Protein AF-0000000077125382 (afdb_homodimer)

Nearest PDB structures (foldseek):
  2hy1-assembly1_A-2  TM=8.026E-01  e=2.059E-15  Mycobacterium tuberculosis H37Rv
  2hyp-assembly1_A-2  TM=7.964E-01  e=8.235E-15  Mycobacterium tuberculosis H37Rv
  2hyo-assembly1_A-2  TM=7.988E-01  e=1.113E-14  Mycobacterium tuberculosis H37Rv
  3ib7-assembly1_A  TM=7.904E-01  e=7.209E-14  Mycobacterium tuberculosis
  2dxl-assembly1_A  TM=7.976E-01  e=1.399E-13  Klebsiella aerogenes

Sequence (482 aa):
MSTIGIITDIHLREAYHDEIIERLHKIKHEYMNTGQIAHTFILGDLLQESTKHADREHLDEIRSIFDEWVSPVTYLLGNHDVATHSKDELSEILDQDRFHGIVWIDNQAYVYLDSVREDVGARGIIGPDQRSWLDDTLPSDAIVLSHHPLGPFSIEDNVWFGNYPERAYPWDRQETLEILQKTAKASVSGHIHQPGRTAFRGVSHISVNAVSKETPKNPVSGNYARLNTGESLEIKTGHVEMSTIGIITDIHLREAYHDEIIERLHKIKHEYMNTGQIAHTFILGDLLQESTKHADREHLDEIRSIFDEWVSPVTYLLGNHDVATHSKDELSEILDQDRFHGIVWIDNQAYVYLDSVREDVGARGIIGPDQRSWLDDTLPSDAIVLSHHPLGPFSIEDNVWFGNYPERAYPWDRQETLEILQKTAKASVSGHIHQPGRTAFRGVSHISVNAVSKETPKNPVSGNYARLNTGESLEIKTGHVE

Foldseek 3Di:
DAKAKEAEQLAQDPVCNVVSVVLLVCCQPPPVQVDRHAEYEYAENQHADDELVVLLVSLLVSLVSQVPGNYHYAYAYALRNLAHPHPVRSCVSNVHDDRWDWDDDPPAIETEAHQYDNPPGLEGARDDVNLVVCLVDPDAQYEYEHAAWLDDDDCCVQPPPNVPVNSRHYPCSVSSVVSCLVGYAEYEYESSQDWDWDDDSNHIYTYWHHCACSDPVTGGFSWMWMWDPDPDTDIDIDTDD/DAKAKEAEQLAQDPVCNVVSVVLLVCCQPPPVQVDRHAEYEYAENQHADDELVRLLVSLLVSLVSQVPGNYHYAYAYALRNLAHPHPVRSCVSNVHPDRWDWDDDPPAIETEAHQYDNPPGLEGARDDVNLVVCLVDPDAQYEYEHAAWLDDDDCCVQPPPNVPVNSRHYPCSVSSVVSCLVGYAEYEYESSQDWDWDDDSNHIYTYWHHCACSDPVTGGFSWMWMFDPDPDTDIDIDTDD

InterPro domains:
  IPR004843 Calcineurin-like, phosphoesterase domain [PF00149] (3-195)
  IPR029052 Metallo-dependent phosphatase-like [G3DSA:3.60.21.10] (1-236)
  IPR029052 Metallo-dependent phosphatase-like [SSF56300] (3-213)
  IPR050884 Cyclic nucleotide phosphodiesterase class-III [PTHR42988] (3-215)

pLDDT: mean 94.14, std 8.68, range [51.88, 98.94]

Secondary structure (DSSP, 8-state):
--EEEEE----B-STTHHHHHHHHHHIIIIIITTTTEEEEEE-S--B----HHHHHHHHHHHHHHHHTSSS-EEE---TTTTTTS-HHHHHHHHT-S-SSEEEEETTEEEEE-----TTSTT-B---HHHHHHHHHH--TTPEEE-SS--S----TT-TTTTT-GGGTSBTTHHHHHHHHTTT--EEEE-SS-S-EEEEETTEEEEEPPPSEEEETTEEE--EEEEEE-SSS-EEEEEE--/--EEEEE----B-STTHHHHHHHHHHIIIIIITTTTEEEEEE-S--B----HHHHHHHHHHHHHHHHTSSS-EEE---TTTTSSS-HHHHHHHHT-S-SSEEEEETTEEEEE-----TTSTT-B---HHHHHHHHHH--TTPEEE-SS--S----TT-TTTTT-GGGTSBTTHHHHHHHHTTT--EEEE-SS-S-EEEEETTEEEEEPPPSEEEETTEEE--EEEEEEESSSEEEEEEE--

Structure (mmCIF, N/CA/C/O backbone):
data_AF-0000000077125382-model_v1
#
loop_
_entity.id
_entity.type
_entity.pdbx_description
1 polymer 'Probable phosphoesterase'
#
loop_
_atom_site.group_PDB
_atom_site.id
_atom_site.type_symbol
_atom_site.label_atom_id
_atom_site.label_alt_id
_atom_site.label_comp_id
_atom_site.label_asym_id
_atom_site.label_entity_id
_atom_site.label_seq_id
_atom_site.pdbx_PDB_ins_code
_atom_site.Cartn_x
_atom_site.Cartn_y
_atom_site.Cartn_z
_atom_site.occupancy
_atom_site.B_iso_or_equiv
_atom_site.auth_seq_id
_atom_site.auth_comp_id
_atom_site.auth_asym_id
_atom_site.auth_atom_id
_atom_site.pdbx_PDB_model_num
ATOM 1 N N . MET A 1 1 ? -18.062 31.25 11.141 1 66 1 MET A N 1
ATOM 2 C CA . MET A 1 1 ? -17.266 30.766 10.023 1 66 1 MET A CA 1
ATOM 3 C C . MET A 1 1 ? -15.773 30.938 10.312 1 66 1 MET A C 1
ATOM 5 O O . MET A 1 1 ? -15.344 32 10.758 1 66 1 MET A O 1
ATOM 9 N N . SER A 1 2 ? -15.07 29.828 10.531 1 85.44 2 SER A N 1
ATOM 10 C CA . SER A 1 2 ? -13.656 30.016 10.836 1 85.44 2 SER A CA 1
ATOM 11 C C . SER A 1 2 ? -12.773 29.469 9.727 1 85.44 2 SER A C 1
ATOM 13 O O . SER A 1 2 ? -13.172 28.578 8.992 1 85.44 2 SER A O 1
ATOM 15 N N . THR A 1 3 ? -11.719 30.203 9.461 1 89.75 3 THR A N 1
ATOM 16 C CA . THR A 1 3 ? -10.695 29.781 8.508 1 89.75 3 THR A CA 1
ATOM 17 C C . THR A 1 3 ? -9.492 29.188 9.242 1 89.75 3 THR A C 1
ATOM 19 O O . THR A 1 3 ? -9.039 29.75 10.242 1 89.75 3 THR A O 1
ATOM 22 N N . ILE A 1 4 ? -9.078 28.031 8.758 1 93.62 4 ILE A N 1
ATOM 23 C CA . ILE A 1 4 ? -7.871 27.438 9.336 1 93.62 4 ILE A CA 1
ATOM 24 C C . ILE A 1 4 ? -6.785 27.344 8.266 1 93.62 4 ILE A C 1
ATOM 26 O O . ILE A 1 4 ? -7.082 27.328 7.07 1 93.62 4 ILE A O 1
ATOM 30 N N . GLY A 1 5 ? -5.531 27.359 8.711 1 94.19 5 GLY A N 1
ATOM 31 C CA . GLY A 1 5 ? -4.398 27.156 7.824 1 94.19 5 GLY A CA 1
ATOM 32 C C . GLY A 1 5 ? -3.893 25.719 7.828 1 94.19 5 GLY A C 1
ATOM 33 O O . GLY A 1 5 ? -3.938 25.047 8.859 1 94.19 5 GLY A O 1
ATOM 34 N N . ILE A 1 6 ? -3.441 25.312 6.652 1 96.44 6 ILE A N 1
ATOM 35 C CA . ILE A 1 6 ? -2.801 24 6.508 1 96.44 6 ILE A CA 1
ATOM 36 C C . ILE A 1 6 ? -1.411 24.172 5.902 1 96.44 6 ILE A C 1
ATOM 38 O O . ILE A 1 6 ? -1.265 24.766 4.828 1 96.44 6 ILE A O 1
ATOM 42 N N . ILE A 1 7 ? -0.432 23.688 6.605 1 96.94 7 ILE A N 1
ATOM 43 C CA . ILE A 1 7 ? 0.942 23.609 6.121 1 96.94 7 ILE A CA 1
ATOM 44 C C . ILE A 1 7 ? 1.414 22.156 6.176 1 96.94 7 ILE A C 1
ATOM 46 O O . ILE A 1 7 ? 1.166 21.453 7.16 1 96.94 7 ILE A O 1
ATOM 50 N N . THR A 1 8 ? 2.025 21.672 5.09 1 98 8 THR A N 1
ATOM 51 C CA . THR A 1 8 ? 2.457 20.281 5.109 1 98 8 THR A CA 1
ATOM 52 C C . THR A 1 8 ? 3.76 20.109 4.332 1 98 8 THR A C 1
ATOM 54 O O . THR A 1 8 ? 4.031 20.859 3.393 1 98 8 THR A O 1
ATOM 57 N N . ASP A 1 9 ? 4.57 19.109 4.805 1 98.5 9 ASP A N 1
ATOM 58 C CA . ASP A 1 9 ? 5.758 18.688 4.07 1 98.5 9 ASP A CA 1
ATOM 59 C C . ASP A 1 9 ? 6.711 19.844 3.826 1 98.5 9 ASP A C 1
ATOM 61 O O . ASP A 1 9 ? 7.043 20.156 2.68 1 98.5 9 ASP A O 1
ATOM 65 N N . ILE A 1 10 ? 7.113 20.391 4.984 1 98.56 10 ILE A N 1
ATOM 66 C CA . ILE A 1 10 ? 8.062 21.5 4.957 1 98.56 10 ILE A CA 1
ATOM 67 C C . ILE A 1 10 ? 9.43 21 4.492 1 98.56 10 ILE A C 1
ATOM 69 O O . ILE A 1 10 ? 10.109 21.672 3.715 1 98.56 10 ILE A O 1
ATOM 73 N N . HIS A 1 11 ? 9.891 19.859 5.035 1 98.62 11 HIS A N 1
ATOM 74 C CA . HIS A 1 11 ? 11.141 19.219 4.664 1 98.62 11 HIS A CA 1
ATOM 75 C C . HIS A 1 11 ? 12.32 20.172 4.824 1 98.62 11 HIS A C 1
ATOM 77 O O . HIS A 1 11 ? 13.148 20.297 3.918 1 98.62 11 HIS A O 1
ATOM 83 N N . LEU A 1 12 ? 12.359 20.844 5.969 1 98.69 12 LEU A N 1
ATOM 84 C CA . LEU A 1 12 ? 13.531 21.672 6.219 1 98.69 12 LEU A CA 1
ATOM 85 C C . LEU A 1 12 ? 14.805 20.828 6.172 1 98.69 12 LEU A C 1
ATOM 87 O O . LEU A 1 12 ? 14.867 19.75 6.762 1 98.69 12 LEU A O 1
ATOM 91 N N . ARG A 1 13 ? 15.812 21.297 5.465 1 98.06 13 ARG A N 1
ATOM 92 C CA . ARG A 1 13 ? 17.078 20.594 5.246 1 98.06 13 ARG A CA 1
ATOM 93 C C . ARG A 1 13 ? 18.188 21.578 4.93 1 98.06 13 ARG A C 1
ATOM 95 O O . ARG A 1 13 ? 17.938 22.75 4.672 1 98.06 13 ARG A O 1
ATOM 102 N N . GLU A 1 14 ? 19.406 21.078 4.953 1 97.25 14 GLU A N 1
ATOM 103 C CA . GLU A 1 14 ? 20.547 21.938 4.672 1 97.25 14 GLU A CA 1
ATOM 104 C C . GLU A 1 14 ? 20.484 22.5 3.256 1 97.25 14 GLU A C 1
ATOM 106 O O . GLU A 1 14 ? 20.656 23.703 3.053 1 97.25 14 GLU A O 1
ATOM 111 N N . ALA A 1 15 ? 20.172 21.547 2.365 1 96.31 15 ALA A N 1
ATOM 112 C CA . ALA A 1 15 ? 20 22.016 0.994 1 96.31 15 ALA A CA 1
ATOM 113 C C . ALA A 1 15 ? 18.766 22.922 0.88 1 96.31 15 ALA A C 1
ATOM 115 O O . ALA A 1 15 ? 17.703 22.594 1.388 1 96.31 15 ALA A O 1
ATOM 116 N N . TYR A 1 16 ? 18.812 24.109 0.39 1 96.69 16 TYR A N 1
ATOM 117 C CA . TYR A 1 16 ? 17.75 25.062 0.157 1 96.69 16 TYR A CA 1
ATOM 118 C C . TYR A 1 16 ? 17.234 25.641 1.473 1 96.69 16 TYR A C 1
ATOM 120 O O . TYR A 1 16 ? 16.094 26.125 1.549 1 96.69 16 TYR A O 1
ATOM 128 N N . HIS A 1 17 ? 18 25.531 2.543 1 97.75 17 HIS A N 1
ATOM 129 C CA . HIS A 1 17 ? 17.609 25.922 3.891 1 97.75 17 HIS A CA 1
ATOM 130 C C . HIS A 1 17 ? 17.016 27.312 3.902 1 97.75 17 HIS A C 1
ATOM 132 O O . HIS A 1 17 ? 15.867 27.5 4.32 1 97.75 17 HIS A O 1
ATOM 138 N N . ASP A 1 18 ? 17.719 28.297 3.385 1 97.56 18 ASP A N 1
ATOM 139 C CA . ASP A 1 18 ? 17.297 29.688 3.447 1 97.56 18 ASP A CA 1
ATOM 140 C C . ASP A 1 18 ? 16.047 29.922 2.609 1 97.56 18 ASP A C 1
ATOM 142 O O . ASP A 1 18 ? 15.172 30.703 2.992 1 97.56 18 ASP A O 1
ATOM 146 N N . GLU A 1 19 ? 15.977 29.25 1.515 1 96.75 19 GLU A N 1
ATOM 147 C CA . GLU A 1 19 ? 14.82 29.391 0.637 1 96.75 19 GLU A CA 1
ATOM 148 C C . GLU A 1 19 ? 13.555 28.859 1.296 1 96.75 19 GLU A C 1
ATOM 150 O O . GLU A 1 19 ? 12.484 29.469 1.189 1 96.75 19 GLU A O 1
ATOM 155 N N . ILE A 1 20 ? 13.641 27.734 1.98 1 97.62 20 ILE A N 1
ATOM 156 C CA . ILE A 1 20 ? 12.5 27.141 2.662 1 97.62 20 ILE A CA 1
ATOM 157 C C . ILE A 1 20 ? 12.016 28.062 3.773 1 97.62 20 ILE A C 1
ATOM 159 O O . ILE A 1 20 ? 10.812 28.312 3.904 1 97.62 20 ILE A O 1
ATOM 163 N N . ILE A 1 21 ? 12.938 28.641 4.484 1 97.5 21 ILE A N 1
ATOM 164 C CA . ILE A 1 21 ? 12.609 29.547 5.578 1 97.5 21 ILE A CA 1
ATOM 165 C C . ILE A 1 21 ? 11.93 30.797 5.027 1 97.5 21 ILE A C 1
ATOM 167 O O . ILE A 1 21 ? 10.922 31.25 5.574 1 97.5 21 ILE A O 1
ATOM 171 N N . GLU A 1 22 ? 12.484 31.25 3.947 1 96.12 22 GLU A N 1
ATOM 172 C CA . GLU A 1 22 ? 11.898 32.406 3.312 1 96.12 22 GLU A CA 1
ATOM 173 C C . GLU A 1 22 ? 10.469 32.156 2.865 1 96.12 22 GLU A C 1
ATOM 175 O O . GLU A 1 22 ? 9.586 33 3.035 1 96.12 22 GLU A O 1
ATOM 180 N N . ARG A 1 23 ? 10.234 30.984 2.33 1 94.81 23 ARG A N 1
ATOM 181 C CA . ARG A 1 23 ? 8.891 30.641 1.885 1 94.81 23 ARG A CA 1
ATOM 182 C C . ARG A 1 23 ? 7.922 30.578 3.062 1 94.81 23 ARG A C 1
ATOM 184 O O . ARG A 1 23 ? 6.781 31.031 2.961 1 94.81 23 ARG A O 1
ATOM 191 N N . LEU A 1 24 ? 8.336 30.031 4.18 1 96.25 24 LEU A N 1
ATOM 192 C CA . LEU A 1 24 ? 7.48 29.953 5.359 1 96.25 24 LEU A CA 1
ATOM 193 C C . LEU A 1 24 ? 7.105 31.344 5.863 1 96.25 24 LEU A C 1
ATOM 195 O O . LEU A 1 24 ? 5.945 31.594 6.203 1 96.25 24 LEU A O 1
ATOM 199 N N . HIS A 1 25 ? 8.078 32.25 5.82 1 95.25 25 HIS A N 1
ATOM 200 C CA . HIS A 1 25 ? 7.801 33.594 6.266 1 95.25 25 HIS A CA 1
ATOM 201 C C . HIS A 1 25 ? 6.852 34.312 5.309 1 95.25 25 HIS A C 1
ATOM 203 O O . HIS A 1 25 ? 5.98 35.062 5.742 1 95.25 25 HIS A O 1
ATOM 209 N N . LYS A 1 26 ? 7.062 34.062 4.082 1 92.69 26 LYS A N 1
ATOM 210 C CA . LYS A 1 26 ? 6.16 34.656 3.104 1 92.69 26 LYS A CA 1
ATOM 211 C C . LYS A 1 26 ? 4.734 34.125 3.277 1 92.69 26 LYS A C 1
ATOM 213 O O . LYS A 1 26 ? 3.775 34.906 3.205 1 92.69 26 LYS A O 1
ATOM 218 N N . ILE A 1 27 ? 4.586 32.844 3.49 1 92.69 27 ILE A N 1
ATOM 219 C CA . ILE A 1 27 ? 3.273 32.25 3.75 1 92.69 27 ILE A CA 1
ATOM 220 C C . ILE A 1 27 ? 2.648 32.938 4.973 1 92.69 27 ILE A C 1
ATOM 222 O O . ILE A 1 27 ? 1.478 33.312 4.941 1 92.69 27 ILE A O 1
ATOM 226 N N . LYS A 1 28 ? 3.416 33.094 6 1 93.31 28 LYS A N 1
ATOM 227 C CA . LYS A 1 28 ? 2.969 33.719 7.242 1 93.31 28 LYS A CA 1
ATOM 228 C C . LYS A 1 28 ? 2.471 35.156 7 1 93.31 28 LYS A C 1
ATOM 230 O O . LYS A 1 28 ? 1.337 35.469 7.355 1 93.31 28 LYS A O 1
ATOM 235 N N . HIS A 1 29 ? 3.219 35.969 6.273 1 90.5 29 HIS A N 1
ATOM 236 C CA . HIS A 1 29 ? 2.973 37.406 6.219 1 90.5 29 HIS A CA 1
ATOM 237 C C . HIS A 1 29 ? 1.973 37.75 5.121 1 90.5 29 HIS A C 1
ATOM 239 O O . HIS A 1 29 ? 1.152 38.656 5.285 1 90.5 29 HIS A O 1
ATOM 245 N N . GLU A 1 30 ? 2.031 37 4.109 1 84.56 30 GLU A N 1
ATOM 246 C CA . GLU A 1 30 ? 1.249 37.406 2.953 1 84.56 30 GLU A CA 1
ATOM 247 C C . GLU A 1 30 ? -0.072 36.656 2.873 1 84.56 30 GLU A C 1
ATOM 249 O O . GLU A 1 30 ? -1.064 37.156 2.359 1 84.56 30 GLU A O 1
ATOM 254 N N . TYR A 1 31 ? -0.091 35.5 3.5 1 82.06 31 TYR A N 1
ATOM 255 C CA . TYR A 1 31 ? -1.239 34.656 3.16 1 82.06 31 TYR A CA 1
ATOM 256 C C . TYR A 1 31 ? -1.971 34.188 4.414 1 82.06 31 TYR A C 1
ATOM 258 O O . TYR A 1 31 ? -3.156 33.844 4.363 1 82.06 31 TYR A O 1
ATOM 266 N N . MET A 1 32 ? -1.291 34.25 5.496 1 83.75 32 MET A N 1
ATOM 267 C CA . MET A 1 32 ? -1.926 33.812 6.73 1 83.75 32 MET A CA 1
ATOM 268 C C . MET A 1 32 ? -2.266 34.969 7.633 1 83.75 32 MET A C 1
ATOM 270 O O . MET A 1 32 ? -3.244 34.938 8.383 1 83.75 32 MET A O 1
ATOM 274 N N . ASN A 1 33 ? -1.504 36.031 7.574 1 76.56 33 ASN A N 1
ATOM 275 C CA . ASN A 1 33 ? -1.679 37.188 8.453 1 76.56 33 ASN A CA 1
ATOM 276 C C . ASN A 1 33 ? -2.879 38.031 8.031 1 76.56 33 ASN A C 1
ATOM 278 O O . ASN A 1 33 ? -3.59 38.562 8.883 1 76.56 33 ASN A O 1
ATOM 282 N N . THR A 1 34 ? -3.035 38.156 6.82 1 63.97 34 THR A N 1
ATOM 283 C CA . THR A 1 34 ? -4.074 39.062 6.34 1 63.97 34 THR A CA 1
ATOM 284 C C . THR A 1 34 ? -5.461 38.469 6.598 1 63.97 34 THR A C 1
ATOM 286 O O . THR A 1 34 ? -6.461 39.219 6.582 1 63.97 34 THR A O 1
ATOM 289 N N . GLY A 1 35 ? -5.531 37.281 6.988 1 63.91 35 GLY A N 1
ATOM 290 C CA . GLY A 1 35 ? -6.793 36.562 7.184 1 63.91 35 GLY A CA 1
ATOM 291 C C . GLY A 1 35 ? -6.98 36.062 8.602 1 63.91 35 GLY A C 1
ATOM 292 O O . GLY A 1 35 ? -6.012 35.906 9.344 1 63.91 35 GLY A O 1
ATOM 293 N N . GLN A 1 36 ? -7.961 36.375 9.234 1 82.62 36 GLN A N 1
ATOM 294 C CA . GLN A 1 36 ? -8.258 35.844 10.57 1 82.62 36 GLN A CA 1
ATOM 295 C C . GLN A 1 36 ? -8.148 34.312 10.594 1 82.62 36 GLN A C 1
ATOM 297 O O . GLN A 1 36 ? -9.156 33.625 10.43 1 82.62 36 GLN A O 1
ATOM 302 N N . ILE A 1 37 ? -6.922 33.719 10.539 1 91.62 37 ILE A N 1
ATOM 303 C CA . ILE A 1 37 ? -6.715 32.281 10.703 1 91.62 37 ILE A CA 1
ATOM 304 C C . ILE A 1 37 ? -6.906 31.891 12.164 1 91.62 37 ILE A C 1
ATOM 306 O O . ILE A 1 37 ? -6.199 32.406 13.047 1 91.62 37 ILE A O 1
ATOM 310 N N . ALA A 1 38 ? -7.895 31.047 12.367 1 93.94 38 ALA A N 1
ATOM 311 C CA . ALA A 1 38 ? -8.258 30.688 13.734 1 93.94 38 ALA A CA 1
ATOM 312 C C . ALA A 1 38 ? -7.277 29.656 14.297 1 93.94 38 ALA A C 1
ATOM 314 O O . ALA A 1 38 ? -7.059 29.609 15.508 1 93.94 38 ALA A O 1
ATOM 315 N N . HIS A 1 39 ? -6.707 28.828 13.438 1 96.19 39 HIS A N 1
ATOM 316 C CA . HIS A 1 39 ? -5.805 27.75 13.812 1 96.19 39 HIS A CA 1
ATOM 317 C C . HIS A 1 39 ? -5.016 27.25 12.602 1 96.19 39 HIS A C 1
ATOM 319 O O . HIS A 1 39 ? -5.5 27.312 11.469 1 96.19 39 HIS A O 1
ATOM 325 N N . THR A 1 40 ? -3.803 26.828 12.789 1 96.75 40 THR A N 1
ATOM 326 C CA . THR A 1 40 ? -3.016 26.234 11.719 1 96.75 40 THR A CA 1
ATOM 327 C C . THR A 1 40 ? -2.594 24.812 12.086 1 96.75 40 THR A C 1
ATOM 329 O O . THR A 1 40 ? -2.104 24.578 13.195 1 96.75 40 THR A O 1
ATOM 332 N N . PHE A 1 41 ? -2.879 23.891 11.219 1 98.31 41 PHE A N 1
ATOM 333 C CA . PHE A 1 41 ? -2.395 22.516 11.367 1 98.31 41 PHE A CA 1
ATOM 334 C C . PHE A 1 41 ? -1.185 22.266 10.477 1 98.31 41 PHE A C 1
ATOM 336 O O . PHE A 1 41 ? -1.213 22.594 9.281 1 98.31 41 PHE A O 1
ATOM 343 N N . ILE A 1 42 ? -0.098 21.75 11.047 1 98.75 42 ILE A N 1
ATOM 344 C CA . ILE A 1 42 ? 1.06 21.266 10.312 1 98.75 42 ILE A CA 1
ATOM 345 C C . ILE A 1 42 ? 0.958 19.75 10.148 1 98.75 42 ILE A C 1
ATOM 347 O O . ILE A 1 42 ? 1.002 19 11.133 1 98.75 42 ILE A O 1
ATOM 351 N N . LEU A 1 43 ? 0.939 19.25 8.898 1 98.75 43 LEU A N 1
ATOM 352 C CA . LEU A 1 43 ? 0.483 17.891 8.68 1 98.75 43 LEU A CA 1
ATOM 353 C C . LEU A 1 43 ? 1.661 16.922 8.656 1 98.75 43 LEU A C 1
ATOM 355 O O . LEU A 1 43 ? 1.513 15.766 8.25 1 98.75 43 LEU A O 1
ATOM 359 N N . GLY A 1 44 ? 2.83 17.359 9.055 1 98.69 44 GLY A N 1
ATOM 360 C CA . GLY A 1 44 ? 3.961 16.438 9.164 1 98.69 44 GLY A CA 1
ATOM 361 C C . GLY A 1 44 ? 5.023 16.688 8.109 1 98.69 44 GLY A C 1
ATOM 362 O O . GLY A 1 44 ? 4.918 17.625 7.312 1 98.69 44 GLY A O 1
ATOM 363 N N . ASP A 1 45 ? 6.137 15.867 8.266 1 98.81 45 ASP A N 1
ATOM 364 C CA . ASP A 1 45 ? 7.344 16.016 7.457 1 98.81 45 ASP A CA 1
ATOM 365 C C . ASP A 1 45 ? 7.914 17.438 7.586 1 98.81 45 ASP A C 1
ATOM 367 O O . ASP A 1 45 ? 8.148 18.109 6.578 1 98.81 45 ASP A O 1
ATOM 371 N N . LEU A 1 46 ? 8.188 17.781 8.859 1 98.75 46 LEU A N 1
ATOM 372 C CA . LEU A 1 46 ? 8.766 19.062 9.219 1 98.75 46 LEU A CA 1
ATOM 373 C C . LEU A 1 46 ? 10.172 19.203 8.648 1 98.75 46 LEU A C 1
ATOM 375 O O . LEU A 1 46 ? 10.57 20.297 8.234 1 98.75 46 LEU A O 1
ATOM 379 N N . LEU A 1 47 ? 10.836 18.094 8.633 1 97.75 47 LEU A N 1
ATOM 380 C CA . LEU A 1 47 ? 12.227 18.125 8.188 1 97.75 47 LEU A CA 1
ATOM 381 C C . LEU A 1 47 ? 12.492 17 7.184 1 97.75 47 LEU A C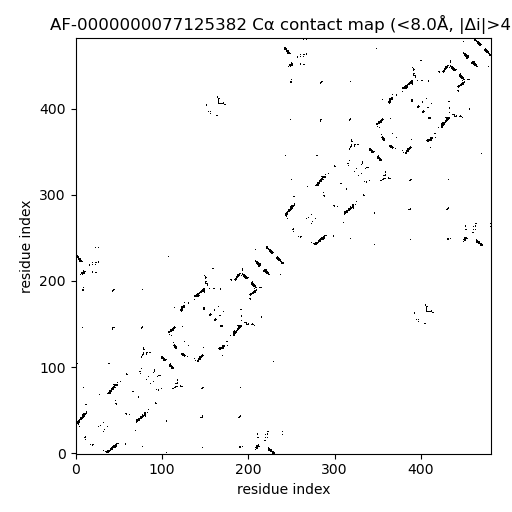 1
ATOM 383 O O . LEU A 1 47 ? 11.641 16.141 6.973 1 97.75 47 LEU A O 1
ATOM 387 N N . GLN A 1 48 ? 13.602 17.141 6.492 1 96.94 48 GLN A N 1
ATOM 388 C CA . GLN A 1 48 ? 14.258 16.047 5.773 1 96.94 48 GLN A CA 1
ATOM 389 C C . GLN A 1 48 ? 15.414 15.469 6.59 1 96.94 48 GLN A C 1
ATOM 391 O O . GLN A 1 48 ? 16.391 16.156 6.867 1 96.94 48 GLN A O 1
ATOM 396 N N . GLU A 1 49 ? 15.273 14.25 6.965 1 92.81 49 GLU A N 1
ATOM 397 C CA . GLU A 1 49 ? 16.188 13.695 7.965 1 92.81 49 GLU A CA 1
ATOM 398 C C . GLU A 1 49 ? 17.625 13.688 7.457 1 92.81 49 GLU A C 1
ATOM 400 O O . GLU A 1 49 ? 17.859 13.492 6.266 1 92.81 49 GLU A O 1
ATOM 405 N N . SER A 1 50 ? 18.5 13.906 8.312 1 96 50 SER A N 1
ATOM 406 C CA . SER A 1 50 ? 19.953 13.805 8.148 1 96 50 SER A CA 1
ATOM 407 C C . SER A 1 50 ? 20.594 13.195 9.383 1 96 50 SER A C 1
ATOM 409 O O . SER A 1 50 ? 20.469 11.992 9.633 1 96 50 SER A O 1
ATOM 411 N N . THR A 1 51 ? 21.344 14.016 10.203 1 96.81 51 THR A N 1
ATOM 412 C CA . THR A 1 51 ? 21.875 13.539 11.477 1 96.81 51 THR A CA 1
ATOM 413 C C . THR A 1 51 ? 20.969 13.969 12.625 1 96.81 51 THR A C 1
ATOM 415 O O . THR A 1 51 ? 20.25 14.969 12.523 1 96.81 51 THR A O 1
ATOM 418 N N . LYS A 1 52 ? 21.016 13.266 13.719 1 97.06 52 LYS A N 1
ATOM 419 C CA . LYS A 1 52 ? 20.203 13.617 14.875 1 97.06 52 LYS A CA 1
ATOM 420 C C . LYS A 1 52 ? 20.453 15.055 15.32 1 97.06 52 LYS A C 1
ATOM 422 O O . LYS A 1 52 ? 19.531 15.773 15.672 1 97.06 52 LYS A O 1
ATOM 427 N N . HIS A 1 53 ? 21.703 15.438 15.258 1 97.88 53 HIS A N 1
ATOM 428 C CA . HIS A 1 53 ? 22.078 16.781 15.688 1 97.88 53 HIS A CA 1
ATOM 429 C C . HIS A 1 53 ? 21.516 17.844 14.742 1 97.88 53 HIS A C 1
ATOM 431 O O . HIS A 1 53 ? 20.891 18.812 15.18 1 97.88 53 HIS A O 1
ATOM 437 N N . ALA A 1 54 ? 21.75 17.672 13.445 1 98 54 ALA A N 1
ATOM 438 C CA . ALA A 1 54 ? 21.234 18.625 12.461 1 98 54 ALA A CA 1
ATOM 439 C C . ALA A 1 54 ? 19.719 18.688 12.5 1 98 54 ALA A C 1
ATOM 441 O O . ALA A 1 54 ? 19.125 19.766 12.398 1 98 54 ALA A O 1
ATOM 442 N N . ASP A 1 55 ? 19.125 17.578 12.688 1 98.38 55 ASP A N 1
ATOM 443 C CA . ASP A 1 55 ? 17.672 17.5 12.727 1 98.38 55 ASP A CA 1
ATOM 444 C C . ASP A 1 55 ? 17.125 18.219 13.961 1 98.38 55 ASP A C 1
ATOM 446 O O . ASP A 1 55 ? 16.062 18.844 13.891 1 98.38 55 ASP A O 1
ATOM 450 N N . ARG A 1 56 ? 17.812 18.109 15.055 1 98.5 56 ARG A N 1
ATOM 451 C CA . ARG A 1 56 ? 17.406 18.844 16.25 1 98.5 56 ARG A CA 1
ATOM 452 C C . ARG A 1 56 ? 17.422 20.344 16 1 98.5 56 ARG A C 1
ATOM 454 O O . ARG A 1 56 ? 16.5 21.062 16.391 1 98.5 56 ARG A O 1
ATOM 461 N N . GLU A 1 57 ? 18.438 20.766 15.344 1 98.38 57 GLU A N 1
ATOM 462 C CA . GLU A 1 57 ? 18.547 22.188 15.023 1 98.38 57 GLU A CA 1
ATOM 463 C C . GLU A 1 57 ? 17.391 22.625 14.109 1 98.38 57 GLU A C 1
ATOM 465 O O . GLU A 1 57 ? 16.812 23.688 14.312 1 98.38 57 GLU A O 1
ATOM 470 N N . HIS A 1 58 ? 17.125 21.828 13.133 1 98.62 58 HIS A N 1
ATOM 471 C CA . HIS A 1 58 ? 16.031 22.125 12.219 1 98.62 58 HIS A CA 1
ATOM 472 C C . HIS A 1 58 ? 14.688 22.172 12.953 1 98.62 58 HIS A C 1
ATOM 474 O O . HIS A 1 58 ? 13.859 23.031 12.695 1 98.62 58 HIS A O 1
ATOM 480 N N . LEU A 1 59 ? 14.477 21.219 13.844 1 98.75 59 LEU A N 1
ATOM 481 C CA . LEU A 1 59 ? 13.242 21.172 14.617 1 98.75 59 LEU A CA 1
ATOM 482 C C . LEU A 1 59 ? 13.109 22.406 15.508 1 98.75 59 LEU A C 1
ATOM 484 O O . LEU A 1 59 ? 12.016 22.969 15.625 1 98.75 59 LEU A O 1
ATOM 488 N N . ASP A 1 60 ? 14.195 22.812 16.094 1 98.5 60 ASP A N 1
ATOM 489 C CA . ASP A 1 60 ? 14.188 24 16.922 1 98.5 60 ASP A CA 1
ATOM 490 C C . ASP A 1 60 ? 13.828 25.234 16.094 1 98.5 60 ASP A C 1
AT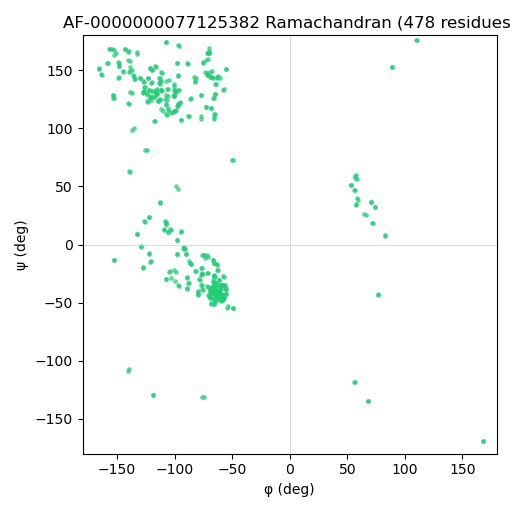OM 492 O O . ASP A 1 60 ? 13.086 26.109 16.562 1 98.5 60 ASP A O 1
ATOM 496 N N . GLU A 1 61 ? 14.344 25.297 14.945 1 98.25 61 GLU A N 1
ATOM 497 C CA . GLU A 1 61 ? 14.047 26.406 14.055 1 98.25 61 GLU A CA 1
ATOM 498 C C . GLU A 1 61 ? 12.57 26.422 13.664 1 98.25 61 GLU A C 1
ATOM 500 O O . GLU A 1 61 ? 11.922 27.484 13.695 1 98.25 61 GLU A O 1
ATOM 505 N N . ILE A 1 62 ? 12.094 25.312 13.273 1 98.12 62 ILE A N 1
ATOM 506 C CA . ILE A 1 62 ? 10.688 25.188 12.898 1 98.12 62 ILE A CA 1
ATOM 507 C C . ILE A 1 62 ? 9.805 25.594 14.078 1 98.12 62 ILE A C 1
ATOM 509 O O . ILE A 1 62 ? 8.852 26.359 13.906 1 98.12 62 ILE A O 1
ATOM 513 N N . ARG A 1 63 ? 10.141 25.078 15.227 1 98.19 63 ARG A N 1
ATOM 514 C CA . ARG A 1 63 ? 9.375 25.406 16.422 1 98.19 63 ARG A CA 1
ATOM 515 C C . ARG A 1 63 ? 9.375 26.906 16.672 1 98.19 63 ARG A C 1
ATOM 517 O O . ARG A 1 63 ? 8.336 27.484 17 1 98.19 63 ARG A O 1
ATOM 524 N N . SER A 1 64 ? 10.492 27.516 16.516 1 97.94 64 SER A N 1
ATOM 525 C CA . SER A 1 64 ? 10.609 28.969 16.719 1 97.94 64 SER A CA 1
ATOM 526 C C . SER A 1 64 ? 9.711 29.734 15.766 1 97.94 64 SER A C 1
ATOM 528 O O . SER A 1 64 ? 9.031 30.688 16.172 1 97.94 64 SER A O 1
ATOM 530 N N . ILE A 1 65 ? 9.656 29.344 14.523 1 97.94 65 ILE A N 1
ATOM 531 C CA . ILE A 1 65 ? 8.836 30 13.508 1 97.94 65 ILE A CA 1
ATOM 532 C C . ILE A 1 65 ? 7.359 29.875 13.883 1 97.94 65 ILE A C 1
ATOM 534 O O . ILE A 1 65 ? 6.625 30.859 13.859 1 97.94 65 ILE A O 1
ATOM 538 N N . PHE A 1 66 ? 6.957 28.719 14.32 1 97.88 66 PHE A N 1
ATOM 539 C CA . PHE A 1 66 ? 5.531 28.469 14.516 1 97.88 66 PHE A CA 1
ATOM 540 C C . PHE A 1 66 ? 5.094 28.922 15.906 1 97.88 66 PHE A C 1
ATOM 542 O O . PHE A 1 66 ? 3.898 29.094 16.156 1 97.88 66 PHE A O 1
ATOM 549 N N . ASP A 1 67 ? 6.051 29.156 16.844 1 96.88 67 ASP A N 1
ATOM 550 C CA . ASP A 1 67 ? 5.742 29.797 18.125 1 96.88 67 ASP A CA 1
ATOM 551 C C . ASP A 1 67 ? 5.27 31.234 17.906 1 96.88 67 ASP A C 1
ATOM 553 O O . ASP A 1 67 ? 4.488 31.766 18.703 1 96.88 67 ASP A O 1
ATOM 557 N N . GLU A 1 68 ? 5.73 31.859 16.812 1 95.25 68 GLU A N 1
ATOM 558 C CA . GLU A 1 68 ? 5.371 33.25 16.516 1 95.25 68 GLU A CA 1
ATOM 559 C C . GLU A 1 68 ? 4.398 33.312 15.336 1 95.25 68 GLU A C 1
ATOM 561 O O . GLU A 1 68 ? 4.285 34.344 14.68 1 95.25 68 GLU A O 1
ATOM 566 N N . TRP A 1 69 ? 3.766 32.219 15.102 1 95.69 69 TRP A N 1
ATOM 567 C CA . TRP A 1 69 ? 2.846 32.125 13.969 1 95.69 69 TRP A CA 1
ATOM 568 C C . TRP A 1 69 ? 1.594 32.969 14.227 1 95.69 69 TRP A C 1
ATOM 570 O O . TRP A 1 69 ? 1.359 33.406 15.352 1 95.69 69 TRP A O 1
ATOM 580 N N . VAL A 1 70 ? 0.776 33.219 13.203 1 93.44 70 VAL A N 1
ATOM 581 C CA . VAL A 1 70 ? -0.356 34.125 13.203 1 93.44 70 VAL A CA 1
ATOM 582 C C . VAL A 1 70 ? -1.513 33.531 13.992 1 93.44 70 VAL A C 1
ATOM 584 O O . VAL A 1 70 ? -2.479 34.219 14.328 1 93.44 70 VAL A O 1
ATOM 587 N N . SER A 1 71 ? -1.451 32.219 14.359 1 94.88 71 SER A N 1
ATOM 588 C CA . SER A 1 71 ? -2.5 31.484 15.047 1 94.88 71 SER A CA 1
ATOM 589 C C . SER A 1 71 ? -1.913 30.375 15.906 1 94.88 71 SER A C 1
ATOM 591 O O . SER A 1 71 ? -0.735 30.031 15.773 1 94.88 71 SER A O 1
ATOM 593 N N . PRO A 1 72 ? -2.758 29.812 16.859 1 96.06 72 PRO A N 1
ATOM 594 C CA . PRO A 1 72 ? -2.309 28.562 17.469 1 96.06 72 PRO A CA 1
ATOM 595 C C . PRO A 1 72 ? -1.997 27.484 16.438 1 96.06 72 PRO A C 1
ATOM 597 O O . PRO A 1 72 ? -2.607 27.453 15.375 1 96.06 72 PRO A O 1
ATOM 600 N N . VAL A 1 73 ? -1.035 26.609 16.891 1 98 73 VAL A N 1
ATOM 601 C CA . VAL A 1 73 ? -0.558 25.609 15.938 1 98 73 VAL A CA 1
ATOM 602 C C . VAL A 1 73 ? -0.69 24.219 16.547 1 98 73 VAL A C 1
ATOM 604 O O . VAL A 1 73 ? -0.407 24.031 17.734 1 98 73 VAL A O 1
ATOM 607 N N . THR A 1 74 ? -1.189 23.25 15.781 1 98.75 74 THR A N 1
ATOM 608 C CA . THR A 1 74 ? -1.145 21.828 16.109 1 98.75 74 THR A CA 1
ATOM 609 C C . THR A 1 74 ? -0.284 21.078 15.102 1 98.75 74 THR A C 1
ATOM 611 O O . THR A 1 74 ? -0.462 21.219 13.891 1 98.75 74 THR A O 1
ATOM 614 N N . TYR A 1 75 ? 0.641 20.281 15.68 1 98.88 75 TYR A N 1
ATOM 615 C CA . TYR A 1 75 ? 1.534 19.5 14.836 1 98.88 75 TYR A CA 1
ATOM 616 C C . TYR A 1 75 ? 1.016 18.078 14.664 1 98.88 75 TYR A C 1
ATOM 618 O O . TYR A 1 75 ? 0.636 17.422 15.641 1 98.88 75 TYR A O 1
ATOM 626 N N . LEU A 1 76 ? 1.004 17.625 13.461 1 98.88 76 LEU A N 1
ATOM 627 C CA . LEU A 1 76 ? 1.081 16.188 13.172 1 98.88 76 LEU A CA 1
ATOM 628 C C . LEU A 1 76 ? 2.514 15.781 12.852 1 98.88 76 LEU A C 1
ATOM 630 O O . LEU A 1 76 ? 3.406 16.625 12.773 1 98.88 76 LEU A O 1
ATOM 634 N N . LEU A 1 77 ? 2.723 14.461 12.75 1 98.69 77 LEU A N 1
ATOM 635 C CA . LEU A 1 77 ? 4.043 13.961 12.383 1 98.69 77 LEU A CA 1
ATOM 636 C C . LEU A 1 77 ? 4 13.281 11.016 1 98.69 77 LEU A C 1
ATOM 638 O O . LEU A 1 77 ? 2.994 12.664 10.648 1 98.69 77 LEU A O 1
ATOM 642 N N . GLY A 1 78 ? 5.055 13.453 10.266 1 98.69 78 GLY A N 1
ATOM 643 C CA . GLY A 1 78 ? 5.293 12.68 9.055 1 98.69 78 GLY A CA 1
ATOM 644 C C . GLY A 1 78 ? 6.398 11.656 9.219 1 98.69 78 GLY A C 1
ATOM 645 O O . GLY A 1 78 ? 7.066 11.609 10.25 1 98.69 78 GLY A O 1
ATOM 646 N N . ASN A 1 79 ? 6.602 10.82 8.203 1 97.94 79 ASN A N 1
ATOM 647 C CA . ASN A 1 79 ? 7.547 9.719 8.297 1 97.94 79 ASN A CA 1
ATOM 648 C C . ASN A 1 79 ? 8.984 10.219 8.43 1 97.94 79 ASN A C 1
ATOM 650 O O . ASN A 1 79 ? 9.82 9.57 9.062 1 97.94 79 ASN A O 1
ATOM 654 N N . HIS A 1 80 ? 9.312 11.352 7.965 1 98.25 80 HIS A N 1
ATOM 655 C CA . HIS A 1 80 ? 10.664 11.898 8.078 1 98.25 80 HIS A CA 1
ATOM 656 C C . HIS A 1 80 ? 10.93 12.406 9.492 1 98.25 80 HIS A C 1
ATOM 658 O O . HIS A 1 80 ? 12.078 12.461 9.93 1 98.25 80 HIS A O 1
ATOM 664 N N . ASP A 1 81 ? 9.906 12.742 10.148 1 98.38 81 ASP A N 1
ATOM 665 C CA . ASP A 1 81 ? 10.062 13.375 11.453 1 98.38 81 ASP A CA 1
ATOM 666 C C . ASP A 1 81 ? 10.539 12.367 12.5 1 98.38 81 ASP A C 1
ATOM 668 O O . ASP A 1 81 ? 11.227 12.734 13.461 1 98.38 81 ASP A O 1
ATOM 672 N N . VAL A 1 82 ? 10.266 11.102 12.258 1 98 82 VAL A N 1
ATOM 673 C CA . VAL A 1 82 ? 10.547 10.102 13.289 1 98 82 VAL A CA 1
ATOM 674 C C . VAL A 1 82 ? 11.781 9.289 12.898 1 98 82 VAL A C 1
ATOM 676 O O . VAL A 1 82 ? 12.062 8.25 13.492 1 98 82 VAL A O 1
ATOM 679 N N . ALA A 1 83 ? 12.484 9.703 11.914 1 96.81 83 ALA A N 1
ATOM 680 C CA . ALA A 1 83 ? 13.641 8.961 11.422 1 96.81 83 ALA A CA 1
ATOM 681 C C . ALA A 1 83 ? 14.805 9.039 12.406 1 96.81 83 ALA A C 1
ATOM 683 O O . ALA A 1 83 ? 15.547 8.07 12.578 1 96.81 83 ALA A O 1
ATOM 684 N N . THR A 1 84 ? 14.961 10.242 13.078 1 96.88 84 THR A N 1
ATOM 685 C CA . THR A 1 84 ? 16.125 10.422 13.938 1 96.88 84 THR A CA 1
ATOM 686 C C . THR A 1 84 ? 15.703 10.711 15.375 1 96.88 84 THR A C 1
ATOM 688 O O . THR A 1 84 ? 16.531 10.664 16.281 1 96.88 84 THR A O 1
ATOM 691 N N . HIS A 1 85 ? 14.438 11.039 15.57 1 98.06 85 HIS A N 1
ATOM 692 C CA . HIS A 1 85 ? 13.906 11.32 16.891 1 98.06 85 HIS A CA 1
ATOM 693 C C . HIS A 1 85 ? 12.664 10.484 17.172 1 98.06 85 HIS A C 1
ATOM 695 O O . HIS A 1 85 ? 11.828 10.289 16.297 1 98.06 85 HIS A O 1
ATOM 701 N N . SER A 1 86 ? 12.602 10.023 18.422 1 97.69 86 SER A N 1
ATOM 702 C CA . SER A 1 86 ? 11.398 9.312 18.828 1 97.69 86 SER A CA 1
ATOM 703 C C . SER A 1 86 ? 10.219 10.266 18.984 1 97.69 86 SER A C 1
ATOM 705 O O . SER A 1 86 ? 10.406 11.477 19.078 1 97.69 86 SER A O 1
ATOM 707 N N . LYS A 1 87 ? 9.055 9.711 19.047 1 97.88 87 LYS A N 1
ATOM 708 C CA . LYS A 1 87 ? 7.859 10.523 19.25 1 97.88 87 LYS A CA 1
ATOM 709 C C . LYS A 1 87 ? 7.914 11.227 20.609 1 97.88 87 LYS A C 1
ATOM 711 O O . LYS A 1 87 ? 7.422 12.352 20.75 1 97.88 87 LYS A O 1
ATOM 716 N N . ASP A 1 88 ? 8.5 10.555 21.594 1 97.88 88 ASP A N 1
ATOM 717 C CA . ASP A 1 88 ? 8.656 11.18 22.906 1 97.88 88 ASP A CA 1
ATOM 718 C C . ASP A 1 88 ? 9.57 12.406 22.812 1 97.88 88 ASP A C 1
ATOM 720 O O . ASP A 1 88 ? 9.273 13.445 23.406 1 97.88 88 ASP A O 1
ATOM 724 N N . GLU A 1 89 ? 10.641 12.266 22.109 1 98.31 89 GLU A N 1
ATOM 725 C CA . GLU A 1 89 ? 11.547 13.391 21.922 1 98.31 89 GLU A CA 1
ATOM 726 C C . GLU A 1 89 ? 10.859 14.531 21.172 1 98.31 89 GLU A C 1
ATOM 728 O O . GLU A 1 89 ? 11.016 15.703 21.531 1 98.31 89 GLU A O 1
ATOM 733 N N . LEU A 1 90 ? 10.094 14.18 20.172 1 98.69 90 LEU A N 1
ATOM 734 C CA . LEU A 1 90 ? 9.391 15.188 19.375 1 98.69 90 LEU A CA 1
ATOM 735 C C . LEU A 1 90 ? 8.344 15.906 20.234 1 98.69 90 LEU A C 1
ATOM 737 O O . LEU A 1 90 ? 8.125 17.109 20.062 1 98.69 90 LEU A O 1
ATOM 741 N N . SER A 1 91 ? 7.684 15.148 21.094 1 98.56 91 SER A N 1
ATOM 742 C CA . SER A 1 91 ? 6.734 15.75 22.031 1 98.56 91 SER A CA 1
ATOM 743 C C . SER A 1 91 ? 7.395 16.844 22.859 1 98.56 91 SER A C 1
ATOM 745 O O . SER A 1 91 ? 6.84 17.938 23.016 1 98.56 91 SER A O 1
ATOM 747 N N . GLU A 1 92 ? 8.555 16.594 23.297 1 98.31 92 GLU A N 1
ATOM 748 C CA . GLU A 1 92 ? 9.281 17.578 24.109 1 98.31 92 GLU A CA 1
ATOM 749 C C . GLU A 1 92 ? 9.734 18.766 23.266 1 98.31 92 GLU A C 1
ATOM 751 O O . GLU A 1 92 ? 9.57 19.922 23.672 1 98.31 92 GLU A O 1
ATOM 756 N N . ILE A 1 93 ? 10.234 18.484 22.109 1 98.38 93 ILE A N 1
ATOM 757 C CA . ILE A 1 93 ? 10.805 19.516 21.266 1 98.38 93 ILE A CA 1
ATOM 758 C C . ILE A 1 93 ? 9.703 20.453 20.781 1 98.38 93 ILE A C 1
ATOM 760 O O . ILE A 1 93 ? 9.867 21.672 20.781 1 98.38 93 ILE A O 1
ATOM 764 N N . LEU A 1 94 ? 8.562 19.875 20.406 1 98.56 94 LEU A N 1
ATOM 765 C CA . LEU A 1 94 ? 7.477 20.641 19.812 1 98.56 94 LEU A CA 1
ATOM 766 C C . LEU A 1 94 ? 6.496 21.125 20.875 1 98.56 94 LEU A C 1
ATOM 768 O O . LEU A 1 94 ? 5.547 21.844 20.562 1 98.56 94 LEU A O 1
ATOM 772 N N . ASP A 1 95 ? 6.707 20.734 22.078 1 97.88 95 ASP A N 1
ATOM 773 C CA . ASP A 1 95 ? 5.859 21.078 23.219 1 97.88 95 ASP A CA 1
ATOM 774 C C . ASP A 1 95 ? 4.402 20.719 22.938 1 97.88 95 ASP A C 1
ATOM 776 O O . ASP A 1 95 ? 3.512 21.562 23.078 1 97.88 95 ASP A O 1
ATOM 780 N N . GLN A 1 96 ? 4.18 19.438 22.5 1 98.44 96 GLN A N 1
ATOM 781 C CA . GLN A 1 96 ? 2.869 18.859 22.219 1 98.44 96 GLN A CA 1
ATOM 782 C C . GLN A 1 96 ? 2.793 17.422 22.703 1 98.44 96 GLN A C 1
ATOM 784 O O . GLN A 1 96 ? 3.535 16.547 22.234 1 98.44 96 GLN A O 1
ATOM 789 N N . ASP A 1 97 ? 1.889 17.109 23.578 1 96.5 97 ASP A N 1
ATOM 790 C CA . ASP A 1 97 ? 1.873 15.844 24.297 1 96.5 97 ASP A CA 1
ATOM 791 C C . ASP A 1 97 ? 1.371 14.703 23.422 1 96.5 97 ASP A C 1
ATOM 793 O O . ASP A 1 97 ? 1.73 13.539 23.625 1 96.5 97 ASP A O 1
ATOM 797 N N . ARG A 1 98 ? 0.428 15.039 22.547 1 96.5 98 ARG A N 1
ATOM 798 C CA . ARG A 1 98 ? -0.202 14.016 21.719 1 96.5 98 ARG A CA 1
ATOM 799 C C . ARG A 1 98 ? -0.204 14.422 20.25 1 96.5 98 ARG A C 1
ATOM 801 O O . ARG A 1 98 ? -0.381 15.602 19.922 1 96.5 98 ARG A O 1
ATOM 808 N N . PHE A 1 99 ? -0.023 13.43 19.469 1 98.5 99 PHE A N 1
ATOM 809 C CA . PHE A 1 99 ? -0.017 13.719 18.047 1 98.5 99 PHE A CA 1
ATOM 810 C C . PHE A 1 99 ? -1.269 13.164 17.375 1 98.5 99 PHE A C 1
ATOM 812 O O . PHE A 1 99 ? -1.299 12.992 16.156 1 98.5 99 PHE A O 1
ATOM 819 N N . HIS A 1 100 ? -2.279 12.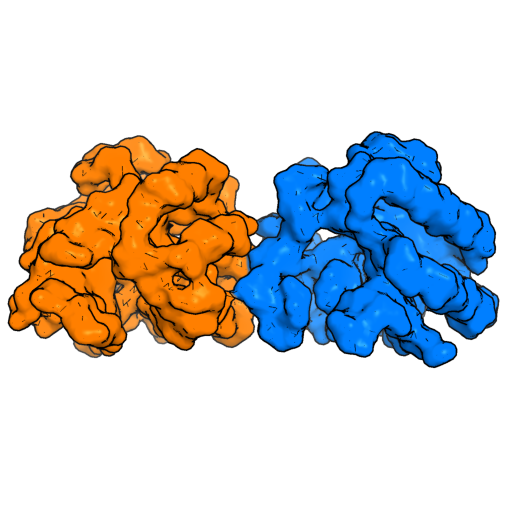766 18.125 1 98.69 100 HIS A N 1
ATOM 820 C CA . HIS A 1 100 ? -3.66 12.57 17.703 1 98.69 100 HIS A CA 1
ATOM 821 C C . HIS A 1 100 ? -4.637 13.148 18.719 1 98.69 100 HIS A C 1
ATOM 823 O O . HIS A 1 100 ? -4.32 13.234 19.906 1 98.69 100 HIS A O 1
ATOM 829 N N . GLY A 1 101 ? -5.754 13.672 18.172 1 98.69 101 GLY A N 1
ATOM 830 C CA . GLY A 1 101 ? -6.723 14.305 19.062 1 98.69 101 GLY A CA 1
ATOM 831 C C . GLY A 1 101 ? -7.77 15.109 18.297 1 98.69 101 GLY A C 1
ATOM 832 O O . GLY A 1 101 ? -7.945 14.93 17.094 1 98.69 101 GLY A O 1
ATOM 833 N N . ILE A 1 102 ? -8.539 15.891 19.125 1 98.69 102 ILE A N 1
ATOM 834 C CA . ILE A 1 102 ? -9.602 16.719 18.562 1 98.69 102 ILE A CA 1
ATOM 835 C C . ILE A 1 102 ? -9.375 18.172 18.969 1 98.69 102 ILE A C 1
ATOM 837 O O . ILE A 1 102 ? -9.094 18.469 20.141 1 98.69 102 ILE A O 1
ATOM 841 N N . VAL A 1 103 ? -9.406 19.062 17.969 1 98.12 103 VAL A N 1
ATOM 842 C CA . VAL A 1 103 ? -9.438 20.5 18.203 1 98.12 103 VAL A CA 1
ATOM 843 C C . VAL A 1 103 ? -10.766 21.078 17.719 1 98.12 103 VAL A C 1
ATOM 845 O O . VAL A 1 103 ? -11.164 20.859 16.562 1 98.12 103 VAL A O 1
ATOM 848 N N . TRP A 1 104 ? -11.422 21.703 18.609 1 97.12 104 TRP A N 1
ATOM 849 C CA . TRP A 1 104 ? -12.656 22.375 18.219 1 97.12 104 TRP A CA 1
ATOM 850 C C . TRP A 1 104 ? -12.398 23.844 17.906 1 97.12 104 TRP A C 1
ATOM 852 O O . TRP A 1 104 ? -11.789 24.562 18.719 1 97.12 104 TRP A O 1
ATOM 862 N N . ILE A 1 105 ? -12.727 24.219 16.75 1 94.88 105 ILE A N 1
ATOM 863 C CA . ILE A 1 105 ? -12.695 25.625 16.359 1 94.88 105 ILE A CA 1
ATOM 864 C C . ILE A 1 105 ? -14.109 26.078 16 1 94.88 105 ILE A C 1
ATOM 866 O O . ILE A 1 105 ? -14.664 25.656 14.977 1 94.88 105 ILE A O 1
ATOM 870 N N . ASP A 1 106 ? -14.633 26.859 16.938 1 89.44 106 ASP A N 1
ATOM 871 C CA . ASP A 1 106 ? -16.062 27.188 16.891 1 89.44 106 ASP A CA 1
ATOM 872 C C . ASP A 1 106 ? -16.906 25.906 16.891 1 89.44 106 ASP A C 1
ATOM 874 O O . ASP A 1 106 ? -16.75 25.062 17.781 1 89.44 106 ASP A O 1
ATOM 878 N N . ASN A 1 107 ? -17.672 25.609 15.938 1 90.88 107 ASN A N 1
ATOM 879 C CA . ASN A 1 107 ? -18.547 24.438 15.945 1 90.88 107 ASN A CA 1
ATOM 880 C C . ASN A 1 107 ? -18.047 23.359 15 1 90.88 107 ASN A C 1
ATOM 882 O O . ASN A 1 107 ? -18.797 22.438 14.656 1 90.88 107 ASN A O 1
ATOM 886 N N . GLN A 1 108 ? -16.781 23.531 14.68 1 94.94 108 GLN A N 1
ATOM 887 C CA . GLN A 1 108 ? -16.203 22.547 13.766 1 94.94 108 GLN A CA 1
ATOM 888 C C . GLN A 1 108 ? -15.141 21.703 14.469 1 94.94 108 GLN A C 1
ATOM 890 O O . GLN A 1 108 ? -14.227 22.234 15.102 1 94.94 108 GLN A O 1
ATOM 895 N N . ALA A 1 109 ? -15.336 20.359 14.414 1 97 109 ALA A N 1
ATOM 896 C CA . ALA A 1 109 ? -14.352 19.453 14.977 1 97 109 ALA A CA 1
ATOM 897 C C . ALA A 1 109 ? -13.266 19.125 13.961 1 97 109 ALA A C 1
ATOM 899 O O . ALA A 1 109 ? -13.555 18.688 12.844 1 97 109 ALA A O 1
ATOM 900 N N . TYR A 1 110 ? -12.023 19.344 14.336 1 97.81 110 TYR A N 1
ATOM 901 C CA . TYR A 1 110 ? -10.852 18.875 13.609 1 97.81 110 TYR A CA 1
ATOM 902 C C . TYR A 1 110 ? -10.18 17.719 14.336 1 97.81 110 TYR A C 1
ATOM 904 O O . TYR A 1 110 ? -9.641 17.891 15.43 1 97.81 110 TYR A O 1
ATOM 912 N N . VAL A 1 111 ? -10.281 16.562 13.703 1 98.88 111 VAL A N 1
ATOM 913 C CA . VAL A 1 111 ? -9.664 15.359 14.266 1 98.88 111 VAL A CA 1
ATOM 914 C C . VAL A 1 111 ? -8.328 15.086 13.57 1 98.88 111 VAL A C 1
ATOM 916 O O . VAL A 1 111 ? -8.289 14.844 12.359 1 98.88 111 VAL A O 1
ATOM 919 N N . TYR A 1 112 ? -7.211 15.172 14.32 1 98.88 112 TYR A N 1
ATOM 920 C CA . TYR A 1 112 ? -5.914 14.883 13.719 1 98.88 112 TYR A CA 1
ATOM 921 C C . TYR A 1 112 ? -5.383 13.531 14.188 1 98.88 112 TYR A C 1
ATOM 923 O O . TYR A 1 112 ? -5.531 13.172 15.352 1 98.88 112 TYR A O 1
ATOM 931 N N . LEU A 1 113 ? -4.887 12.75 13.188 1 98.94 113 LEU A N 1
ATOM 932 C CA . LEU A 1 113 ? -4.43 11.391 13.422 1 98.94 113 LEU A CA 1
ATOM 933 C C . LEU A 1 113 ? -2.918 11.281 13.266 1 98.94 113 LEU A C 1
ATOM 935 O O . LEU A 1 113 ? -2.318 12.031 12.492 1 98.94 113 LEU A O 1
ATOM 939 N N . ASP A 1 114 ? -2.381 10.383 14.055 1 98.81 114 ASP A N 1
ATOM 940 C CA . ASP A 1 114 ? -0.984 9.984 13.906 1 98.81 114 ASP A CA 1
ATOM 941 C C . ASP A 1 114 ? -0.856 8.742 13.023 1 98.81 114 ASP A C 1
ATOM 943 O O . ASP A 1 114 ? -1.154 7.629 13.461 1 98.81 114 ASP A O 1
ATOM 947 N N . SER A 1 115 ? -0.354 8.969 11.789 1 98.69 115 SER A N 1
ATOM 948 C CA . SER A 1 115 ? -0.289 7.863 10.836 1 98.69 115 SER A CA 1
ATOM 949 C C . SER A 1 115 ? 1.134 7.332 10.703 1 98.69 115 SER A C 1
ATOM 951 O O . SER A 1 115 ? 1.445 6.609 9.75 1 98.69 115 SER A O 1
ATOM 953 N N . VAL A 1 116 ? 2.055 7.727 11.633 1 97.69 116 VAL A N 1
ATOM 954 C CA . VAL A 1 116 ? 3.461 7.371 11.469 1 97.69 116 VAL A CA 1
ATOM 955 C C . VAL A 1 116 ? 3.879 6.398 12.57 1 97.69 116 VAL A C 1
ATOM 957 O O . VAL A 1 116 ? 3.43 6.516 13.711 1 97.69 116 VAL A O 1
ATOM 960 N N . ARG A 1 117 ? 4.652 5.438 12.125 1 94.62 117 ARG A N 1
ATOM 961 C CA . ARG A 1 117 ? 5.367 4.551 13.039 1 94.62 117 ARG A CA 1
ATOM 962 C C . ARG A 1 117 ? 6.875 4.641 12.82 1 94.62 117 ARG A C 1
ATOM 964 O O . ARG A 1 117 ? 7.336 4.742 11.68 1 94.62 117 ARG A O 1
ATOM 971 N N . GLU A 1 118 ? 7.652 4.645 13.852 1 92.75 118 GLU A N 1
ATOM 972 C CA . GLU A 1 118 ? 9.078 4.949 13.836 1 92.75 118 GLU A CA 1
ATOM 973 C C . GLU A 1 118 ? 9.859 3.896 13.055 1 92.75 118 GLU A C 1
ATOM 975 O O . GLU A 1 118 ? 10.922 4.184 12.5 1 92.75 118 GLU A O 1
ATOM 980 N N . ASP A 1 119 ? 9.352 2.684 12.727 1 90.44 119 ASP A N 1
ATOM 981 C CA . ASP A 1 119 ? 10.18 1.595 12.227 1 90.44 119 ASP A CA 1
ATOM 982 C C . ASP A 1 119 ? 9.703 1.127 10.852 1 90.44 119 ASP A C 1
ATOM 984 O O . ASP A 1 119 ? 10.07 0.04 10.398 1 90.44 119 ASP A O 1
ATOM 988 N N . VAL A 1 120 ? 9.023 2.049 10.203 1 90.19 120 VAL A N 1
ATOM 989 C CA . VAL A 1 120 ? 8.445 1.48 8.992 1 90.19 120 VAL A CA 1
ATOM 990 C C . VAL A 1 120 ? 8.719 2.4 7.805 1 90.19 120 VAL A C 1
ATOM 992 O O . VAL A 1 120 ? 8.141 2.227 6.73 1 90.19 120 VAL A O 1
ATOM 995 N N . GLY A 1 121 ? 9.531 3.422 7.949 1 93.81 121 GLY A N 1
ATOM 996 C CA . GLY A 1 121 ? 9.898 4.312 6.859 1 93.81 121 GLY A CA 1
ATOM 997 C C . GLY A 1 121 ? 8.742 5.168 6.371 1 93.81 121 GLY A C 1
ATOM 998 O O . GLY A 1 121 ? 8.039 5.789 7.176 1 93.81 121 GLY A O 1
ATOM 999 N N . ALA A 1 122 ? 8.617 5.242 5.047 1 95.56 122 ALA A N 1
ATOM 1000 C CA . ALA A 1 122 ? 7.641 6.148 4.449 1 95.56 122 ALA A CA 1
ATOM 1001 C C . ALA A 1 122 ? 6.219 5.613 4.613 1 95.56 122 ALA A C 1
ATOM 1003 O O . ALA A 1 122 ? 5.246 6.332 4.379 1 95.56 122 ALA A O 1
ATOM 1004 N N . ARG A 1 123 ? 6.09 4.379 5.074 1 96.69 123 ARG A N 1
ATOM 1005 C CA . ARG A 1 123 ? 4.789 3.725 5.152 1 96.69 123 ARG A CA 1
ATOM 1006 C C . ARG A 1 123 ? 3.977 4.262 6.328 1 96.69 123 ARG A C 1
ATOM 1008 O O . ARG A 1 123 ? 4.531 4.859 7.25 1 96.69 123 ARG A O 1
ATOM 1015 N N . GLY A 1 124 ? 2.596 4.129 6.25 1 97.75 124 GLY A N 1
ATOM 1016 C CA . GLY A 1 124 ? 1.717 4.652 7.281 1 97.75 124 GLY A CA 1
ATOM 1017 C C . GLY A 1 124 ? 0.875 3.582 7.949 1 97.75 124 GLY A C 1
ATOM 1018 O O . GLY A 1 124 ? 0.553 2.564 7.332 1 97.75 124 GLY A O 1
ATOM 1019 N N . ILE A 1 125 ? 0.568 3.811 9.164 1 97.75 125 ILE A N 1
ATOM 1020 C CA . ILE A 1 125 ? -0.318 2.945 9.938 1 97.75 125 ILE A CA 1
ATOM 1021 C C . ILE A 1 125 ? -1.012 3.758 11.023 1 97.75 125 ILE A C 1
ATOM 1023 O O . ILE A 1 125 ? -0.359 4.488 11.773 1 97.75 125 ILE A O 1
ATOM 1027 N N . ILE A 1 126 ? -2.34 3.73 11.094 1 98.31 126 ILE A N 1
ATOM 1028 C CA . ILE A 1 126 ? -3.078 4.406 12.156 1 98.31 126 ILE A CA 1
ATOM 1029 C C . ILE A 1 126 ? -3.051 3.557 13.422 1 98.31 126 ILE A C 1
ATOM 1031 O O . ILE A 1 126 ? -2.818 4.074 14.523 1 98.31 126 ILE A O 1
ATOM 1035 N N . GLY A 1 127 ? -3.201 2.223 13.227 1 97.62 127 GLY A N 1
ATOM 1036 C CA . GLY A 1 127 ? -3.143 1.283 14.336 1 97.62 127 GLY A CA 1
ATOM 1037 C C . GLY A 1 127 ? -4.488 1.051 14.992 1 97.62 127 GLY A C 1
ATOM 1038 O O . GLY A 1 127 ? -5.355 1.929 14.969 1 97.62 127 GLY A O 1
ATOM 1039 N N . PRO A 1 128 ? -4.617 -0.151 15.578 1 97.31 128 PRO A N 1
ATOM 1040 C CA . PRO A 1 128 ? -5.922 -0.549 16.109 1 97.31 128 PRO A CA 1
ATOM 1041 C C . PRO A 1 128 ? -6.367 0.32 17.281 1 97.31 128 PRO A C 1
ATOM 1043 O O . PRO A 1 128 ? -7.555 0.627 17.422 1 97.31 128 PRO A O 1
ATOM 1046 N N . ASP A 1 129 ? -5.426 0.753 18.141 1 98.25 129 ASP A N 1
ATOM 1047 C CA . ASP A 1 129 ? -5.793 1.553 19.312 1 98.25 129 ASP A CA 1
ATOM 1048 C C . ASP A 1 129 ? -6.336 2.916 18.891 1 98.25 129 ASP A C 1
ATOM 1050 O O . ASP A 1 129 ? -7.379 3.354 19.375 1 98.25 129 ASP A O 1
ATOM 1054 N N . GLN A 1 130 ? -5.684 3.561 18.016 1 98.62 130 GLN A N 1
ATOM 1055 C CA . GLN A 1 130 ? -6.129 4.871 17.547 1 98.62 130 GLN A CA 1
ATOM 1056 C C . GLN A 1 130 ? -7.434 4.762 16.766 1 98.62 130 GLN A C 1
ATOM 1058 O O . GLN A 1 130 ? -8.305 5.629 16.875 1 98.62 130 GLN A O 1
ATOM 1063 N N . ARG A 1 131 ? -7.609 3.693 15.961 1 98.62 131 ARG A N 1
ATOM 1064 C CA . ARG A 1 131 ? -8.852 3.49 15.227 1 98.62 131 ARG A CA 1
ATOM 1065 C C . ARG A 1 131 ? -10.023 3.277 16.188 1 98.62 131 ARG A C 1
ATOM 1067 O O . ARG A 1 131 ? -11.125 3.762 15.945 1 98.62 131 ARG A O 1
ATOM 1074 N N . SER A 1 132 ? -9.734 2.496 17.25 1 98.69 132 SER A N 1
ATOM 1075 C CA . SER A 1 132 ? -10.773 2.322 18.266 1 98.69 132 SER A CA 1
ATOM 1076 C C . SER A 1 132 ? -11.148 3.652 18.906 1 98.69 132 SER A C 1
ATOM 1078 O O . SER A 1 132 ? -12.328 3.961 19.062 1 98.69 132 SER A O 1
ATOM 1080 N N . TRP A 1 133 ? -10.195 4.43 19.25 1 98.81 133 TRP A N 1
ATOM 1081 C CA . TRP A 1 133 ? -10.414 5.766 19.797 1 98.81 133 TRP A CA 1
ATOM 1082 C C . TRP A 1 133 ? -11.227 6.621 18.812 1 98.81 133 TRP A C 1
ATOM 1084 O O . TRP A 1 133 ? -12.172 7.301 19.219 1 98.81 133 TRP A O 1
ATOM 1094 N N . LEU A 1 134 ? -10.852 6.559 17.562 1 98.81 134 LEU A N 1
ATOM 1095 C CA . LEU A 1 134 ? -11.523 7.324 16.516 1 98.81 134 LEU A CA 1
ATOM 1096 C C . LEU A 1 134 ? -12.992 6.922 16.406 1 98.81 134 LEU A C 1
ATOM 1098 O O . LEU A 1 134 ? -13.867 7.785 16.328 1 98.81 134 LEU A O 1
ATOM 1102 N N . ASP A 1 135 ? -13.172 5.664 16.406 1 98.56 135 ASP A N 1
ATOM 1103 C CA . ASP A 1 135 ? -14.531 5.137 16.281 1 98.56 135 ASP A CA 1
ATOM 1104 C C . ASP A 1 135 ? -15.414 5.617 17.438 1 98.56 135 ASP A C 1
ATOM 1106 O O . ASP A 1 135 ? -16.594 5.926 17.25 1 98.56 135 ASP A O 1
ATOM 1110 N N . ASP A 1 136 ? -14.836 5.746 18.594 1 98.19 136 ASP A N 1
ATOM 1111 C CA . ASP A 1 13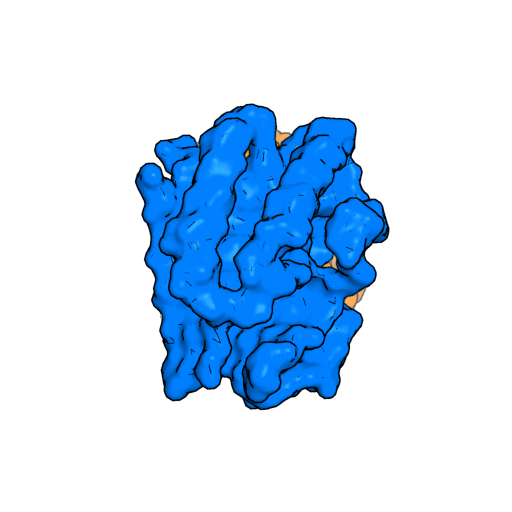6 ? -15.555 6.109 19.797 1 98.19 136 ASP A CA 1
ATOM 1112 C C . ASP A 1 136 ? -15.781 7.621 19.875 1 98.19 136 ASP A C 1
ATOM 1114 O O . ASP A 1 136 ? -16.75 8.078 20.5 1 98.19 136 ASP A O 1
ATOM 1118 N N . THR A 1 137 ? -14.969 8.375 19.188 1 97.94 137 THR A N 1
ATOM 1119 C CA . THR A 1 137 ? -14.938 9.789 19.531 1 97.94 137 THR A CA 1
ATOM 1120 C C . THR A 1 137 ? -15.273 10.641 18.297 1 97.94 137 THR A C 1
ATOM 1122 O O . THR A 1 137 ? -15.531 11.844 18.422 1 97.94 137 THR A O 1
ATOM 1125 N N . LEU A 1 138 ? -15.391 10.117 17.125 1 98.44 138 LEU A N 1
ATOM 1126 C CA . LEU A 1 138 ? -15.508 10.883 15.891 1 98.44 138 LEU A CA 1
ATOM 1127 C C . LEU A 1 138 ? -16.812 11.688 15.867 1 98.44 138 LEU A C 1
ATOM 1129 O O . LEU A 1 138 ? -17.891 11.117 15.75 1 98.44 138 LEU A O 1
ATOM 1133 N N . PRO A 1 139 ? -16.703 13 15.922 1 97.94 139 PRO A N 1
ATOM 1134 C CA . PRO A 1 139 ? -17.906 13.828 15.844 1 97.94 139 PRO A CA 1
ATOM 1135 C C . PRO A 1 139 ? -18.516 13.859 14.445 1 97.94 139 PRO A C 1
ATOM 1137 O O . PRO A 1 139 ? -17.812 13.633 13.461 1 97.94 139 PRO A O 1
ATOM 1140 N N . SER A 1 140 ? -19.797 14.211 14.422 1 96.75 140 SER A N 1
ATOM 1141 C CA . SER A 1 140 ? -20.438 14.406 13.133 1 96.75 140 SER A CA 1
ATOM 1142 C C . SER A 1 140 ? -19.828 15.57 12.367 1 96.75 140 SER A C 1
ATOM 1144 O O . SER A 1 140 ? -19.5 16.609 12.961 1 96.75 140 SER A O 1
ATOM 1146 N N . ASP A 1 141 ? -19.625 15.406 11.07 1 95.5 141 ASP A N 1
ATOM 1147 C CA . ASP A 1 141 ? -19.156 16.422 10.141 1 95.5 141 ASP A CA 1
ATOM 1148 C C . ASP A 1 141 ? -17.734 16.875 10.469 1 95.5 141 ASP A C 1
ATOM 1150 O O . ASP A 1 141 ? -17.359 18.016 10.188 1 95.5 141 ASP A O 1
ATOM 1154 N N . ALA A 1 142 ? -16.984 15.977 11.109 1 97.31 142 ALA A N 1
ATOM 1155 C CA . ALA A 1 142 ? -15.602 16.312 11.461 1 97.31 142 ALA A CA 1
ATOM 1156 C C . ALA A 1 142 ? -14.727 16.406 10.211 1 97.31 142 ALA A C 1
ATOM 1158 O O . ALA A 1 142 ? -15.016 15.781 9.195 1 97.31 142 ALA A O 1
ATOM 1159 N N . ILE A 1 143 ? -13.734 17.25 10.258 1 97.38 143 ILE A N 1
ATOM 1160 C CA . ILE A 1 143 ? -12.625 17.266 9.305 1 97.38 143 ILE A CA 1
ATOM 1161 C C . ILE A 1 143 ? -11.438 16.5 9.891 1 97.38 143 ILE A C 1
ATOM 1163 O O . ILE A 1 143 ? -10.922 16.859 10.945 1 97.38 143 ILE A O 1
ATOM 1167 N N . VAL A 1 144 ? -11.047 15.445 9.188 1 98.81 144 VAL A N 1
ATOM 1168 C CA . VAL A 1 144 ? -10 14.555 9.688 1 98.81 144 VAL A CA 1
ATOM 1169 C C . VAL A 1 144 ? -8.672 14.875 9.008 1 98.81 144 VAL A C 1
ATOM 1171 O O . VAL A 1 144 ? -8.609 14.977 7.781 1 98.81 144 VAL A O 1
ATOM 1174 N N . LEU A 1 145 ? -7.625 15.078 9.812 1 98.81 145 LEU A N 1
ATOM 1175 C CA . LEU A 1 145 ? -6.293 15.422 9.32 1 98.81 145 LEU A CA 1
ATOM 1176 C C . LEU A 1 145 ? -5.312 14.281 9.57 1 98.81 145 LEU A C 1
ATOM 1178 O O . LEU A 1 145 ? -5.312 13.68 10.648 1 98.81 145 LEU A O 1
ATOM 1182 N N . SER A 1 146 ? -4.551 13.922 8.602 1 98.88 146 SER A N 1
ATOM 1183 C CA . SER A 1 146 ? -3.475 12.938 8.703 1 98.88 146 SER A CA 1
ATOM 1184 C C . SER A 1 146 ? -2.334 13.273 7.746 1 98.88 146 SER A C 1
ATOM 1186 O O . SER A 1 146 ? -2.525 14.008 6.773 1 98.88 146 SER A O 1
ATOM 1188 N N . HIS A 1 147 ? -1.165 12.82 8.109 1 98.94 147 HIS A N 1
ATOM 1189 C CA . HIS A 1 147 ? -0.06 13.008 7.176 1 98.94 147 HIS A CA 1
ATOM 1190 C C . HIS A 1 147 ? -0.27 12.203 5.902 1 98.94 147 HIS A C 1
ATOM 1192 O O . HIS A 1 147 ? -0.179 12.742 4.797 1 98.94 147 HIS A O 1
ATOM 1198 N N . HIS A 1 148 ? -0.554 10.914 6.062 1 98.88 148 HIS A N 1
ATOM 1199 C CA . HIS A 1 148 ? -0.8 10.023 4.934 1 98.88 148 HIS A CA 1
ATOM 1200 C C . HIS A 1 148 ? -2.236 10.148 4.438 1 98.88 148 HIS A C 1
ATOM 1202 O O . HIS A 1 148 ? -3.168 10.258 5.238 1 98.88 148 HIS A O 1
ATOM 1208 N N . PRO A 1 149 ? -2.438 10.125 3.148 1 98.75 149 PRO A N 1
ATOM 1209 C CA . PRO A 1 149 ? -3.791 10.289 2.611 1 98.75 149 PRO A CA 1
ATOM 1210 C C . PRO A 1 149 ? -4.711 9.125 2.963 1 98.75 149 PRO A C 1
ATOM 1212 O O . PRO A 1 149 ? -4.273 7.969 2.986 1 98.75 149 PRO A O 1
ATOM 1215 N N . LEU A 1 150 ? -5.965 9.461 3.211 1 98.62 150 LEU A N 1
ATOM 1216 C CA . LEU A 1 150 ? -6.98 8.453 3.502 1 98.62 150 LEU A CA 1
ATOM 1217 C C . LEU A 1 150 ? -7.887 8.234 2.297 1 98.62 150 LEU A C 1
ATOM 1219 O O . LEU A 1 150 ? -8.547 7.195 2.195 1 98.62 150 LEU A O 1
ATOM 1223 N N . GLY A 1 151 ? -7.953 9.211 1.437 1 97.62 151 GLY A N 1
ATOM 1224 C CA . GLY A 1 151 ? -8.727 9.062 0.215 1 97.62 151 GLY A CA 1
ATOM 1225 C C . GLY A 1 151 ? -7.926 8.484 -0.934 1 97.62 151 GLY A C 1
ATOM 1226 O O . GLY A 1 151 ? -6.691 8.531 -0.925 1 97.62 151 GLY A O 1
ATOM 1227 N N . PRO A 1 152 ? -8.633 7.879 -1.876 1 96.56 152 PRO A N 1
ATOM 1228 C CA . PRO A 1 152 ? -7.93 7.379 -3.061 1 96.56 152 PRO A CA 1
ATOM 1229 C C . PRO A 1 152 ? -7.562 8.484 -4.043 1 96.56 152 PRO A C 1
ATOM 1231 O O . PRO A 1 152 ? -8.445 9.172 -4.562 1 96.56 152 PRO A O 1
ATOM 1234 N N . PHE A 1 153 ? -6.277 8.766 -4.156 1 96.12 153 PHE A N 1
ATOM 1235 C CA . PHE A 1 153 ? -5.766 9.703 -5.148 1 96.12 153 PHE A CA 1
ATOM 1236 C C . PHE A 1 153 ? -5.035 8.969 -6.266 1 96.12 153 PHE A C 1
ATOM 1238 O O . PHE A 1 153 ? -4.395 7.941 -6.023 1 96.12 153 PHE A O 1
ATOM 1245 N N . SER A 1 154 ? -5.203 9.422 -7.488 1 92.81 154 SER A N 1
ATOM 1246 C CA . SER A 1 154 ? -4.363 8.898 -8.562 1 92.81 154 SER A CA 1
ATOM 1247 C C . SER A 1 154 ? -2.914 9.344 -8.398 1 92.81 154 SER A C 1
ATOM 1249 O O . SER A 1 154 ? -2.623 10.539 -8.414 1 92.81 154 SER A O 1
ATOM 1251 N N . ILE A 1 155 ? -2.051 8.32 -8.219 1 94.75 155 ILE A N 1
ATOM 1252 C CA . ILE A 1 155 ? -0.659 8.688 -7.992 1 94.75 155 ILE A CA 1
ATOM 1253 C C . ILE A 1 155 ? 0.239 7.965 -8.992 1 94.75 155 ILE A C 1
ATOM 1255 O O . ILE A 1 155 ? 1.427 7.758 -8.734 1 94.75 155 ILE A O 1
ATOM 1259 N N . GLU A 1 156 ? -0.316 7.5 -10.078 1 91.44 156 GLU A N 1
ATOM 1260 C CA . GLU A 1 156 ? 0.437 6.73 -11.062 1 91.44 156 GLU A CA 1
ATOM 1261 C C . GLU A 1 156 ? 1.61 7.535 -11.609 1 91.44 156 GLU A C 1
ATOM 1263 O O . GLU A 1 156 ? 2.672 6.977 -11.898 1 91.44 156 GLU A O 1
ATOM 1268 N N . ASP A 1 157 ? 1.413 8.875 -11.758 1 92.75 157 ASP A N 1
ATOM 1269 C CA . ASP A 1 157 ? 2.455 9.727 -12.32 1 92.75 157 ASP A CA 1
ATOM 1270 C C . ASP A 1 157 ? 3.244 10.43 -11.219 1 92.75 157 ASP A C 1
ATOM 1272 O O . ASP A 1 157 ? 4.074 11.297 -11.492 1 92.75 157 ASP A O 1
ATOM 1276 N N . ASN A 1 158 ? 2.934 10.117 -9.969 1 96.19 158 ASN A N 1
ATOM 1277 C CA . ASN A 1 158 ? 3.65 10.711 -8.844 1 96.19 158 ASN A CA 1
ATOM 1278 C C . ASN A 1 158 ? 5.113 10.281 -8.82 1 96.19 158 ASN A C 1
ATOM 1280 O O . ASN A 1 158 ? 5.418 9.086 -8.844 1 96.19 158 ASN A O 1
ATOM 1284 N N . VAL A 1 159 ? 6.02 11.172 -8.719 1 95.06 159 VAL A N 1
ATOM 1285 C CA . VAL A 1 159 ? 7.441 10.883 -8.883 1 95.06 159 VAL A CA 1
ATOM 1286 C C . VAL A 1 159 ? 7.973 10.195 -7.625 1 95.06 159 VAL A C 1
ATOM 1288 O O . VAL A 1 159 ? 9.008 9.523 -7.672 1 95.06 159 VAL A O 1
ATOM 1291 N N . TRP A 1 160 ? 7.262 10.344 -6.535 1 96.31 160 TRP A N 1
ATOM 1292 C CA . TRP A 1 160 ? 7.777 9.812 -5.277 1 96.31 160 TRP A CA 1
ATOM 1293 C C . TRP A 1 160 ? 7.176 8.445 -4.977 1 96.31 160 TRP A C 1
ATOM 1295 O O . TRP A 1 160 ? 7.859 7.562 -4.449 1 96.31 160 TRP A O 1
ATOM 1305 N N . PHE A 1 161 ? 5.883 8.289 -5.367 1 97.19 161 PHE A N 1
ATOM 1306 C CA . PHE A 1 161 ? 5.184 7.113 -4.859 1 97.19 161 PHE A CA 1
ATOM 1307 C C . PHE A 1 161 ? 4.523 6.344 -5.996 1 97.19 161 PHE A C 1
ATOM 1309 O O . PHE A 1 161 ? 3.941 5.277 -5.773 1 97.19 161 PHE A O 1
ATOM 1316 N N . GLY A 1 162 ? 4.629 6.82 -7.207 1 96.25 162 GLY A N 1
ATOM 1317 C CA . GLY A 1 162 ? 3.949 6.184 -8.32 1 96.25 162 GLY A CA 1
ATOM 1318 C C . GLY A 1 162 ? 4.305 4.715 -8.477 1 96.25 162 GLY A C 1
ATOM 1319 O O . GLY A 1 162 ? 3.434 3.889 -8.766 1 96.25 162 GLY A O 1
ATOM 1320 N N . ASN A 1 163 ? 5.543 4.371 -8.227 1 96.38 163 ASN A N 1
ATOM 1321 C CA . ASN A 1 163 ? 6.016 2.996 -8.375 1 96.38 163 ASN A CA 1
ATOM 1322 C C . ASN A 1 163 ? 5.848 2.207 -7.078 1 96.38 163 ASN A C 1
ATOM 1324 O O . ASN A 1 163 ? 6.031 0.989 -7.059 1 96.38 163 ASN A O 1
ATOM 1328 N N . TYR A 1 164 ? 5.477 2.895 -5.992 1 97.31 164 TYR A N 1
ATOM 1329 C CA . TYR A 1 164 ? 5.371 2.277 -4.676 1 97.31 164 TYR A CA 1
ATOM 1330 C C . TYR A 1 164 ? 4.141 2.777 -3.934 1 97.31 164 TYR A C 1
ATOM 1332 O O . TYR A 1 164 ? 4.25 3.344 -2.844 1 97.31 164 TYR A O 1
ATOM 1340 N N . PRO A 1 165 ? 2.963 2.496 -4.5 1 96.62 165 PRO A N 1
ATOM 1341 C CA . PRO A 1 165 ? 1.746 3.039 -3.889 1 96.62 165 PRO A CA 1
ATOM 1342 C C . PRO A 1 165 ? 1.517 2.523 -2.471 1 96.62 165 PRO A C 1
ATOM 1344 O O . PRO A 1 165 ? 0.84 3.18 -1.673 1 96.62 165 PRO A O 1
ATOM 1347 N N . GLU A 1 166 ? 2.137 1.335 -2.096 1 96.38 166 GLU A N 1
ATOM 1348 C CA . GLU A 1 166 ? 1.988 0.789 -0.75 1 96.38 166 GLU A CA 1
ATOM 1349 C C . GLU A 1 166 ? 2.654 1.688 0.286 1 96.38 166 GLU A C 1
ATOM 1351 O O . GLU A 1 166 ? 2.391 1.564 1.484 1 96.38 166 GLU A O 1
ATOM 1356 N N . ARG A 1 167 ? 3.488 2.652 -0.181 1 97.75 167 ARG A N 1
ATOM 1357 C CA . ARG A 1 167 ? 4.188 3.574 0.71 1 97.75 167 ARG A CA 1
ATOM 1358 C C . ARG A 1 167 ? 3.455 4.906 0.802 1 97.75 167 ARG A C 1
ATOM 1360 O O . ARG A 1 167 ? 3.82 5.77 1.604 1 97.75 167 ARG A O 1
ATOM 1367 N N . ALA A 1 168 ? 2.426 5.07 -0.047 1 97.88 168 ALA A N 1
ATOM 1368 C CA . ALA A 1 168 ? 1.71 6.344 -0.106 1 97.88 168 ALA A CA 1
ATOM 1369 C C . ALA A 1 168 ? 0.555 6.367 0.892 1 97.88 168 ALA A C 1
ATOM 1371 O O . ALA A 1 168 ? 0.186 7.43 1.396 1 97.88 168 ALA A O 1
ATOM 1372 N N . TYR A 1 169 ? -0.014 5.148 1.204 1 97.81 169 TYR A N 1
ATOM 1373 C CA . TYR A 1 169 ? -1.25 5.062 1.975 1 97.81 169 TYR A CA 1
ATOM 1374 C C . TYR A 1 169 ? -1.047 4.246 3.244 1 97.81 169 TYR A C 1
ATOM 1376 O O . TYR A 1 169 ? -0.205 3.346 3.283 1 97.81 169 TYR A O 1
ATOM 1384 N N . PRO A 1 170 ? -1.86 4.566 4.266 1 98 170 PRO A N 1
ATOM 1385 C CA . PRO A 1 170 ? -1.772 3.74 5.473 1 98 170 PRO A CA 1
ATOM 1386 C C . PRO A 1 170 ? -2.176 2.289 5.223 1 98 170 PRO A C 1
ATOM 1388 O O . PRO A 1 170 ? -3.113 2.027 4.465 1 98 170 PRO A O 1
ATOM 1391 N N . TRP A 1 171 ? -1.471 1.451 5.906 1 95.5 171 TRP A N 1
ATOM 1392 C CA . TRP A 1 171 ? -1.68 0.008 5.844 1 95.5 171 TRP A CA 1
ATOM 1393 C C . TRP A 1 171 ? -3.119 -0.349 6.199 1 95.5 171 TRP A C 1
ATOM 1395 O O . TRP A 1 171 ? -3.686 -1.296 5.648 1 95.5 171 TRP A O 1
ATOM 1405 N N . ASP A 1 172 ? -3.734 0.331 7.07 1 97.12 172 ASP A N 1
ATOM 1406 C CA . ASP A 1 172 ? -5.078 0.052 7.57 1 97.12 172 ASP A CA 1
ATOM 1407 C C . ASP A 1 172 ? -6.059 1.142 7.141 1 97.12 172 ASP A C 1
ATOM 1409 O O . ASP A 1 172 ? -6.969 1.496 7.895 1 97.12 172 ASP A O 1
ATOM 1413 N N . ARG A 1 173 ? -5.832 1.627 5.922 1 97.88 173 ARG A N 1
ATOM 1414 C CA . ARG A 1 173 ? -6.621 2.717 5.359 1 97.88 173 ARG A CA 1
ATOM 1415 C C . ARG A 1 173 ? -8.086 2.322 5.223 1 97.88 173 ARG A C 1
ATOM 1417 O O . ARG A 1 173 ? -8.977 3.096 5.578 1 97.88 173 ARG A O 1
ATOM 1424 N N . GLN A 1 174 ? -8.383 1.102 4.719 1 97.69 174 GLN A N 1
ATOM 1425 C CA . GLN A 1 174 ? -9.758 0.649 4.547 1 97.69 174 GLN A CA 1
ATOM 1426 C C . GLN A 1 174 ? -10.5 0.641 5.879 1 97.69 174 GLN A C 1
ATOM 1428 O O . GLN A 1 174 ? -11.633 1.127 5.969 1 97.69 174 GLN A O 1
ATOM 1433 N N . GLU A 1 175 ? -9.859 0.076 6.883 1 97.81 175 GLU A N 1
ATOM 1434 C CA . GLU A 1 175 ? -10.445 0.023 8.219 1 97.81 175 GLU A CA 1
ATOM 1435 C C . GLU A 1 175 ? -10.711 1.425 8.758 1 97.81 175 GLU A C 1
ATOM 1437 O O . GLU A 1 175 ? -11.727 1.659 9.422 1 97.81 175 GLU A O 1
ATOM 1442 N N . THR A 1 176 ? -9.844 2.367 8.5 1 98.75 176 THR A N 1
ATOM 1443 C CA . THR A 1 176 ? -10 3.748 8.953 1 98.75 176 THR A CA 1
ATOM 1444 C C . THR A 1 176 ? -11.164 4.422 8.227 1 98.75 176 THR A C 1
ATOM 1446 O O . THR A 1 176 ? -11.977 5.113 8.844 1 98.75 176 THR A O 1
ATOM 1449 N N . LEU A 1 177 ? -11.266 4.145 6.922 1 98.75 177 LEU A N 1
ATOM 1450 C CA . LEU A 1 177 ? -12.32 4.742 6.105 1 98.75 177 LEU A CA 1
ATOM 1451 C C . LEU A 1 177 ? -13.688 4.234 6.539 1 98.75 177 LEU A C 1
ATOM 1453 O O . LEU A 1 177 ? -14.68 4.973 6.473 1 98.75 177 LEU A O 1
ATOM 1457 N N . GLU A 1 178 ? -13.734 3.002 6.996 1 98.38 178 GLU A N 1
ATOM 1458 C CA . GLU A 1 178 ? -14.984 2.438 7.492 1 98.38 178 GLU A CA 1
ATOM 1459 C C . GLU A 1 178 ? -15.516 3.227 8.688 1 98.38 178 GLU A C 1
ATOM 1461 O O . GLU A 1 178 ? -16.719 3.291 8.914 1 98.38 178 GLU A O 1
ATOM 1466 N N . ILE A 1 179 ? -14.617 3.783 9.43 1 98.75 179 ILE A N 1
ATOM 1467 C CA . ILE A 1 179 ? -15 4.613 10.562 1 98.75 179 ILE A CA 1
ATOM 1468 C C . ILE A 1 179 ? -15.406 6 10.078 1 98.75 179 ILE A C 1
ATOM 1470 O O . ILE A 1 179 ? -16.438 6.531 10.477 1 98.75 179 ILE A O 1
ATOM 1474 N N . LEU A 1 180 ? -14.648 6.602 9.133 1 98.69 180 LEU A N 1
ATOM 1475 C CA . LEU A 1 180 ? -14.852 7.973 8.672 1 98.69 180 LEU A CA 1
ATOM 1476 C C . LEU A 1 180 ? -16.188 8.109 7.953 1 98.69 180 LEU A C 1
ATOM 1478 O O . LEU A 1 180 ? -16.859 9.133 8.078 1 98.69 180 LEU A O 1
ATOM 1482 N N . GLN A 1 181 ? -16.5 7.09 7.223 1 97.5 181 GLN A N 1
ATOM 1483 C CA . GLN A 1 181 ? -17.672 7.164 6.355 1 97.5 181 GLN A CA 1
ATOM 1484 C C . GLN A 1 181 ? -18.953 7.348 7.168 1 97.5 181 GLN A C 1
ATOM 1486 O O . GLN A 1 181 ? -19.984 7.73 6.621 1 97.5 181 GLN A O 1
ATOM 1491 N N . LYS A 1 182 ? -18.828 7.055 8.414 1 96.38 182 LYS A N 1
ATOM 1492 C CA . LYS A 1 182 ? -20.016 7.156 9.266 1 96.38 182 LYS A CA 1
ATOM 1493 C C . LYS A 1 182 ? -20.453 8.609 9.438 1 96.38 182 LYS A C 1
ATOM 1495 O O . LYS A 1 182 ? -21.641 8.914 9.375 1 96.38 182 LYS A O 1
ATOM 1500 N N . THR A 1 183 ? -19.438 9.57 9.609 1 96.19 183 THR A N 1
ATOM 1501 C CA . THR A 1 183 ? -19.922 10.891 10 1 96.19 183 THR A CA 1
ATOM 1502 C C . THR A 1 183 ? -18.953 11.977 9.531 1 96.19 183 THR A C 1
ATOM 1504 O O . THR A 1 183 ? -19.281 13.164 9.57 1 96.19 183 THR A O 1
ATOM 1507 N N . ALA A 1 184 ? -17.734 11.648 9.102 1 97.81 184 ALA A N 1
ATOM 1508 C CA . ALA A 1 184 ? -16.766 12.672 8.742 1 97.81 184 ALA A CA 1
ATOM 1509 C C . ALA A 1 184 ? -17.172 13.406 7.473 1 97.81 184 ALA A C 1
ATOM 1511 O O . ALA A 1 184 ? -17.719 12.797 6.543 1 97.81 184 ALA A O 1
ATOM 1512 N N . LYS A 1 185 ? -16.875 14.656 7.492 1 95.25 185 LYS A N 1
ATOM 1513 C CA . LYS A 1 185 ? -17.203 15.469 6.324 1 95.25 185 LYS A CA 1
ATOM 1514 C C . LYS A 1 185 ? -16.062 15.469 5.316 1 95.25 185 LYS A C 1
ATOM 1516 O O . LYS A 1 185 ? -16.297 15.445 4.105 1 95.25 185 LYS A O 1
ATOM 1521 N N . ALA A 1 186 ? -14.82 15.484 5.809 1 97.12 186 ALA A N 1
ATOM 1522 C CA . ALA A 1 186 ? -13.664 15.578 4.922 1 97.12 186 ALA A CA 1
ATOM 1523 C C . ALA A 1 186 ? -12.406 15.055 5.602 1 97.12 186 ALA A C 1
ATOM 1525 O O . ALA A 1 186 ? -12.359 14.93 6.828 1 97.12 186 ALA A O 1
ATOM 1526 N N . SER A 1 187 ? -11.492 14.648 4.77 1 98.38 187 SER A N 1
ATOM 1527 C CA . SER A 1 187 ? -10.133 14.398 5.23 1 98.38 187 SER A CA 1
ATOM 1528 C C . SER A 1 187 ? -9.125 15.234 4.453 1 98.38 187 SER A C 1
ATOM 1530 O O . SER A 1 187 ? -9.32 15.508 3.268 1 98.38 187 SER A O 1
ATOM 1532 N N . VAL A 1 188 ? -8.078 15.703 5.133 1 97.94 188 VAL A N 1
ATOM 1533 C CA . VAL A 1 188 ? -7.004 16.5 4.555 1 97.94 188 VAL A CA 1
ATOM 1534 C C . VAL A 1 188 ? -5.652 15.859 4.875 1 97.94 188 VAL A C 1
ATOM 1536 O O . VAL A 1 188 ? -5.41 15.445 6.012 1 97.94 188 VAL A O 1
ATOM 1539 N N . SER A 1 189 ? -4.816 15.742 3.805 1 98.69 189 SER A N 1
ATOM 1540 C CA . SER A 1 189 ? -3.541 15.07 4.004 1 98.69 189 SER A CA 1
ATOM 1541 C C . SER A 1 189 ? -2.436 15.719 3.182 1 98.69 189 SER A C 1
ATOM 1543 O O . SER A 1 189 ? -2.699 16.594 2.363 1 98.69 189 SER A O 1
ATOM 1545 N N . GLY A 1 190 ? -1.199 15.367 3.447 1 98.31 190 GLY A N 1
ATOM 1546 C CA . GLY A 1 190 ? -0.02 15.672 2.654 1 98.31 190 GLY A CA 1
ATOM 1547 C C . GLY A 1 190 ? 0.687 14.438 2.129 1 98.31 190 GLY A C 1
ATOM 1548 O O . GLY A 1 190 ? 0.07 13.594 1.473 1 98.31 190 GLY A O 1
ATOM 1549 N N . HIS A 1 191 ? 1.919 14.281 2.287 1 98.69 191 HIS A N 1
ATOM 1550 C CA . HIS A 1 191 ? 2.771 13.109 2.121 1 98.69 191 HIS A CA 1
ATOM 1551 C C . HIS A 1 191 ? 3.053 12.836 0.647 1 98.69 191 HIS A C 1
ATOM 1553 O O . HIS A 1 191 ? 4.203 12.633 0.258 1 98.69 191 HIS A O 1
ATOM 1559 N N . ILE A 1 192 ? 2.084 12.922 -0.27 1 98.38 192 ILE A N 1
ATOM 1560 C CA . ILE A 1 192 ? 2.285 12.492 -1.65 1 98.38 192 ILE A CA 1
ATOM 1561 C C . ILE A 1 192 ? 2.746 13.68 -2.498 1 98.38 192 ILE A C 1
ATOM 1563 O O . ILE A 1 192 ? 3.068 13.516 -3.678 1 98.38 192 ILE A O 1
ATOM 1567 N N . HIS A 1 193 ? 2.844 14.859 -1.972 1 97.5 193 HIS A N 1
ATOM 1568 C CA . HIS A 1 193 ? 3.418 16.062 -2.57 1 97.5 193 HIS A CA 1
ATOM 1569 C C . HIS A 1 193 ? 2.697 16.422 -3.863 1 97.5 193 HIS A C 1
ATOM 1571 O O . HIS A 1 193 ? 3.336 16.766 -4.859 1 97.5 193 HIS A O 1
ATOM 1577 N N . GLN A 1 194 ? 1.433 16.297 -3.926 1 95.12 194 GLN A N 1
ATOM 1578 C CA . GLN A 1 194 ? 0.603 16.766 -5.035 1 95.12 194 GLN A CA 1
ATOM 1579 C C . GLN A 1 194 ? -0.783 17.172 -4.547 1 95.12 194 GLN A C 1
ATOM 1581 O O . GLN A 1 194 ? -1.323 16.578 -3.613 1 95.12 194 GLN A O 1
ATOM 1586 N N . PRO A 1 195 ? -1.309 18.219 -5.156 1 93.94 195 PRO A N 1
ATOM 1587 C CA . PRO A 1 195 ? -2.686 18.578 -4.824 1 93.94 195 PRO A CA 1
ATOM 1588 C C . PRO A 1 195 ? -3.713 17.594 -5.367 1 93.94 195 PRO A C 1
ATOM 1590 O O . PRO A 1 195 ? -3.453 16.906 -6.363 1 93.94 195 PRO A O 1
ATOM 1593 N N . GLY A 1 196 ? -4.746 17.422 -4.637 1 93.56 196 GLY A N 1
ATOM 1594 C CA . GLY A 1 196 ? -5.812 16.562 -5.113 1 93.56 196 GLY A CA 1
ATOM 1595 C C . GLY A 1 196 ? -7.098 16.719 -4.324 1 93.56 196 GLY A C 1
ATOM 1596 O O . GLY A 1 196 ? -7.078 17.156 -3.172 1 93.56 196 GLY A O 1
ATOM 1597 N N . ARG A 1 197 ? -8.203 16.453 -5.023 1 94.75 197 ARG A N 1
ATOM 1598 C CA . ARG A 1 197 ? -9.516 16.359 -4.391 1 94.75 197 ARG A CA 1
ATOM 1599 C C . ARG A 1 197 ? -10.312 15.195 -4.961 1 94.75 197 ARG A C 1
ATOM 1601 O O . ARG A 1 197 ? -10.305 14.969 -6.172 1 94.75 197 ARG A O 1
ATOM 1608 N N . THR A 1 198 ? -10.844 14.422 -4.105 1 95.38 198 THR A N 1
ATOM 1609 C CA . THR A 1 198 ? -11.703 13.32 -4.523 1 95.38 198 THR A CA 1
ATOM 1610 C C . THR A 1 198 ? -12.781 13.047 -3.479 1 95.38 198 THR A C 1
ATOM 1612 O O . THR A 1 198 ? -12.742 13.602 -2.377 1 95.38 198 THR A O 1
ATOM 1615 N N . ALA A 1 199 ? -13.859 12.461 -3.881 1 96.94 199 ALA A N 1
ATOM 1616 C CA . ALA A 1 199 ? -14.898 11.969 -2.98 1 96.94 199 ALA A CA 1
ATOM 1617 C C . ALA A 1 199 ? -14.953 10.445 -2.98 1 96.94 199 ALA A C 1
ATOM 1619 O O . ALA A 1 199 ? -14.883 9.812 -4.039 1 96.94 199 ALA A O 1
ATOM 1620 N N . PHE A 1 200 ? -14.992 9.891 -1.792 1 98 200 PHE A N 1
ATOM 1621 C CA . PHE A 1 200 ? -15.008 8.438 -1.642 1 98 200 PHE A CA 1
ATOM 1622 C C . PHE A 1 200 ? -15.688 8.039 -0.337 1 98 200 PHE A C 1
ATOM 1624 O O . PHE A 1 200 ? -15.398 8.602 0.72 1 98 200 PHE A O 1
ATOM 1631 N N . ARG A 1 201 ? -16.672 7.113 -0.47 1 97 201 ARG A N 1
ATOM 1632 C CA . ARG A 1 201 ? -17.391 6.578 0.675 1 97 201 ARG A CA 1
ATOM 1633 C C . ARG A 1 201 ? -18.062 7.699 1.47 1 97 201 ARG A C 1
ATOM 1635 O O . ARG A 1 201 ? -18.016 7.699 2.701 1 97 201 ARG A O 1
ATOM 1642 N N . GLY A 1 202 ? -18.5 8.703 0.767 1 96.94 202 GLY A N 1
ATOM 1643 C CA . GLY A 1 202 ? -19.281 9.766 1.374 1 96.94 202 GLY A CA 1
ATOM 1644 C C . GLY A 1 202 ? -18.438 10.82 2.057 1 96.94 202 GLY A C 1
ATOM 1645 O O . GLY A 1 202 ? -18.953 11.68 2.768 1 96.94 202 GLY A O 1
ATOM 1646 N N . VAL A 1 203 ? -17.125 10.773 1.921 1 97.56 203 VAL A N 1
ATOM 1647 C CA . VAL A 1 203 ? -16.203 11.711 2.541 1 97.56 203 VAL A CA 1
ATOM 1648 C C . VAL A 1 203 ? -15.414 12.453 1.46 1 97.56 203 VAL A C 1
ATOM 1650 O O . VAL A 1 203 ? -14.969 11.852 0.482 1 97.56 203 VAL A O 1
ATOM 1653 N N . SER A 1 204 ? -15.32 13.766 1.562 1 96.69 204 SER A N 1
ATOM 1654 C CA . SER A 1 204 ? -14.438 14.531 0.693 1 96.69 204 SER A CA 1
ATOM 1655 C C . SER A 1 204 ? -12.984 14.414 1.139 1 96.69 204 SER A C 1
ATOM 1657 O O . SER A 1 204 ? -12.68 14.531 2.328 1 96.69 204 SER A O 1
ATOM 1659 N N . HIS A 1 205 ? -12.117 14.07 0.194 1 97.94 205 HIS A N 1
ATOM 1660 C CA . HIS A 1 205 ? -10.703 13.93 0.513 1 97.94 205 HIS A CA 1
ATOM 1661 C C . HIS A 1 205 ? -9.867 14.953 -0.238 1 97.94 205 HIS A C 1
ATOM 1663 O O . HIS A 1 205 ? -10.008 15.117 -1.452 1 97.94 205 HIS A O 1
ATOM 1669 N N . ILE A 1 206 ? -8.953 15.602 0.522 1 96.81 206 ILE A N 1
ATOM 1670 C CA . ILE A 1 206 ? -8.117 16.656 -0.036 1 96.81 206 ILE A CA 1
ATOM 1671 C C . ILE A 1 206 ? -6.648 16.359 0.256 1 96.81 206 ILE A C 1
ATOM 1673 O O . ILE A 1 206 ? -6.297 15.984 1.376 1 96.81 206 ILE A O 1
ATOM 1677 N N . SER A 1 207 ? -5.848 16.422 -0.748 1 97.19 207 SER A N 1
ATOM 1678 C CA . SER A 1 207 ? -4.402 16.406 -0.575 1 97.19 207 SER A CA 1
ATOM 1679 C C . SER A 1 207 ? -3.797 17.781 -0.807 1 97.19 207 SER A C 1
ATOM 1681 O O . SER A 1 207 ? -4.102 18.438 -1.806 1 97.19 207 SER A O 1
ATOM 1683 N N . VAL A 1 208 ? -3.023 18.219 0.128 1 96.31 208 VAL A N 1
ATOM 1684 C CA . VAL A 1 208 ? -2.35 19.516 0.026 1 96.31 208 VAL A CA 1
ATOM 1685 C C . VAL A 1 208 ? -0.904 19.312 -0.419 1 96.31 208 VAL A C 1
ATOM 1687 O O . VAL A 1 208 ? -0.201 18.453 0.112 1 96.31 208 VAL A O 1
ATOM 1690 N N . ASN A 1 209 ? -0.481 20.094 -1.393 1 96.06 209 ASN A N 1
ATOM 1691 C CA . ASN A 1 209 ? 0.867 19.969 -1.936 1 96.06 209 ASN A CA 1
ATOM 1692 C C . ASN A 1 209 ? 1.922 20.438 -0.939 1 96.06 209 ASN A C 1
ATOM 1694 O O . ASN A 1 209 ? 1.6 21.125 0.035 1 96.06 209 ASN A O 1
ATOM 1698 N N . ALA A 1 210 ? 3.117 20.125 -1.158 1 97.38 210 ALA A N 1
ATOM 1699 C CA . ALA A 1 210 ? 4.219 20.281 -0.213 1 97.38 210 ALA A CA 1
ATOM 1700 C C . ALA A 1 210 ? 4.773 21.703 -0.247 1 97.38 210 ALA A C 1
ATOM 1702 O O . ALA A 1 210 ? 4.863 22.312 -1.313 1 97.38 210 ALA A O 1
ATOM 1703 N N . VAL A 1 211 ? 5.184 22.219 0.918 1 96.81 211 VAL A N 1
ATOM 1704 C CA . VAL A 1 211 ? 5.914 23.484 0.971 1 96.81 211 VAL A CA 1
ATOM 1705 C C . VAL A 1 211 ? 7.207 23.359 0.167 1 96.81 211 VAL A C 1
ATOM 1707 O O . VAL A 1 211 ? 7.582 24.281 -0.554 1 96.81 211 VAL A O 1
ATOM 1710 N N . SER A 1 212 ? 7.836 22.234 0.377 1 96.38 212 SER A N 1
ATOM 1711 C CA . SER A 1 212 ? 9.047 21.969 -0.389 1 96.38 212 SER A CA 1
ATOM 1712 C C . SER A 1 212 ? 9.133 20.5 -0.811 1 96.38 212 SER A C 1
ATOM 1714 O O . SER A 1 212 ? 8.43 19.656 -0.265 1 96.38 212 SER A O 1
ATOM 1716 N N . LYS A 1 213 ? 9.945 20.188 -1.88 1 94.5 213 LYS A N 1
ATOM 1717 C CA . LYS A 1 213 ? 10.156 18.859 -2.447 1 94.5 213 LYS A CA 1
ATOM 1718 C C . LYS A 1 213 ? 8.906 18.375 -3.186 1 94.5 213 LYS A C 1
ATOM 1720 O O . LYS A 1 213 ? 8.508 17.219 -3.047 1 94.5 213 LYS A O 1
ATOM 1725 N N . GLU A 1 214 ? 8.25 19.344 -3.832 1 91.94 214 GLU A N 1
ATOM 1726 C CA . GLU A 1 214 ? 7.113 18.953 -4.664 1 91.94 214 GLU A CA 1
ATOM 1727 C C . GLU A 1 214 ? 7.512 17.891 -5.691 1 91.94 214 GLU A C 1
ATOM 1729 O O . GLU A 1 214 ? 6.934 16.812 -5.734 1 91.94 214 GLU A O 1
ATOM 1734 N N . THR A 1 215 ? 8.539 18.219 -6.469 1 93.12 215 THR A N 1
ATOM 1735 C CA . THR A 1 215 ? 9.227 17.328 -7.391 1 93.12 215 THR A CA 1
ATOM 1736 C C . THR A 1 215 ? 10.734 17.578 -7.355 1 93.12 215 THR A C 1
ATOM 1738 O O . THR A 1 215 ? 11.188 18.578 -6.805 1 93.12 215 THR A O 1
ATOM 1741 N N . PRO A 1 216 ? 11.531 16.594 -7.941 1 91.94 216 PRO A N 1
ATOM 1742 C CA . PRO A 1 216 ? 12.969 16.859 -8.016 1 91.94 216 PRO A CA 1
ATOM 1743 C C . PRO A 1 216 ? 13.289 18.156 -8.766 1 91.94 216 PRO A C 1
ATOM 1745 O O . PRO A 1 216 ? 14.289 18.812 -8.461 1 91.94 216 PRO A O 1
ATOM 1748 N N . LYS A 1 217 ? 12.469 18.594 -9.695 1 92.69 217 LYS A N 1
ATOM 1749 C CA . LYS A 1 217 ? 12.695 19.797 -10.5 1 92.69 217 LYS A CA 1
ATOM 1750 C C . LYS A 1 217 ? 12.188 21.047 -9.789 1 92.69 217 LYS A C 1
ATOM 1752 O O . LYS A 1 217 ? 12.508 22.156 -10.188 1 92.69 217 LYS A O 1
ATOM 1757 N N . ASN A 1 218 ? 11.336 20.859 -8.773 1 91.75 218 ASN A N 1
ATOM 1758 C CA . ASN A 1 218 ? 10.789 21.938 -7.965 1 91.75 218 ASN A CA 1
ATOM 1759 C C . ASN A 1 218 ? 11.039 21.719 -6.477 1 91.75 218 ASN A C 1
ATOM 1761 O O . ASN A 1 218 ? 10.133 21.328 -5.738 1 91.75 218 ASN A O 1
ATOM 1765 N N . PRO A 1 219 ? 12.211 22.047 -6.031 1 93.81 219 PRO A N 1
ATOM 1766 C CA . PRO A 1 219 ? 12.633 21.672 -4.684 1 93.81 219 PRO A CA 1
ATOM 1767 C C . PRO A 1 219 ? 12.008 22.547 -3.6 1 93.81 219 PRO A C 1
ATOM 1769 O O . PRO A 1 219 ? 11.945 22.141 -2.438 1 93.81 219 PRO A O 1
ATOM 1772 N N . VAL A 1 220 ? 11.625 23.797 -3.906 1 95.19 220 VAL A N 1
ATOM 1773 C CA . VAL A 1 220 ? 10.977 24.672 -2.934 1 95.19 220 VAL A CA 1
ATOM 1774 C C . VAL A 1 220 ? 9.797 25.375 -3.584 1 95.19 220 VAL A C 1
ATOM 1776 O O . VAL A 1 220 ? 9.969 26.406 -4.258 1 95.19 220 VAL A O 1
ATOM 1779 N N . SER A 1 221 ? 8.57 24.938 -3.385 1 91.19 221 SER A N 1
ATOM 1780 C CA . SER A 1 221 ? 7.391 25.406 -4.109 1 91.19 221 SER A CA 1
ATOM 1781 C C . SER A 1 221 ? 6.559 26.359 -3.266 1 91.19 221 SER A C 1
ATOM 1783 O O . SER A 1 221 ? 5.852 27.219 -3.801 1 91.19 221 SER A O 1
ATOM 1785 N N . GLY A 1 222 ? 6.594 26.203 -1.928 1 93.62 222 GLY A N 1
ATOM 1786 C CA . GLY A 1 222 ? 5.902 27.125 -1.031 1 93.62 222 GLY A CA 1
ATOM 1787 C C . GLY A 1 222 ? 4.398 26.938 -1.024 1 93.62 222 GLY A C 1
ATOM 1788 O O . GLY A 1 222 ? 3.645 27.906 -0.942 1 93.62 222 GLY A O 1
ATOM 1789 N N . ASN A 1 223 ? 3.916 25.703 -1.212 1 93.94 223 ASN A N 1
ATOM 1790 C CA . ASN A 1 223 ? 2.482 25.438 -1.215 1 93.94 223 ASN A CA 1
ATOM 1791 C C . ASN A 1 223 ? 1.888 25.547 0.186 1 93.94 223 ASN A C 1
ATOM 1793 O O . ASN A 1 223 ? 2.572 25.281 1.177 1 93.94 223 ASN A O 1
ATOM 1797 N N . TYR A 1 224 ? 0.667 25.969 0.285 1 93.94 224 TYR A N 1
ATOM 1798 C CA . TYR A 1 224 ? -0.133 26.062 1.501 1 93.94 224 TYR A CA 1
ATOM 1799 C C . TYR A 1 224 ? -1.62 25.953 1.187 1 93.94 224 TYR A C 1
ATOM 1801 O O . TYR A 1 224 ? -2.014 25.938 0.018 1 93.94 224 TYR A O 1
ATOM 1809 N N . ALA A 1 225 ? -2.414 25.766 2.254 1 93.31 225 ALA A N 1
ATOM 1810 C CA . ALA A 1 225 ? -3.859 25.781 2.049 1 93.31 225 ALA A CA 1
ATOM 1811 C C . ALA A 1 225 ? -4.566 26.531 3.18 1 93.31 225 ALA A C 1
ATOM 1813 O O . ALA A 1 225 ? -4.043 26.625 4.289 1 93.31 225 ALA A O 1
ATOM 1814 N N . ARG A 1 226 ? -5.652 27.125 2.84 1 91.44 226 ARG A N 1
ATOM 1815 C CA . ARG A 1 226 ? -6.629 27.672 3.781 1 91.44 226 ARG A CA 1
ATOM 1816 C C . ARG A 1 226 ? -7.98 27 3.629 1 91.44 226 ARG A C 1
ATOM 1818 O O . ARG A 1 226 ? -8.477 26.828 2.512 1 91.44 226 ARG A O 1
ATOM 1825 N N . LEU A 1 227 ? -8.422 26.547 4.703 1 90.56 227 LEU A N 1
ATOM 1826 C CA . LEU A 1 227 ? -9.727 25.906 4.715 1 90.56 227 LEU A CA 1
ATOM 1827 C C . LEU A 1 227 ? -10.766 26.781 5.402 1 90.56 227 LEU A C 1
ATOM 1829 O O . LEU A 1 227 ? -10.57 27.203 6.547 1 90.56 227 LEU A O 1
ATOM 1833 N N . ASN A 1 228 ? -11.773 27.109 4.688 1 86.62 228 ASN A N 1
ATOM 1834 C CA . ASN A 1 228 ? -12.898 27.859 5.234 1 86.62 228 ASN A CA 1
ATOM 1835 C C . ASN A 1 228 ? -14.125 26.969 5.43 1 86.62 228 ASN A C 1
ATOM 1837 O O . ASN A 1 228 ? -14.586 26.312 4.488 1 86.62 228 ASN A O 1
ATOM 1841 N N . THR A 1 229 ? -14.625 26.781 6.691 1 76.75 229 THR A N 1
ATOM 1842 C CA . THR A 1 229 ? -15.734 25.891 6.98 1 76.75 229 THR A CA 1
ATOM 1843 C C . THR A 1 229 ? -17.047 26.672 7.105 1 76.75 229 THR A C 1
ATOM 1845 O O . THR A 1 229 ? -17.953 26.25 7.824 1 76.75 229 THR A O 1
ATOM 1848 N N . GLY A 1 230 ? -17.312 27.531 6.086 1 65.94 230 GLY A N 1
ATOM 1849 C CA . GLY A 1 230 ? -18.609 28.172 6.102 1 65.94 230 GLY A CA 1
ATOM 1850 C C . GLY A 1 230 ? -19.734 27.25 5.66 1 65.94 230 GLY A C 1
ATOM 1851 O O . GLY A 1 230 ? -19.844 26.125 6.137 1 65.94 230 GLY A O 1
ATOM 1852 N N . GLU A 1 231 ? -20.547 27.672 4.805 1 53.97 231 GLU A N 1
ATOM 1853 C CA . GLU A 1 231 ? -21.609 26.859 4.246 1 53.97 231 GLU A CA 1
ATOM 1854 C C . GLU A 1 231 ? -21.047 25.688 3.434 1 53.97 231 GLU A C 1
ATOM 1856 O O . GLU A 1 231 ? -21.562 24.578 3.496 1 53.97 231 GLU A O 1
ATOM 1861 N N . SER A 1 232 ? -19.844 25.953 2.787 1 55.72 232 SER A N 1
ATOM 1862 C CA . SER A 1 232 ? -19.141 24.922 2.041 1 55.72 232 SER A CA 1
ATOM 1863 C C . SER A 1 232 ? -17.656 24.922 2.363 1 55.72 232 SER A C 1
ATOM 1865 O O . SER A 1 232 ? -17.109 25.938 2.814 1 55.72 232 SER A O 1
ATOM 1867 N N . LEU A 1 233 ? -17.062 23.734 2.434 1 65.19 233 LEU A N 1
ATOM 1868 C CA . LEU A 1 233 ? -15.617 23.625 2.6 1 65.19 233 LEU A CA 1
ATOM 1869 C C . LEU A 1 233 ? -14.891 24.172 1.379 1 65.19 233 LEU A C 1
ATOM 1871 O O . LEU A 1 233 ? -15.062 23.672 0.266 1 65.19 233 LEU A O 1
ATOM 1875 N N . GLU A 1 234 ? -14.273 25.281 1.637 1 65.31 234 GLU A N 1
ATOM 1876 C CA . GLU A 1 234 ? -13.461 25.891 0.58 1 65.31 234 GLU A CA 1
ATOM 1877 C C . GLU A 1 234 ? -11.977 25.75 0.881 1 65.31 234 GLU A C 1
ATOM 1879 O O . GLU A 1 234 ? -11.531 26.031 2.002 1 65.31 234 GLU A O 1
ATOM 1884 N N . ILE A 1 235 ? -11.273 25.172 -0.101 1 62.16 235 ILE A N 1
ATOM 1885 C CA . ILE A 1 235 ? -9.828 25.062 0.029 1 62.16 235 ILE A CA 1
ATOM 1886 C C . ILE A 1 235 ? -9.141 25.969 -0.985 1 62.16 235 ILE A C 1
ATOM 1888 O O . ILE A 1 235 ? -9.5 25.969 -2.168 1 62.16 235 ILE A O 1
ATOM 1892 N N . LYS A 1 236 ? -8.453 26.875 -0.444 1 67.69 236 LYS A N 1
ATOM 1893 C CA . LYS A 1 236 ? -7.586 27.703 -1.289 1 67.69 236 LYS A CA 1
ATOM 1894 C C . LYS A 1 236 ? -6.125 27.281 -1.146 1 67.69 236 LYS A C 1
ATOM 1896 O O . LYS A 1 236 ? -5.598 27.219 -0.033 1 67.69 236 LYS A O 1
ATOM 1901 N N . THR A 1 237 ? -5.59 26.734 -2.326 1 76.56 237 THR A N 1
ATOM 1902 C CA . THR A 1 237 ? -4.176 26.375 -2.344 1 76.56 237 THR A CA 1
ATOM 1903 C C . THR A 1 237 ? -3.354 27.453 -3.059 1 76.56 237 THR A C 1
ATOM 1905 O O . THR A 1 237 ? -3.873 28.172 -3.914 1 76.56 237 THR A O 1
ATOM 1908 N N . GLY A 1 238 ? -2.209 27.766 -2.502 1 73.19 238 GLY A N 1
ATOM 1909 C CA . GLY A 1 238 ? -1.335 28.734 -3.143 1 73.19 238 GLY A CA 1
ATOM 1910 C C . GLY A 1 238 ? 0.13 28.344 -3.086 1 73.19 238 GLY A C 1
ATOM 1911 O O . GLY A 1 238 ? 0.48 27.297 -2.523 1 73.19 238 GLY A O 1
ATOM 1912 N N . HIS A 1 239 ? 0.875 28.875 -4.16 1 72.06 239 HIS A N 1
ATOM 1913 C CA . HIS A 1 239 ? 2.33 28.766 -4.164 1 72.06 239 HIS A CA 1
ATOM 1914 C C . HIS A 1 239 ? 2.986 30.141 -4.109 1 72.06 239 HIS A C 1
ATOM 1916 O O . HIS A 1 239 ? 2.482 31.094 -4.703 1 72.06 239 HIS A O 1
ATOM 1922 N N . VAL A 1 240 ? 3.934 30.266 -3.172 1 63.91 240 VAL A N 1
ATOM 1923 C CA . VAL A 1 240 ? 4.617 31.547 -3.027 1 63.91 240 VAL A CA 1
ATOM 1924 C C . VAL A 1 240 ? 5.832 31.594 -3.947 1 63.91 240 VAL A C 1
ATOM 1926 O O . VAL A 1 240 ? 6.602 30.625 -4.02 1 63.91 240 VAL A O 1
ATOM 1929 N N . GLU A 1 241 ? 5.77 32.562 -5.176 1 52.62 241 GLU A N 1
ATOM 1930 C CA . GLU A 1 241 ? 6.934 32.812 -6.023 1 52.62 241 GLU A CA 1
ATOM 1931 C C . GLU A 1 241 ? 7.98 33.656 -5.301 1 52.62 241 GLU A C 1
ATOM 1933 O O . GLU A 1 241 ? 7.637 34.5 -4.465 1 52.62 241 GLU A O 1
ATOM 1938 N N . MET B 1 1 ? 15 -26.312 -23.375 1 65.75 1 MET B N 1
ATOM 1939 C CA . MET B 1 1 ? 13.898 -25.359 -23.281 1 65.75 1 MET B CA 1
ATOM 1940 C C . MET B 1 1 ? 12.703 -25.969 -22.562 1 65.75 1 MET B C 1
ATOM 1942 O O . MET B 1 1 ? 12.305 -27.094 -22.859 1 65.75 1 MET B O 1
ATOM 1946 N N . SER B 1 2 ? 12.438 -25.484 -21.328 1 85.44 2 SER B N 1
ATOM 1947 C CA . SER B 1 2 ? 11.305 -26.109 -20.656 1 85.44 2 SER B CA 1
ATOM 1948 C C . SER B 1 2 ? 10.141 -25.125 -20.516 1 85.44 2 SER B C 1
ATOM 1950 O O . SER B 1 2 ? 10.336 -23.906 -20.5 1 85.44 2 SER B O 1
ATOM 1952 N N . THR B 1 3 ? 8.961 -25.656 -20.703 1 89.62 3 THR B N 1
ATOM 1953 C CA . THR B 1 3 ? 7.73 -24.906 -20.484 1 89.62 3 THR B CA 1
ATOM 1954 C C . THR B 1 3 ? 7.133 -25.219 -19.109 1 89.62 3 THR B C 1
ATOM 1956 O O . THR B 1 3 ? 7.094 -26.375 -18.703 1 89.62 3 THR B O 1
ATOM 1959 N N . ILE B 1 4 ? 6.793 -24.156 -18.406 1 93.62 4 ILE B N 1
ATOM 1960 C CA . ILE B 1 4 ? 6.125 -24.359 -17.125 1 93.62 4 ILE B CA 1
ATOM 1961 C C . ILE B 1 4 ? 4.715 -23.781 -17.172 1 93.62 4 ILE B C 1
ATOM 1963 O O . ILE B 1 4 ? 4.43 -22.906 -18 1 93.62 4 ILE B O 1
ATOM 1967 N N . GLY B 1 5 ? 3.83 -24.344 -16.359 1 94.12 5 GLY B N 1
ATOM 1968 C CA . GLY B 1 5 ? 2.482 -23.812 -16.203 1 94.12 5 GLY B CA 1
ATOM 1969 C C . GLY B 1 5 ? 2.326 -22.906 -15 1 94.12 5 GLY B C 1
ATOM 1970 O O . GLY B 1 5 ? 2.969 -23.109 -13.969 1 94.12 5 GLY B O 1
ATOM 1971 N N . ILE B 1 6 ? 1.486 -21.891 -15.188 1 96.44 6 ILE B N 1
ATOM 1972 C CA . ILE B 1 6 ? 1.121 -21 -14.094 1 96.44 6 ILE B CA 1
ATOM 1973 C C . ILE B 1 6 ? -0.397 -20.984 -13.922 1 96.44 6 ILE B C 1
ATOM 1975 O O . ILE B 1 6 ? -1.129 -20.703 -14.875 1 96.44 6 ILE B O 1
ATOM 1979 N N . ILE B 1 7 ? -0.837 -21.312 -12.75 1 96.81 7 ILE B N 1
ATOM 1980 C CA . ILE B 1 7 ? -2.232 -21.188 -12.344 1 96.81 7 ILE B CA 1
ATOM 1981 C C . ILE B 1 7 ? -2.33 -20.297 -11.109 1 96.81 7 ILE B C 1
ATOM 1983 O O . ILE B 1 7 ? -1.529 -20.422 -10.18 1 96.81 7 ILE B O 1
ATOM 1987 N N . THR B 1 8 ? -3.262 -19.344 -11.133 1 97.88 8 THR B N 1
ATOM 1988 C CA . THR B 1 8 ? -3.354 -18.453 -9.977 1 97.88 8 THR B CA 1
ATOM 1989 C C . THR B 1 8 ? -4.805 -18.062 -9.711 1 97.88 8 THR B C 1
ATOM 1991 O O . THR B 1 8 ? -5.613 -18 -10.633 1 97.88 8 THR B O 1
ATOM 1994 N N . ASP B 1 9 ? -5.098 -17.844 -8.391 1 98.5 9 ASP B N 1
ATOM 1995 C CA . ASP B 1 9 ? -6.371 -17.266 -7.973 1 98.5 9 ASP B CA 1
ATOM 1996 C C . ASP B 1 9 ? -7.543 -18.109 -8.477 1 98.5 9 ASP B C 1
ATOM 1998 O O . ASP B 1 9 ? -8.414 -17.594 -9.195 1 98.5 9 ASP B O 1
ATOM 2002 N N . ILE B 1 10 ? -7.48 -19.344 -8.008 1 98.5 10 ILE B N 1
ATOM 2003 C CA . ILE B 1 10 ? -8.539 -20.297 -8.344 1 98.5 10 ILE B CA 1
ATOM 2004 C C . ILE B 1 10 ? -9.836 -19.891 -7.648 1 98.5 10 ILE B C 1
ATOM 2006 O O . ILE B 1 10 ? -10.914 -19.953 -8.242 1 98.5 10 ILE B O 1
ATOM 2010 N N . HIS B 1 11 ? -9.758 -19.562 -6.348 1 98.56 11 HIS B N 1
ATOM 2011 C CA . HIS B 1 11 ? -10.891 -19.109 -5.551 1 98.56 11 HIS B CA 1
ATOM 2012 C C . HIS B 1 11 ? -12.031 -20.125 -5.57 1 98.56 11 HIS B C 1
ATOM 2014 O O . HIS B 1 11 ? -13.188 -19.75 -5.801 1 98.56 11 HIS B O 1
ATOM 2020 N N . LEU B 1 12 ? -11.672 -21.375 -5.363 1 98.69 12 LEU B N 1
ATOM 2021 C CA . LEU B 1 12 ? -12.742 -22.375 -5.25 1 98.69 12 LEU B CA 1
ATOM 2022 C C . LEU B 1 12 ? -13.703 -22 -4.129 1 98.69 12 LEU B C 1
ATOM 2024 O O . LEU B 1 12 ? -13.273 -21.641 -3.029 1 98.69 12 LEU B O 1
ATOM 2028 N N . ARG B 1 13 ? -14.984 -22.062 -4.375 1 97.94 13 ARG B N 1
ATOM 2029 C CA . ARG B 1 13 ? -16.047 -21.672 -3.451 1 97.94 13 ARG B CA 1
ATOM 2030 C C . ARG B 1 13 ? -17.359 -22.359 -3.791 1 97.94 13 ARG B C 1
ATOM 2032 O O . ARG B 1 13 ? -17.484 -22.984 -4.852 1 97.94 13 ARG B O 1
ATOM 2039 N N . GLU B 1 14 ? -18.312 -22.266 -2.885 1 97.19 14 GLU B N 1
ATOM 2040 C CA . GLU B 1 14 ? -19.609 -22.906 -3.117 1 97.19 14 GLU B CA 1
ATOM 2041 C C . GLU B 1 14 ? -20.297 -22.328 -4.352 1 97.19 14 GLU B C 1
ATOM 2043 O O . GLU B 1 14 ? -20.781 -23.062 -5.203 1 97.19 14 GLU B O 1
ATOM 2048 N N . ALA B 1 15 ? -20.25 -20.984 -4.352 1 96.19 15 ALA B N 1
ATOM 2049 C CA . ALA B 1 15 ? -20.812 -20.344 -5.539 1 96.19 15 ALA B CA 1
ATOM 2050 C C . ALA B 1 15 ? -19.969 -20.672 -6.777 1 96.19 15 ALA B C 1
ATOM 2052 O O . ALA B 1 15 ? -18.75 -20.562 -6.75 1 96.19 15 ALA B O 1
ATOM 2053 N N . TYR B 1 16 ? -20.484 -21.188 -7.848 1 96.56 16 TYR B N 1
ATOM 2054 C CA . TYR B 1 16 ? -19.844 -21.5 -9.125 1 96.56 16 TYR B CA 1
ATOM 2055 C C . TYR B 1 16 ? -18.906 -22.688 -8.992 1 96.56 16 TYR B C 1
ATOM 2057 O O . TYR B 1 16 ? -17.984 -22.859 -9.789 1 96.56 16 TYR B O 1
ATOM 2065 N N . HIS B 1 17 ? -19.062 -23.484 -7.949 1 97.69 17 HIS B N 1
ATOM 2066 C CA . HIS B 1 17 ? -18.172 -24.594 -7.621 1 97.69 17 HIS B CA 1
ATOM 2067 C C . HIS B 1 17 ? -17.922 -25.469 -8.836 1 97.69 17 HIS B C 1
ATOM 2069 O O . HIS B 1 17 ? -16.781 -25.672 -9.242 1 97.69 17 HIS B O 1
ATOM 2075 N N . ASP B 1 18 ? -18.969 -25.953 -9.469 1 97.44 18 ASP B N 1
ATOM 2076 C CA . ASP B 1 18 ? -18.844 -26.906 -10.57 1 97.44 18 ASP B CA 1
ATOM 2077 C C . ASP B 1 18 ? -18.188 -26.25 -11.781 1 97.44 18 ASP B C 1
ATOM 2079 O O . ASP B 1 18 ? -17.406 -26.891 -12.492 1 97.44 18 ASP B O 1
ATOM 2083 N N . GLU B 1 19 ? -18.5 -25.016 -11.984 1 96.56 19 GLU B N 1
ATOM 2084 C CA . GLU B 1 19 ? -17.922 -24.297 -13.117 1 96.56 19 GLU B CA 1
ATOM 2085 C C . GLU B 1 19 ? -16.422 -24.125 -12.953 1 96.56 19 GLU B C 1
ATOM 2087 O O . GLU B 1 19 ? -15.656 -24.266 -13.906 1 96.56 19 GLU B O 1
ATOM 2092 N N . ILE B 1 20 ? -15.961 -23.812 -11.758 1 97.56 20 ILE B N 1
ATOM 2093 C CA . ILE B 1 20 ? -14.547 -23.625 -11.477 1 97.56 20 ILE B CA 1
ATOM 2094 C C . ILE B 1 20 ? -13.797 -24.938 -11.688 1 97.56 20 ILE B C 1
ATOM 2096 O O . ILE B 1 20 ? -12.75 -24.953 -12.328 1 97.56 20 ILE B O 1
ATOM 2100 N N . ILE B 1 21 ? -14.383 -26 -11.258 1 97.38 21 ILE B N 1
ATOM 2101 C CA . ILE B 1 21 ? -13.781 -27.328 -11.391 1 97.38 21 ILE B CA 1
ATOM 2102 C C . ILE B 1 21 ? -13.688 -27.703 -12.867 1 97.38 21 ILE B C 1
ATOM 2104 O O . ILE B 1 21 ? -12.656 -28.203 -13.328 1 97.38 21 ILE B O 1
ATOM 2108 N N . GLU B 1 22 ? -14.742 -27.391 -13.539 1 95.88 22 GLU B N 1
ATOM 2109 C CA . GLU B 1 22 ? -14.758 -27.672 -14.969 1 95.88 22 GLU B CA 1
ATOM 2110 C C . GLU B 1 22 ? -13.656 -26.891 -15.695 1 95.88 22 GLU B C 1
ATOM 2112 O O . GLU B 1 22 ? -12.984 -27.422 -16.578 1 95.88 22 GLU B O 1
ATOM 2117 N N . ARG B 1 23 ? -1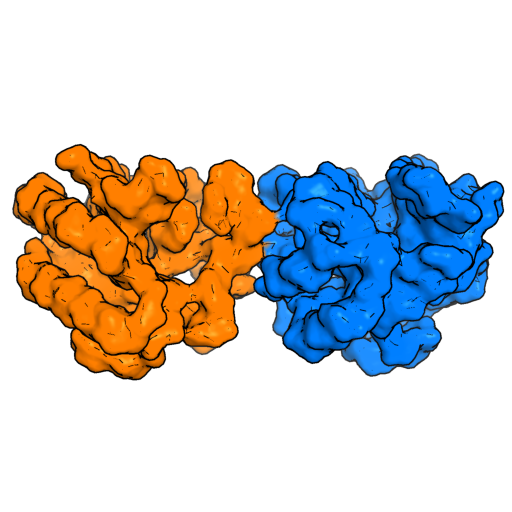3.477 -25.656 -15.32 1 94.56 23 ARG B N 1
ATOM 2118 C CA . ARG B 1 23 ? -12.445 -24.844 -15.938 1 94.56 23 ARG B CA 1
ATOM 2119 C C . ARG B 1 23 ? -11.055 -25.406 -15.664 1 94.56 23 ARG B C 1
ATOM 2121 O O . ARG B 1 23 ? -10.203 -25.438 -16.562 1 94.56 23 ARG B O 1
ATOM 2128 N N . LEU B 1 24 ? -10.805 -25.875 -14.477 1 96.12 24 LEU B N 1
ATOM 2129 C CA . LEU B 1 24 ? -9.508 -26.453 -14.133 1 96.12 24 LEU B CA 1
ATOM 2130 C C . LEU B 1 24 ? -9.227 -27.703 -14.961 1 96.12 24 LEU B C 1
ATOM 2132 O O . LEU B 1 24 ? -8.117 -27.875 -15.461 1 96.12 24 LEU B O 1
ATOM 2136 N N . HIS B 1 25 ? -10.266 -28.484 -15.156 1 95.12 25 HIS B N 1
ATOM 2137 C CA . HIS B 1 25 ? -10.094 -29.703 -15.953 1 95.1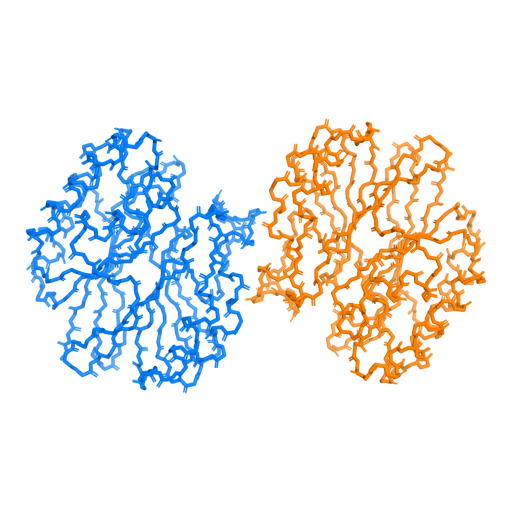2 25 HIS B CA 1
ATOM 2138 C C . HIS B 1 25 ? -9.844 -29.359 -17.422 1 95.12 25 HIS B C 1
ATOM 2140 O O . HIS B 1 25 ? -9.039 -30.016 -18.078 1 95.12 25 HIS B O 1
ATOM 2146 N N . LYS B 1 26 ? -10.531 -28.391 -17.844 1 92.44 26 LYS B N 1
ATOM 2147 C CA . LYS B 1 26 ? -10.32 -27.969 -19.234 1 92.44 26 LYS B CA 1
ATOM 2148 C C . LYS B 1 26 ? -8.898 -27.438 -19.422 1 92.44 26 LYS B C 1
ATOM 2150 O O . LYS B 1 26 ? -8.25 -27.734 -20.438 1 92.44 26 LYS B O 1
ATOM 2155 N N . ILE B 1 27 ? -8.414 -26.625 -18.484 1 92.38 27 ILE B N 1
ATOM 2156 C CA . ILE B 1 27 ? -7.039 -26.141 -18.547 1 92.38 27 ILE B CA 1
ATOM 2157 C C . ILE B 1 27 ? -6.07 -27.312 -18.578 1 92.38 27 ILE B C 1
ATOM 2159 O O . ILE B 1 27 ? -5.145 -27.344 -19.391 1 92.38 27 ILE B O 1
ATOM 2163 N N . LYS B 1 28 ? -6.301 -28.297 -17.766 1 93.25 28 LYS B N 1
ATOM 2164 C CA . LYS B 1 28 ? -5.469 -29.5 -17.672 1 93.25 28 LYS B CA 1
ATOM 2165 C C . LYS B 1 28 ? -5.426 -30.234 -19.016 1 93.25 28 LYS B C 1
ATOM 2167 O O . LYS B 1 28 ? -4.344 -30.5 -19.547 1 93.25 28 LYS B O 1
ATOM 2172 N N . HIS B 1 29 ? -6.559 -30.469 -19.641 1 90.44 29 HIS B N 1
ATOM 2173 C CA . HIS B 1 29 ? -6.652 -31.391 -20.766 1 90.44 29 HIS B CA 1
ATOM 2174 C C . HIS B 1 29 ? -6.348 -30.688 -22.078 1 90.44 29 HIS B C 1
ATOM 2176 O O . HIS B 1 29 ? -5.734 -31.281 -22.969 1 90.44 29 HIS B O 1
ATOM 2182 N N . GLU B 1 30 ? -6.707 -29.484 -22.109 1 84.38 30 GLU B N 1
ATOM 2183 C CA . GLU B 1 30 ? -6.637 -28.844 -23.422 1 84.38 30 GLU B CA 1
ATOM 2184 C C . GLU B 1 30 ? -5.383 -27.984 -23.547 1 84.38 30 GLU B C 1
ATOM 2186 O O . GLU B 1 30 ? -4.859 -27.812 -24.656 1 84.38 30 GLU B O 1
ATOM 2191 N N . TYR B 1 31 ? -4.855 -27.594 -22.422 1 82 31 TYR B N 1
ATOM 2192 C CA . TYR B 1 31 ? -3.854 -26.547 -22.562 1 82 31 TYR B CA 1
ATOM 2193 C C . TYR B 1 31 ? -2.553 -26.922 -21.875 1 82 31 TYR B C 1
ATOM 2195 O O . TYR B 1 31 ? -1.482 -26.422 -22.219 1 82 31 TYR B O 1
ATOM 2203 N N . MET B 1 32 ? -2.668 -27.844 -20.969 1 83.69 32 MET B N 1
ATOM 2204 C CA . MET B 1 32 ? -1.465 -28.234 -20.25 1 83.69 32 MET B CA 1
ATOM 2205 C C . MET B 1 32 ? -0.99 -29.609 -20.688 1 83.69 32 MET B C 1
ATOM 2207 O O . MET B 1 32 ? 0.209 -29.891 -20.672 1 83.69 32 MET B O 1
ATOM 2211 N N . ASN B 1 33 ? -1.896 -30.469 -21.109 1 76.88 33 ASN B N 1
ATOM 2212 C CA . ASN B 1 33 ? -1.569 -31.844 -21.469 1 76.88 33 ASN B CA 1
ATOM 2213 C C . ASN B 1 33 ? -0.892 -31.906 -22.844 1 76.88 33 ASN B C 1
ATOM 2215 O O . ASN B 1 33 ? -0.009 -32.75 -23.062 1 76.88 33 ASN B O 1
ATOM 2219 N N . THR B 1 34 ? -1.328 -31.125 -23.688 1 63.72 34 THR B N 1
ATOM 2220 C CA . THR B 1 34 ? -0.823 -31.219 -25.047 1 63.72 34 THR B CA 1
ATOM 2221 C C . THR B 1 34 ? 0.619 -30.734 -25.141 1 63.72 34 THR B C 1
ATOM 2223 O O . THR B 1 34 ? 1.334 -31.047 -26.094 1 63.72 34 THR B O 1
ATOM 2226 N N . GLY B 1 35 ? 1.124 -30.125 -24.125 1 63.88 35 GLY B N 1
ATOM 2227 C CA . GLY B 1 35 ? 2.451 -29.531 -24.109 1 63.88 35 GLY B CA 1
ATOM 2228 C C . GLY B 1 35 ? 3.35 -30.109 -23.031 1 63.88 35 GLY B C 1
ATOM 2229 O O . GLY B 1 35 ? 2.865 -30.688 -22.047 1 63.88 35 GLY B O 1
ATOM 2230 N N . GLN B 1 36 ? 4.422 -30.562 -23.297 1 82.56 36 GLN B N 1
ATOM 2231 C CA . GLN B 1 36 ? 5.375 -31.047 -22.297 1 82.56 36 GLN B CA 1
ATOM 2232 C C . GLN B 1 36 ? 5.59 -30.016 -21.188 1 82.56 36 GLN B C 1
ATOM 2234 O O . GLN B 1 36 ? 6.527 -29.219 -21.266 1 82.56 36 GLN B O 1
ATOM 2239 N N . ILE B 1 37 ? 4.609 -29.797 -20.266 1 91.62 37 ILE B N 1
ATOM 2240 C CA . ILE B 1 37 ? 4.785 -28.938 -19.109 1 91.62 37 ILE B CA 1
ATOM 2241 C C . ILE B 1 37 ? 5.695 -29.625 -18.094 1 91.62 37 ILE B C 1
ATOM 2243 O O . ILE B 1 37 ? 5.379 -30.719 -17.609 1 91.62 37 ILE B O 1
ATOM 2247 N N . ALA B 1 38 ? 6.812 -28.984 -17.844 1 93.94 38 ALA B N 1
ATOM 2248 C CA . ALA B 1 38 ? 7.82 -29.578 -16.984 1 93.94 38 ALA B CA 1
ATOM 2249 C C . ALA B 1 38 ? 7.434 -29.438 -15.508 1 93.94 38 ALA B C 1
ATOM 2251 O O . ALA B 1 38 ? 7.809 -30.266 -14.68 1 93.94 38 ALA B O 1
ATOM 2252 N N . HIS B 1 39 ? 6.707 -28.375 -15.18 1 96.19 39 HIS B N 1
ATOM 2253 C CA . HIS B 1 39 ? 6.309 -28.031 -13.812 1 96.19 39 HIS B CA 1
ATOM 2254 C C . HIS B 1 39 ? 5.172 -27.016 -13.812 1 96.19 39 HIS B C 1
ATOM 2256 O O . HIS B 1 39 ? 5.066 -26.203 -14.727 1 96.19 39 HIS B O 1
ATOM 2262 N N . THR B 1 40 ? 4.289 -27.094 -12.875 1 96.75 40 THR B N 1
ATOM 2263 C CA . THR B 1 40 ? 3.236 -26.094 -12.727 1 96.75 40 THR B CA 1
ATOM 2264 C C . THR B 1 40 ? 3.316 -25.422 -11.352 1 96.75 40 THR B C 1
ATOM 2266 O O . THR B 1 40 ? 3.436 -26.109 -10.336 1 96.75 40 THR B O 1
ATOM 2269 N N . PHE B 1 41 ? 3.348 -24.125 -11.352 1 98.31 41 PHE B N 1
ATOM 2270 C CA . PHE B 1 41 ? 3.266 -23.359 -10.117 1 98.31 41 PHE B CA 1
ATOM 2271 C C . PHE B 1 41 ? 1.857 -22.812 -9.906 1 98.31 41 PHE B C 1
ATOM 2273 O O . PHE B 1 41 ? 1.276 -22.219 -10.82 1 98.31 41 PHE B O 1
ATOM 2280 N N . ILE B 1 42 ? 1.278 -23.047 -8.734 1 98.75 42 ILE B N 1
ATOM 2281 C CA . ILE B 1 42 ? 0.035 -22.422 -8.289 1 98.75 42 ILE B CA 1
ATOM 2282 C C . ILE B 1 42 ? 0.345 -21.219 -7.398 1 98.75 42 ILE B C 1
ATOM 2284 O O . ILE B 1 42 ? 0.899 -21.375 -6.309 1 98.75 42 ILE B O 1
ATOM 2288 N N . LEU B 1 43 ? -0.107 -20.031 -7.789 1 98.75 43 LEU B N 1
ATOM 2289 C CA . LEU B 1 43 ? 0.462 -18.828 -7.188 1 98.75 43 LEU B CA 1
ATOM 2290 C C . LEU B 1 43 ? -0.377 -18.359 -6.004 1 98.75 43 LEU B C 1
ATOM 2292 O O . LEU B 1 43 ? -0.191 -17.25 -5.504 1 98.75 43 LEU B O 1
ATOM 2296 N N . GLY B 1 44 ? -1.306 -19.156 -5.555 1 98.62 44 GLY B N 1
ATOM 2297 C CA . GLY B 1 44 ? -2.057 -18.812 -4.355 1 98.62 44 GLY B CA 1
ATOM 2298 C C . GLY B 1 44 ? -3.508 -18.469 -4.637 1 98.62 44 GLY B C 1
ATOM 2299 O O . GLY B 1 44 ? -3.963 -18.578 -5.781 1 98.62 44 GLY B O 1
ATOM 2300 N N . ASP B 1 45 ? -4.234 -18.234 -3.484 1 98.81 45 ASP B N 1
ATOM 2301 C CA . ASP B 1 45 ? -5.68 -18.016 -3.502 1 98.81 45 ASP B CA 1
ATOM 2302 C C . ASP B 1 45 ? -6.398 -19.219 -4.129 1 98.81 45 ASP B C 1
ATOM 2304 O O . ASP B 1 45 ? -7.195 -19.047 -5.059 1 98.81 45 ASP B O 1
ATOM 2308 N N . LEU B 1 46 ? -6.129 -20.375 -3.514 1 98.75 46 LEU B N 1
ATOM 2309 C CA . LEU B 1 46 ? -6.727 -21.641 -3.926 1 98.75 46 LEU B CA 1
ATOM 2310 C C . LEU B 1 46 ? -8.234 -21.625 -3.709 1 98.75 46 LEU B C 1
ATOM 2312 O O . LEU B 1 46 ? -8.984 -22.203 -4.496 1 98.75 46 LEU B O 1
ATOM 2316 N N . LEU B 1 47 ? -8.594 -20.969 -2.66 1 97.75 47 LEU B N 1
ATOM 2317 C CA . LEU B 1 47 ? -10.008 -20.953 -2.301 1 97.75 47 LEU B CA 1
ATOM 2318 C C . LEU B 1 47 ? -10.477 -19.531 -1.982 1 97.75 47 LEU B C 1
ATOM 2320 O O . LEU B 1 47 ? -9.656 -18.609 -1.896 1 97.75 47 LEU B O 1
ATOM 2324 N N . GLN B 1 48 ? -11.789 -19.375 -1.946 1 96.75 48 GLN B N 1
ATOM 2325 C CA . GLN B 1 48 ? -12.469 -18.234 -1.324 1 96.75 48 GLN B CA 1
ATOM 2326 C C . GLN B 1 48 ? -12.992 -18.609 0.063 1 96.75 48 GLN B C 1
ATOM 2328 O O . GLN B 1 48 ? -13.875 -19.453 0.197 1 96.75 48 GLN B O 1
ATOM 2333 N N . GLU B 1 49 ? -12.445 -17.984 1.033 1 92.5 49 GLU B N 1
ATOM 2334 C CA . GLU B 1 49 ? -12.672 -18.438 2.402 1 92.5 49 GLU B CA 1
ATOM 2335 C C . GLU B 1 49 ? -14.156 -18.375 2.766 1 92.5 49 GLU B C 1
ATOM 2337 O O . GLU B 1 49 ? -14.867 -17.469 2.326 1 92.5 49 GLU B O 1
ATOM 2342 N N . SER B 1 50 ? -14.57 -19.297 3.498 1 95.81 50 SER B N 1
ATOM 2343 C CA . SER B 1 50 ? -15.883 -19.391 4.133 1 95.81 50 SER B CA 1
ATOM 2344 C C . SER B 1 50 ? -15.773 -19.938 5.555 1 95.81 50 SER B C 1
ATOM 2346 O O . SER B 1 50 ? -15.312 -19.234 6.457 1 95.81 50 SER B O 1
ATOM 2348 N N . THR B 1 51 ? -16.203 -21.219 5.805 1 96.75 51 THR B N 1
ATOM 2349 C CA . THR B 1 51 ? -15.992 -21.859 7.102 1 96.75 51 THR B CA 1
ATOM 2350 C C . THR B 1 51 ? -14.766 -22.766 7.059 1 96.75 51 THR B C 1
ATOM 2352 O O . THR B 1 51 ? -14.391 -23.25 5.996 1 96.75 51 THR B O 1
ATOM 2355 N N . LYS B 1 52 ? -14.172 -23.016 8.188 1 97 52 LYS B N 1
ATOM 2356 C CA . LYS B 1 52 ? -13.008 -23.891 8.242 1 97 52 LYS B CA 1
ATOM 2357 C C . LYS B 1 52 ? -13.312 -25.266 7.641 1 97 52 LYS B C 1
ATOM 2359 O O . LYS B 1 52 ? -12.484 -25.828 6.922 1 97 52 LYS B O 1
ATOM 2364 N N . HIS B 1 53 ? -14.484 -25.734 7.902 1 97.81 53 HIS B N 1
ATOM 2365 C CA . HIS B 1 53 ? -14.883 -27.047 7.406 1 97.81 53 HIS B CA 1
ATOM 2366 C C . HIS B 1 53 ? -15.039 -27.047 5.891 1 97.81 53 HIS B C 1
ATOM 2368 O O . HIS B 1 53 ? -14.484 -27.906 5.203 1 97.81 53 HIS B O 1
ATOM 2374 N N . ALA B 1 54 ? -15.789 -26.094 5.359 1 98 54 ALA B N 1
ATOM 2375 C CA . ALA B 1 54 ? -15.984 -25.984 3.916 1 98 54 ALA B CA 1
ATOM 2376 C C . ALA B 1 54 ? -14.656 -25.766 3.201 1 98 54 ALA B C 1
ATOM 2378 O O . ALA B 1 54 ? -14.406 -26.344 2.141 1 98 54 ALA B O 1
ATOM 2379 N N . ASP B 1 55 ? -13.844 -24.984 3.82 1 98.38 55 ASP B N 1
ATOM 2380 C CA . ASP B 1 55 ? -12.547 -24.672 3.227 1 98.38 55 ASP B CA 1
ATOM 2381 C C . ASP B 1 55 ? -11.648 -25.906 3.195 1 98.38 55 ASP B C 1
ATOM 2383 O O . ASP B 1 55 ? -10.891 -26.109 2.242 1 98.38 55 ASP B O 1
ATOM 2387 N N . ARG B 1 56 ? -11.734 -26.719 4.203 1 98.5 56 ARG B N 1
ATOM 2388 C CA . ARG B 1 56 ? -10.984 -27.969 4.207 1 98.5 56 ARG B CA 1
ATOM 2389 C C . ARG B 1 56 ? -11.414 -28.875 3.049 1 98.5 56 ARG B C 1
ATOM 2391 O O . ARG B 1 56 ? -10.57 -29.453 2.369 1 98.5 56 ARG B O 1
ATOM 2398 N N . GLU B 1 57 ? -12.672 -28.922 2.846 1 98.38 57 GLU B N 1
ATOM 2399 C CA . GLU B 1 57 ? -13.188 -29.719 1.739 1 98.38 57 GLU B CA 1
ATOM 2400 C C . GLU B 1 57 ? -12.695 -29.188 0.397 1 98.38 57 GLU B C 1
ATOM 2402 O O . GLU B 1 57 ? -12.305 -29.953 -0.48 1 98.38 57 GLU B O 1
ATOM 2407 N N . HIS B 1 58 ? -12.758 -27.891 0.257 1 98.62 58 HIS B N 1
ATOM 2408 C CA . HIS B 1 58 ? -12.281 -27.266 -0.974 1 98.62 58 HIS B CA 1
ATOM 2409 C C . HIS B 1 58 ? -10.797 -27.531 -1.184 1 98.62 58 HIS B C 1
ATOM 2411 O O . HIS B 1 58 ? -10.359 -27.812 -2.305 1 98.62 58 HIS B O 1
ATOM 2417 N N . LEU B 1 59 ? -10.023 -27.438 -0.127 1 98.75 59 LEU B N 1
ATOM 2418 C CA . LEU B 1 59 ? -8.586 -27.688 -0.212 1 98.75 59 LEU B CA 1
ATOM 2419 C C . LEU B 1 59 ? -8.312 -29.141 -0.605 1 98.75 59 LEU B C 1
ATOM 2421 O O . LEU B 1 59 ? -7.422 -29.406 -1.416 1 98.75 59 LEU B O 1
ATOM 2425 N N . ASP B 1 60 ? -9.062 -30.031 -0.053 1 98.5 60 ASP B N 1
ATOM 2426 C CA . ASP B 1 60 ? -8.914 -31.438 -0.398 1 98.5 60 ASP B CA 1
ATOM 2427 C C . ASP B 1 60 ? -9.219 -31.672 -1.874 1 98.5 60 ASP B C 1
ATOM 2429 O O . ASP B 1 60 ? -8.531 -32.469 -2.537 1 98.5 60 ASP B O 1
ATOM 2433 N N . GLU B 1 61 ? -10.195 -31.031 -2.334 1 98.25 61 GLU B N 1
ATOM 2434 C CA . GLU B 1 61 ? -10.562 -31.156 -3.742 1 98.25 61 GLU B CA 1
ATOM 2435 C C . GLU B 1 61 ? -9.461 -30.609 -4.648 1 98.25 61 GLU B C 1
ATOM 2437 O O . GLU B 1 61 ? -9.094 -31.25 -5.641 1 98.25 61 GLU B O 1
ATOM 2442 N N . ILE B 1 62 ? -9.008 -29.469 -4.328 1 98.12 62 ILE B N 1
ATOM 2443 C CA . ILE B 1 62 ? -7.934 -28.844 -5.094 1 98.12 62 ILE B CA 1
ATOM 2444 C C . ILE B 1 62 ? -6.711 -29.766 -5.102 1 98.12 62 ILE B C 1
ATOM 2446 O O . ILE B 1 62 ? -6.113 -30 -6.152 1 98.12 62 ILE B O 1
ATOM 2450 N N . ARG B 1 63 ? -6.375 -30.234 -3.934 1 98.19 63 ARG B N 1
ATOM 2451 C CA . ARG B 1 63 ? -5.234 -31.141 -3.818 1 98.19 63 ARG B CA 1
ATOM 2452 C C . ARG B 1 63 ? -5.418 -32.375 -4.707 1 98.19 63 ARG B C 1
ATOM 2454 O O . ARG B 1 63 ? -4.48 -32.812 -5.383 1 98.19 63 ARG B O 1
ATOM 2461 N N . SER B 1 64 ? -6.574 -32.906 -4.695 1 97.94 64 SER B N 1
ATOM 2462 C CA . SER B 1 64 ? -6.863 -34.094 -5.504 1 97.94 64 SER B CA 1
ATOM 2463 C C . SER B 1 64 ? -6.672 -33.812 -6.988 1 97.94 64 SER B C 1
ATOM 2465 O O . SER B 1 64 ? -6.094 -34.625 -7.711 1 97.94 64 SER B O 1
ATOM 2467 N N . ILE B 1 65 ? -7.113 -32.688 -7.457 1 97.88 65 ILE B N 1
ATOM 2468 C CA . ILE B 1 65 ? -6.988 -32.281 -8.859 1 97.88 65 ILE B CA 1
ATOM 2469 C C . ILE B 1 65 ? -5.516 -32.156 -9.234 1 97.88 65 ILE B C 1
ATOM 2471 O O . ILE B 1 65 ? -5.082 -32.719 -10.25 1 97.88 65 ILE B O 1
ATOM 2475 N N . PHE B 1 66 ? -4.734 -31.562 -8.375 1 97.88 66 PHE B N 1
ATOM 2476 C CA . PHE B 1 66 ? -3.361 -31.25 -8.742 1 97.88 66 PHE B CA 1
ATOM 2477 C C . PHE B 1 66 ? -2.436 -32.406 -8.453 1 97.88 66 PHE B C 1
ATOM 2479 O O . PHE B 1 66 ? -1.316 -32.469 -8.961 1 97.88 66 PHE B O 1
ATOM 2486 N N . ASP B 1 67 ? -2.896 -33.438 -7.648 1 96.88 67 ASP B N 1
ATOM 2487 C CA . ASP B 1 67 ? -2.174 -34.688 -7.492 1 96.88 67 ASP B CA 1
ATOM 2488 C C . ASP B 1 67 ? -2.143 -35.469 -8.805 1 96.88 67 ASP B C 1
ATOM 2490 O O . ASP B 1 67 ? -1.204 -36.219 -9.062 1 96.88 67 ASP B O 1
ATOM 2494 N N . GLU B 1 68 ? -3.162 -35.25 -9.641 1 95.25 68 GLU B N 1
ATOM 2495 C CA . GLU B 1 68 ? -3.26 -35.938 -10.922 1 95.25 68 GLU B CA 1
ATOM 2496 C C . GLU B 1 68 ? -2.965 -35 -12.086 1 95.25 68 GLU B C 1
ATOM 2498 O O . GLU B 1 68 ? -3.377 -35.25 -13.219 1 95.25 68 GLU B O 1
ATOM 2503 N N . TRP B 1 69 ? -2.314 -33.938 -11.766 1 95.69 69 TRP B N 1
ATOM 2504 C CA . TRP B 1 69 ? -2.014 -32.938 -12.781 1 95.69 69 TRP B CA 1
ATOM 2505 C C . TRP B 1 69 ? -0.975 -33.469 -13.773 1 95.69 69 TRP B C 1
ATOM 2507 O O . TRP B 1 69 ? -0.353 -34.5 -13.539 1 95.69 69 TRP B O 1
ATOM 2517 N N . VAL B 1 70 ? -0.771 -32.75 -14.898 1 93.56 70 VAL B N 1
ATOM 2518 C CA . VAL B 1 70 ? 0.031 -33.188 -16.031 1 93.56 70 VAL B CA 1
ATOM 2519 C C . VAL B 1 70 ? 1.516 -33.062 -15.695 1 93.56 70 VAL B C 1
ATOM 2521 O O . VAL B 1 70 ? 2.367 -33.594 -16.422 1 93.56 70 VAL B O 1
ATOM 2524 N N . SER B 1 71 ? 1.881 -32.438 -14.57 1 94.88 71 SER B N 1
ATOM 2525 C CA . SER B 1 71 ? 3.254 -32.156 -14.148 1 94.88 71 SER B CA 1
ATOM 2526 C C . SER B 1 71 ? 3.355 -32.062 -12.633 1 94.88 71 SER B C 1
ATOM 2528 O O . SER B 1 71 ? 2.34 -31.969 -11.938 1 94.88 71 SER B O 1
ATOM 2530 N N . PRO B 1 72 ? 4.625 -32.156 -12.102 1 96.06 72 PRO B N 1
ATOM 2531 C CA . PRO B 1 72 ? 4.766 -31.797 -10.695 1 96.06 72 PRO B CA 1
ATOM 2532 C C . PRO B 1 72 ? 4.242 -30.391 -10.398 1 96.06 72 PRO B C 1
ATOM 2534 O O . PRO B 1 72 ? 4.293 -29.516 -11.266 1 96.06 72 PRO B O 1
ATOM 2537 N N . VAL B 1 73 ? 3.781 -30.266 -9.117 1 98.06 73 VAL B N 1
ATOM 2538 C CA . VAL B 1 73 ? 3.133 -29 -8.766 1 98.06 73 VAL B CA 1
ATOM 2539 C C . VAL B 1 73 ? 3.803 -28.406 -7.527 1 98.06 73 VAL B C 1
ATOM 2541 O O . VAL B 1 73 ? 4.141 -29.141 -6.586 1 98.06 73 VAL B O 1
ATOM 2544 N N . THR B 1 74 ? 4.074 -27.109 -7.535 1 98.75 74 THR B N 1
ATOM 2545 C CA . THR B 1 74 ? 4.469 -26.344 -6.359 1 98.75 74 THR B CA 1
ATOM 2546 C C . THR B 1 74 ? 3.416 -25.281 -6.027 1 98.75 74 THR B C 1
ATOM 2548 O O . THR B 1 74 ? 2.994 -24.531 -6.902 1 98.75 74 THR B O 1
ATOM 2551 N N . TYR B 1 75 ? 3.029 -25.312 -4.742 1 98.88 75 TYR B N 1
ATOM 2552 C 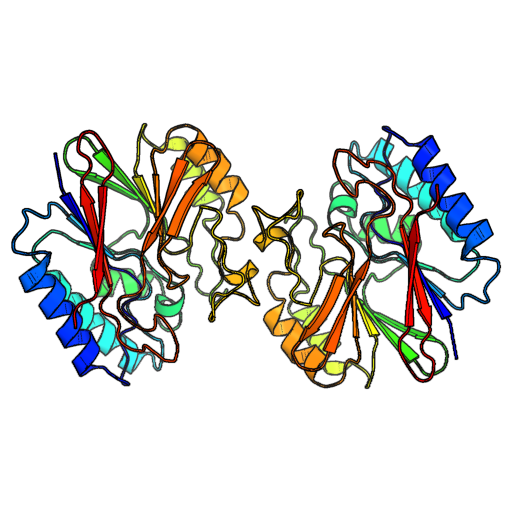CA . TYR B 1 75 ? 2.025 -24.359 -4.285 1 98.88 75 TYR B CA 1
ATOM 2553 C C . TYR B 1 75 ? 2.682 -23.141 -3.648 1 98.88 75 TYR B C 1
ATOM 2555 O O . TYR B 1 75 ? 3.586 -23.266 -2.818 1 98.88 75 TYR B O 1
ATOM 2563 N N . LEU B 1 76 ? 2.236 -21.984 -4.035 1 98.88 76 LEU B N 1
ATOM 2564 C CA . LEU B 1 76 ? 2.318 -20.797 -3.191 1 98.88 76 LEU B CA 1
ATOM 2565 C C . LEU B 1 76 ? 1.009 -20.578 -2.445 1 98.88 76 LEU B C 1
ATOM 2567 O O . LEU B 1 76 ? 0.033 -21.297 -2.66 1 98.88 76 LEU B O 1
ATOM 2571 N N . LEU B 1 77 ? 1.046 -19.625 -1.508 1 98.69 77 LEU B N 1
ATOM 2572 C CA . LEU B 1 77 ? -0.171 -19.266 -0.782 1 98.69 77 LEU B CA 1
ATOM 2573 C C . LEU B 1 77 ? -0.62 -17.859 -1.121 1 98.69 77 LEU B C 1
ATOM 2575 O O . LEU B 1 77 ? 0.212 -16.984 -1.37 1 98.69 77 LEU B O 1
ATOM 2579 N N . GLY B 1 78 ? -1.914 -17.672 -1.192 1 98.62 78 GLY B N 1
ATOM 2580 C CA . GLY B 1 78 ? -2.514 -16.344 -1.247 1 98.62 78 GLY B CA 1
ATOM 2581 C C . GLY B 1 78 ? -3.201 -15.953 0.045 1 98.62 78 GLY B C 1
ATOM 2582 O O . GLY B 1 78 ? -3.295 -16.75 0.977 1 98.62 78 GLY B O 1
ATOM 2583 N N . ASN B 1 79 ? -3.666 -14.711 0.127 1 97.88 79 ASN B N 1
ATOM 2584 C CA . ASN B 1 79 ? -4.227 -14.18 1.364 1 97.88 79 ASN B CA 1
ATOM 2585 C C . ASN B 1 79 ? -5.512 -14.906 1.753 1 97.88 79 ASN B C 1
ATOM 2587 O O . ASN B 1 79 ? -5.824 -15.031 2.938 1 97.88 79 ASN B O 1
ATOM 2591 N N . HIS B 1 80 ? -6.238 -15.453 0.857 1 98.19 80 HIS B N 1
ATOM 2592 C CA . HIS B 1 80 ? -7.465 -16.172 1.17 1 98.19 80 HIS B CA 1
ATOM 2593 C C . HIS B 1 80 ? -7.156 -17.547 1.752 1 98.19 80 HIS B C 1
ATOM 2595 O O . HIS B 1 80 ? -7.969 -18.109 2.492 1 98.19 80 HIS B O 1
ATOM 2601 N N . ASP B 1 81 ? -6.031 -18.047 1.422 1 98.38 81 ASP B N 1
ATOM 2602 C CA . ASP B 1 81 ? -5.703 -19.406 1.814 1 98.38 81 ASP B CA 1
ATOM 2603 C C . ASP B 1 81 ? -5.453 -19.5 3.316 1 98.38 81 ASP B C 1
ATOM 2605 O O . ASP B 1 81 ? -5.684 -20.547 3.926 1 98.38 81 ASP B O 1
ATOM 2609 N N . VAL B 1 82 ? -5.074 -18.391 3.922 1 98 82 VAL B N 1
ATOM 2610 C CA . VAL B 1 82 ? -4.656 -18.438 5.32 1 98 82 VAL B CA 1
ATOM 2611 C C . VAL B 1 82 ? -5.746 -17.844 6.203 1 98 82 VAL B C 1
ATOM 2613 O O . VAL B 1 82 ? -5.516 -17.562 7.383 1 98 82 VAL B O 1
ATOM 2616 N N . ALA B 1 83 ? -6.879 -17.609 5.68 1 96.81 83 ALA B N 1
ATOM 2617 C CA . ALA B 1 83 ? -7.965 -16.969 6.426 1 96.81 83 ALA B CA 1
ATOM 2618 C C . ALA B 1 83 ? -8.547 -17.922 7.465 1 96.81 83 ALA B C 1
ATOM 2620 O O . ALA B 1 83 ? -8.922 -17.5 8.562 1 96.81 83 ALA B O 1
ATOM 2621 N N . THR B 1 84 ? -8.602 -19.266 7.109 1 96.81 84 THR B N 1
ATOM 2622 C CA . THR B 1 84 ? -9.266 -20.203 8.008 1 96.81 84 THR B CA 1
ATOM 2623 C C . THR B 1 84 ? -8.297 -21.297 8.453 1 96.81 84 THR B C 1
ATOM 2625 O O . THR B 1 84 ? -8.586 -22.047 9.383 1 96.81 84 THR B O 1
ATOM 2628 N N . HIS B 1 85 ? -7.176 -21.422 7.77 1 98 85 HIS B N 1
ATOM 2629 C CA . HIS B 1 85 ? -6.164 -22.422 8.094 1 98 85 HIS B CA 1
ATOM 2630 C C . HIS B 1 85 ? -4.793 -21.781 8.266 1 98 85 HIS B C 1
ATOM 2632 O O . HIS B 1 85 ? -4.43 -20.875 7.516 1 98 85 HIS B O 1
ATOM 2638 N N . SER B 1 86 ? -4.082 -22.266 9.258 1 97.62 86 SER B N 1
ATOM 2639 C CA . SER B 1 86 ? -2.705 -21.812 9.438 1 97.62 86 SER B CA 1
ATOM 2640 C C . SER B 1 86 ? -1.799 -22.359 8.336 1 97.62 86 SER B C 1
ATOM 2642 O O . SER B 1 86 ? -2.158 -23.328 7.648 1 97.62 86 SER B O 1
ATOM 2644 N N . LYS B 1 87 ? -0.648 -21.781 8.219 1 97.88 87 LYS B N 1
ATOM 2645 C CA . LYS B 1 87 ? 0.322 -22.281 7.242 1 97.88 87 LYS B CA 1
ATOM 2646 C C . LYS B 1 87 ? 0.751 -23.703 7.559 1 97.88 87 LYS B C 1
ATOM 2648 O O . LYS B 1 87 ? 1.014 -24.5 6.652 1 97.88 87 LYS B O 1
ATOM 2653 N N . ASP B 1 88 ? 0.831 -24.016 8.852 1 97.88 88 ASP B N 1
ATOM 2654 C CA . ASP B 1 88 ? 1.164 -25.375 9.25 1 97.88 88 ASP B CA 1
ATOM 2655 C C . ASP B 1 88 ? 0.093 -26.359 8.781 1 97.88 88 ASP B C 1
ATOM 2657 O O . ASP B 1 88 ? 0.41 -27.438 8.273 1 97.88 88 ASP B O 1
ATOM 2661 N N . GLU B 1 89 ? -1.136 -25.984 8.953 1 98.31 89 GLU B N 1
ATOM 2662 C CA . GLU B 1 89 ? -2.232 -26.844 8.492 1 98.31 89 GLU B CA 1
ATOM 2663 C C . GLU B 1 89 ? -2.201 -27 6.973 1 98.31 89 GLU B C 1
ATOM 2665 O O . GLU B 1 89 ? -2.41 -28.094 6.453 1 98.31 89 GLU B O 1
ATOM 2670 N N . LEU B 1 90 ? -1.926 -25.922 6.293 1 98.69 90 LEU B N 1
ATOM 2671 C CA . LEU B 1 90 ? -1.876 -25.953 4.836 1 98.69 90 LEU B CA 1
ATOM 2672 C C . LEU B 1 90 ? -0.728 -26.844 4.352 1 98.69 90 LEU B C 1
ATOM 2674 O O . LEU B 1 90 ? -0.852 -27.516 3.332 1 98.69 90 LEU B O 1
ATOM 2678 N N . SER B 1 91 ? 0.403 -26.766 5.062 1 98.56 91 SER B N 1
ATOM 2679 C CA . SER B 1 91 ? 1.533 -27.625 4.758 1 98.56 91 SER B CA 1
ATOM 2680 C C . SER B 1 91 ? 1.124 -29.094 4.789 1 98.56 91 SER B C 1
ATOM 2682 O O . SER B 1 91 ? 1.455 -29.859 3.879 1 98.56 91 SER B O 1
ATOM 2684 N N . GLU B 1 92 ? 0.363 -29.453 5.742 1 98.31 92 GLU B N 1
ATOM 2685 C CA . GLU B 1 92 ? -0.099 -30.828 5.879 1 98.31 92 GLU B CA 1
ATOM 2686 C C . GLU B 1 92 ? -1.105 -31.188 4.789 1 98.31 92 GLU B C 1
ATOM 2688 O O . GLU B 1 92 ? -1.003 -32.25 4.164 1 98.31 92 GLU B O 1
ATOM 2693 N N . ILE B 1 93 ? -2.012 -30.297 4.551 1 98.38 93 ILE B N 1
ATOM 2694 C CA . ILE B 1 93 ? -3.102 -30.562 3.615 1 98.38 93 ILE B CA 1
ATOM 2695 C C . ILE B 1 93 ? -2.549 -30.672 2.195 1 98.38 93 ILE B C 1
ATOM 2697 O O . ILE B 1 93 ? -2.936 -31.562 1.44 1 98.38 93 ILE B O 1
ATOM 2701 N N . LEU B 1 94 ? -1.622 -29.781 1.862 1 98.56 94 LEU B N 1
ATOM 2702 C CA . LEU B 1 94 ? -1.107 -29.719 0.499 1 98.56 94 LEU B CA 1
ATOM 2703 C C . LEU B 1 94 ? 0.133 -30.578 0.338 1 98.56 94 LEU B C 1
ATOM 2705 O O . LEU B 1 94 ? 0.675 -30.703 -0.763 1 98.56 94 LEU B O 1
ATOM 2709 N N . ASP B 1 95 ? 0.57 -31.172 1.383 1 97.88 95 ASP B N 1
ATOM 2710 C CA . ASP B 1 95 ? 1.755 -32.031 1.419 1 97.88 95 ASP B CA 1
ATOM 2711 C C . ASP B 1 95 ? 2.971 -31.297 0.844 1 97.88 95 ASP B C 1
ATOM 2713 O O . ASP B 1 95 ? 3.643 -31.812 -0.051 1 97.88 95 ASP B O 1
ATOM 2717 N N . GLN B 1 96 ? 3.229 -30.062 1.362 1 98.44 96 GLN B N 1
ATOM 2718 C CA . GLN B 1 96 ? 4.355 -29.203 1.004 1 98.44 96 GLN B CA 1
ATOM 2719 C C . GLN B 1 96 ? 4.926 -28.5 2.232 1 98.44 96 GLN B C 1
ATOM 2721 O O . GLN B 1 96 ? 4.234 -27.719 2.883 1 98.44 96 GLN B O 1
ATOM 2726 N N . ASP B 1 97 ? 6.156 -28.688 2.525 1 96.44 97 ASP B N 1
ATOM 2727 C CA . ASP B 1 97 ? 6.75 -28.281 3.797 1 96.44 97 ASP B CA 1
ATOM 2728 C C . ASP B 1 97 ? 7.008 -26.781 3.836 1 96.44 97 ASP B C 1
ATOM 2730 O O . ASP B 1 97 ? 7.008 -26.172 4.91 1 96.44 97 ASP B O 1
ATOM 2734 N N . ARG B 1 98 ? 7.367 -26.234 2.678 1 96.5 98 ARG B N 1
ATOM 2735 C CA . ARG B 1 98 ? 7.742 -24.828 2.615 1 96.5 98 ARG B CA 1
ATOM 2736 C C . ARG B 1 98 ? 7 -24.109 1.49 1 96.5 98 ARG B C 1
ATOM 2738 O O . ARG B 1 98 ? 6.785 -24.688 0.419 1 96.5 98 ARG B O 1
ATOM 2745 N N . PHE B 1 99 ? 6.688 -22.938 1.799 1 98.5 99 PHE B N 1
ATOM 2746 C CA . PHE B 1 99 ? 5.977 -22.172 0.78 1 98.5 99 PHE B CA 1
ATOM 2747 C C . PHE B 1 99 ? 6.871 -21.078 0.204 1 98.5 99 PHE B C 1
ATOM 2749 O O . PHE B 1 99 ? 6.379 -20.109 -0.399 1 98.5 99 PHE B O 1
ATOM 2756 N N . HIS B 1 100 ? 8.164 -21.094 0.454 1 98.69 100 HIS B N 1
ATOM 2757 C CA . HIS B 1 100 ? 9.211 -20.406 -0.285 1 98.69 100 HIS B CA 1
ATOM 2758 C C . HIS B 1 100 ? 10.414 -21.312 -0.537 1 98.69 100 HIS B C 1
ATOM 2760 O O . HIS B 1 100 ? 10.664 -22.234 0.231 1 98.69 100 HIS B O 1
ATOM 2766 N N . GLY B 1 101 ? 11.023 -21.094 -1.711 1 98.69 101 GLY B N 1
ATOM 2767 C CA . GLY B 1 101 ? 12.141 -21.953 -2.084 1 98.69 101 GLY B CA 1
ATOM 2768 C C . GLY B 1 101 ? 12.547 -21.797 -3.537 1 98.69 101 GLY B C 1
ATOM 2769 O O . GLY B 1 101 ? 12.188 -20.812 -4.191 1 98.69 101 GLY B O 1
ATOM 2770 N N . ILE B 1 102 ? 13.438 -22.766 -3.951 1 98.69 102 ILE B N 1
ATOM 2771 C CA . ILE B 1 102 ? 13.938 -22.766 -5.324 1 98.69 102 ILE B CA 1
ATOM 2772 C C . ILE B 1 102 ? 13.641 -24.109 -5.977 1 98.69 102 ILE B C 1
ATOM 2774 O O . ILE B 1 102 ? 13.867 -25.172 -5.379 1 98.69 102 ILE B O 1
ATOM 2778 N N . VAL B 1 103 ? 13.039 -24.031 -7.172 1 98.12 103 VAL B N 1
ATOM 2779 C CA . VAL B 1 103 ? 12.891 -25.203 -8.039 1 98.12 103 VAL B CA 1
ATOM 2780 C C . VAL B 1 103 ? 13.711 -25.016 -9.312 1 98.12 103 VAL B C 1
ATOM 2782 O O . VAL B 1 103 ? 13.57 -24 -10 1 98.12 103 VAL B O 1
ATOM 2785 N N . TRP B 1 104 ? 14.562 -25.953 -9.516 1 97.12 104 TRP B N 1
ATOM 2786 C CA . TRP B 1 104 ? 15.32 -25.922 -10.758 1 97.12 104 TRP B CA 1
ATOM 2787 C C . TRP B 1 104 ? 14.664 -26.797 -11.82 1 97.12 104 TRP B C 1
ATOM 2789 O O . TRP B 1 104 ? 14.359 -27.969 -11.57 1 97.12 104 TRP B O 1
ATOM 2799 N N . ILE B 1 105 ? 14.352 -26.203 -12.875 1 94.88 105 ILE B N 1
ATOM 2800 C CA . ILE B 1 105 ? 13.867 -26.922 -14.047 1 94.88 105 ILE B CA 1
ATOM 2801 C C . ILE B 1 105 ? 14.836 -26.734 -15.211 1 94.88 105 ILE B C 1
ATOM 2803 O O . ILE B 1 105 ? 14.945 -25.641 -15.766 1 94.88 105 ILE B O 1
ATOM 2807 N N . ASP B 1 106 ? 15.555 -27.828 -15.453 1 89.44 106 ASP B N 1
ATOM 2808 C CA . ASP B 1 106 ? 16.703 -27.75 -16.344 1 89.44 106 ASP B CA 1
ATOM 2809 C C . ASP B 1 106 ? 17.703 -26.688 -15.867 1 89.44 106 ASP B C 1
ATOM 2811 O O . ASP B 1 106 ? 18.156 -26.734 -14.727 1 89.44 106 ASP B O 1
ATOM 2815 N N . ASN B 1 107 ? 18 -25.672 -16.562 1 90.81 107 ASN B N 1
ATOM 2816 C CA . ASN B 1 107 ? 19 -24.688 -16.156 1 90.81 107 ASN B CA 1
ATOM 2817 C C . ASN B 1 107 ? 18.344 -23.375 -15.727 1 90.81 107 ASN B C 1
ATOM 2819 O O . ASN B 1 107 ? 19.031 -22.344 -15.641 1 90.81 107 ASN B O 1
ATOM 2823 N N . GLN B 1 108 ? 17.062 -23.516 -15.453 1 94.94 108 GLN B N 1
ATOM 2824 C CA . GLN B 1 108 ? 16.344 -22.312 -15.039 1 94.94 108 GLN B CA 1
ATOM 2825 C C . GLN B 1 108 ? 15.914 -22.406 -13.578 1 94.94 108 GLN B C 1
ATOM 2827 O O . GLN B 1 108 ? 15.297 -23.391 -13.172 1 94.94 108 GLN B O 1
ATOM 2832 N N . ALA B 1 109 ? 16.328 -21.391 -12.797 1 96.94 109 ALA B N 1
ATOM 2833 C CA . ALA B 1 109 ? 15.898 -21.312 -11.398 1 96.94 109 ALA B CA 1
ATOM 2834 C C . ALA B 1 109 ? 14.555 -20.609 -11.266 1 96.94 109 ALA B C 1
ATOM 2836 O O . ALA B 1 109 ? 14.391 -19.484 -11.758 1 96.94 109 ALA B O 1
ATOM 2837 N N . TYR B 1 110 ? 13.609 -21.25 -10.625 1 97.81 110 TYR B N 1
ATOM 2838 C CA . TYR B 1 110 ? 12.352 -20.656 -10.195 1 97.81 110 TYR B CA 1
ATOM 2839 C C . TYR B 1 110 ? 12.328 -20.469 -8.68 1 97.81 110 TYR B C 1
ATOM 2841 O O . TYR B 1 110 ? 12.328 -21.438 -7.93 1 97.81 110 TYR B O 1
ATOM 2849 N N . VAL B 1 111 ? 12.344 -19.203 -8.305 1 98.88 111 VAL B N 1
ATOM 2850 C CA . VAL B 1 111 ? 12.305 -18.859 -6.887 1 98.88 111 VAL B CA 1
ATOM 2851 C C . VAL B 1 111 ? 10.891 -18.453 -6.488 1 98.88 111 VAL B C 1
ATOM 2853 O O . VAL B 1 111 ? 10.352 -17.469 -7.004 1 98.88 111 VAL B O 1
ATOM 2856 N N . TYR B 1 112 ? 10.242 -19.234 -5.605 1 98.88 112 TYR B N 1
ATOM 2857 C CA . TYR B 1 112 ? 8.906 -18.875 -5.164 1 98.88 112 TYR B CA 1
ATOM 2858 C C . TYR B 1 112 ? 8.922 -18.344 -3.736 1 98.88 112 TYR B C 1
ATOM 2860 O O . TYR B 1 112 ? 9.656 -18.859 -2.887 1 98.88 112 TYR B O 1
ATOM 2868 N N . LEU B 1 113 ? 8.195 -17.219 -3.553 1 98.94 113 LEU B N 1
ATOM 2869 C CA . LEU B 1 113 ? 8.18 -16.5 -2.281 1 98.94 113 LEU B CA 1
ATOM 2870 C C . LEU B 1 113 ? 6.812 -16.609 -1.611 1 98.94 113 LEU B C 1
ATOM 2872 O O . LEU B 1 113 ? 5.793 -16.75 -2.291 1 98.94 113 LEU B O 1
ATOM 2876 N N . ASP B 1 114 ? 6.879 -16.609 -0.301 1 98.81 114 ASP B N 1
ATOM 2877 C CA . ASP B 1 114 ? 5.676 -16.5 0.521 1 98.81 114 ASP B CA 1
ATOM 2878 C C . ASP B 1 114 ? 5.41 -15.055 0.919 1 98.81 114 ASP B C 1
ATOM 2880 O O . ASP B 1 114 ? 6.082 -14.516 1.798 1 98.81 114 ASP B O 1
ATOM 2884 N N . SER B 1 115 ? 4.375 -14.469 0.282 1 98.69 115 SER B N 1
ATOM 2885 C CA . SER B 1 115 ? 4.098 -13.055 0.516 1 98.69 115 SER B CA 1
ATOM 2886 C C . SER B 1 115 ? 2.904 -12.875 1.448 1 98.69 115 SER B C 1
ATOM 2888 O O . SER B 1 115 ? 2.346 -11.781 1.543 1 98.69 115 SER B O 1
ATOM 2890 N N . VAL B 1 116 ? 2.449 -13.969 2.125 1 97.69 116 VAL B N 1
ATOM 2891 C CA . VAL B 1 116 ? 1.223 -13.891 2.912 1 97.69 116 VAL B CA 1
ATOM 2892 C C . VAL B 1 116 ? 1.55 -14.039 4.395 1 97.69 116 VAL B C 1
ATOM 2894 O O . VAL B 1 116 ? 2.436 -14.812 4.77 1 97.69 116 VAL B O 1
ATOM 2897 N N . ARG B 1 117 ? 0.868 -13.203 5.145 1 94.69 117 ARG B N 1
ATOM 2898 C CA . ARG B 1 117 ? 0.831 -13.344 6.598 1 94.69 117 ARG B CA 1
ATOM 2899 C C . ARG B 1 117 ? -0.596 -13.555 7.09 1 94.69 117 ARG B C 1
ATOM 2901 O O . ARG B 1 117 ? -1.537 -12.961 6.566 1 94.69 117 ARG B O 1
ATOM 2908 N N . GLU B 1 118 ? -0.804 -14.414 8.039 1 92.69 118 GLU B N 1
ATOM 2909 C CA . GLU B 1 118 ? -2.113 -14.898 8.469 1 92.69 118 GLU B CA 1
ATOM 2910 C C . GLU B 1 118 ? -2.941 -13.773 9.086 1 92.69 118 GLU B C 1
ATOM 2912 O O . GLU B 1 118 ? -4.172 -13.812 9.055 1 92.69 118 GLU B O 1
ATOM 2917 N N . ASP B 1 119 ? -2.414 -12.594 9.492 1 90.5 119 ASP B N 1
ATOM 2918 C CA . ASP B 1 119 ? -3.154 -11.648 10.328 1 90.5 119 ASP B CA 1
ATOM 2919 C C . ASP B 1 119 ? -3.27 -10.289 9.641 1 90.5 119 ASP B C 1
ATOM 2921 O O . ASP B 1 119 ? -3.576 -9.289 10.289 1 90.5 119 ASP B O 1
ATOM 2925 N N . VAL B 1 120 ? -3.152 -10.359 8.336 1 90.44 120 VAL B N 1
ATOM 2926 C CA . VAL B 1 120 ? -3.088 -9.016 7.766 1 90.44 120 VAL B CA 1
ATOM 2927 C C . VAL B 1 120 ? -4.043 -8.914 6.578 1 90.44 120 VAL B C 1
ATOM 2929 O O . VAL B 1 120 ? -3.988 -7.945 5.816 1 90.44 120 VAL B O 1
ATOM 2932 N N . GLY B 1 121 ? -4.883 -9.891 6.336 1 93.81 121 GLY B N 1
ATOM 2933 C CA . GLY B 1 121 ? -5.871 -9.844 5.266 1 93.81 121 GLY B CA 1
ATOM 2934 C C . GLY B 1 121 ? -5.254 -9.891 3.881 1 93.81 121 GLY B C 1
ATOM 2935 O O . GLY B 1 121 ? -4.402 -10.742 3.604 1 93.81 121 GLY B O 1
ATOM 2936 N N . ALA B 1 122 ? -5.754 -9.016 3.008 1 95.75 122 ALA B N 1
ATOM 2937 C CA . ALA B 1 122 ? -5.352 -9.062 1.604 1 95.75 122 ALA B CA 1
ATOM 2938 C C . ALA B 1 122 ? -3.938 -8.516 1.42 1 95.75 122 ALA B C 1
ATOM 2940 O O . ALA B 1 122 ? -3.338 -8.672 0.354 1 95.75 122 ALA B O 1
ATOM 2941 N N . ARG B 1 123 ? -3.375 -7.93 2.475 1 96.75 123 ARG B N 1
ATOM 2942 C CA . ARG B 1 123 ? -2.078 -7.27 2.379 1 96.75 123 ARG B CA 1
ATOM 2943 C C . ARG B 1 123 ? -0.946 -8.289 2.316 1 96.75 123 ARG B C 1
ATOM 2945 O O . ARG B 1 123 ? -1.128 -9.453 2.689 1 96.75 123 ARG B O 1
ATOM 2952 N N . GLY B 1 124 ? 0.242 -7.871 1.731 1 97.75 124 GLY B N 1
ATOM 2953 C CA . GLY B 1 124 ? 1.373 -8.773 1.565 1 97.75 124 GLY B CA 1
ATOM 2954 C C . GLY B 1 124 ? 2.619 -8.305 2.295 1 97.75 124 GLY B C 1
ATOM 2955 O O . GLY B 1 124 ? 2.82 -7.102 2.48 1 97.75 124 GLY B O 1
ATOM 2956 N N . ILE B 1 125 ? 3.395 -9.234 2.699 1 97.75 125 ILE B N 1
ATOM 2957 C CA . ILE B 1 125 ? 4.684 -8.969 3.326 1 97.75 125 ILE B CA 1
ATOM 2958 C C . ILE B 1 125 ? 5.621 -10.156 3.09 1 97.75 125 ILE B C 1
ATOM 2960 O O . ILE B 1 125 ? 5.246 -11.305 3.322 1 97.75 125 ILE B O 1
ATOM 2964 N N . ILE B 1 126 ? 6.816 -9.93 2.547 1 98.31 126 ILE B N 1
ATOM 2965 C CA . ILE B 1 126 ? 7.801 -10.992 2.361 1 98.31 126 ILE B CA 1
ATOM 2966 C C . ILE B 1 126 ? 8.523 -11.266 3.68 1 98.31 126 ILE B C 1
ATOM 2968 O O . ILE B 1 126 ? 8.703 -12.422 4.066 1 98.31 126 ILE B O 1
ATOM 2972 N N . GLY B 1 127 ? 8.828 -10.141 4.402 1 97.62 127 GLY B N 1
ATOM 2973 C CA . GLY B 1 127 ? 9.469 -10.242 5.703 1 97.62 127 GLY B CA 1
ATOM 2974 C C . GLY B 1 127 ? 10.984 -10.266 5.621 1 97.62 127 GLY B C 1
ATOM 2975 O O . GLY B 1 127 ? 11.555 -10.703 4.617 1 97.62 127 GLY B O 1
ATOM 2976 N N . PRO B 1 128 ? 11.594 -9.797 6.715 1 97.31 128 PRO B N 1
ATOM 2977 C CA . PRO B 1 128 ? 13.047 -9.625 6.699 1 97.31 128 PRO B CA 1
ATOM 2978 C C . PRO B 1 128 ? 13.797 -10.953 6.578 1 97.31 128 PRO B C 1
ATOM 2980 O O . PRO B 1 128 ? 14.828 -11.023 5.906 1 97.31 128 PRO B O 1
ATOM 2983 N N . ASP B 1 129 ? 13.289 -12.031 7.207 1 98.25 129 ASP B N 1
ATOM 2984 C CA . ASP B 1 129 ? 13.977 -13.312 7.164 1 98.25 129 ASP B CA 1
ATOM 2985 C C . ASP B 1 129 ? 13.984 -13.891 5.75 1 98.25 129 ASP B C 1
ATOM 2987 O O . ASP B 1 129 ? 15.031 -14.328 5.262 1 98.25 129 ASP B O 1
ATOM 2991 N N . GLN B 1 130 ? 12.906 -13.867 5.102 1 98.62 130 GLN B N 1
ATOM 2992 C CA . GLN B 1 130 ? 12.82 -14.391 3.74 1 98.62 130 GLN B CA 1
ATOM 2993 C C . GLN B 1 130 ? 13.617 -13.523 2.77 1 98.62 130 GLN B C 1
ATOM 2995 O O . GLN B 1 130 ? 14.258 -14.047 1.851 1 98.62 130 GLN B O 1
ATOM 3000 N N . ARG B 1 131 ? 13.602 -12.18 2.957 1 98.62 131 ARG B N 1
ATOM 3001 C CA . ARG B 1 131 ? 14.398 -11.297 2.107 1 98.62 131 ARG B CA 1
ATOM 3002 C C . ARG B 1 131 ? 15.891 -11.57 2.271 1 98.62 131 ARG B C 1
ATOM 3004 O O . ARG B 1 131 ? 16.641 -11.531 1.298 1 98.62 131 ARG B O 1
ATOM 3011 N N . SER B 1 132 ? 16.281 -11.805 3.543 1 98.69 132 SER B N 1
ATOM 3012 C CA . SER B 1 132 ? 17.672 -12.164 3.775 1 98.69 132 SER B CA 1
ATOM 3013 C C . SER B 1 132 ? 18.031 -13.469 3.066 1 98.69 132 SER B C 1
ATOM 3015 O O . SER B 1 132 ? 19.062 -13.562 2.41 1 98.69 132 SER B O 1
ATOM 3017 N N . TRP B 1 133 ? 17.203 -14.445 3.166 1 98.81 133 TRP B N 1
ATOM 3018 C CA . TRP B 1 133 ? 17.375 -15.711 2.463 1 98.81 133 TRP B CA 1
ATOM 3019 C C . TRP B 1 133 ? 17.469 -15.492 0.957 1 98.81 133 TRP B C 1
ATOM 3021 O O . TRP B 1 133 ? 18.344 -16.062 0.291 1 98.81 133 TRP B O 1
ATOM 3031 N N . LEU B 1 134 ? 16.578 -14.664 0.45 1 98.81 134 LEU B N 1
ATOM 3032 C CA . LEU B 1 134 ? 16.547 -14.359 -0.976 1 98.81 134 LEU B CA 1
ATOM 3033 C C . LEU B 1 134 ? 17.859 -13.719 -1.432 1 98.81 134 LEU B C 1
ATOM 3035 O O . LEU B 1 134 ? 18.406 -14.102 -2.467 1 98.81 134 LEU B O 1
ATOM 3039 N N . ASP B 1 135 ? 18.25 -12.789 -0.662 1 98.56 135 ASP B N 1
ATOM 3040 C CA . ASP B 1 135 ? 19.484 -12.07 -0.993 1 98.56 135 ASP B CA 1
ATOM 3041 C C . ASP B 1 135 ? 20.672 -13.016 -1.059 1 98.56 135 ASP B C 1
ATOM 3043 O O . ASP B 1 135 ? 21.547 -12.867 -1.915 1 98.56 135 ASP B O 1
ATOM 3047 N N . ASP B 1 136 ? 20.672 -14.016 -0.232 1 98.12 136 ASP B N 1
ATOM 3048 C CA . ASP B 1 136 ? 21.781 -14.953 -0.116 1 98.12 136 ASP B CA 1
ATOM 3049 C C . ASP B 1 136 ? 21.703 -16.031 -1.204 1 98.12 136 ASP B C 1
ATOM 3051 O O . ASP B 1 136 ? 22.734 -16.594 -1.598 1 98.12 136 ASP B O 1
ATOM 3055 N N . THR B 1 137 ? 20.547 -16.25 -1.733 1 97.94 137 THR B N 1
ATOM 3056 C CA . THR B 1 137 ? 20.391 -17.484 -2.49 1 97.94 137 THR B CA 1
ATOM 3057 C C . THR B 1 137 ? 19.953 -17.188 -3.926 1 97.94 137 THR B C 1
ATOM 3059 O O . THR B 1 137 ? 20.016 -18.062 -4.785 1 97.94 137 THR B O 1
ATOM 3062 N N . LEU B 1 138 ? 19.625 -15.992 -4.289 1 98.44 138 LEU B N 1
ATOM 3063 C CA . LEU B 1 138 ? 19 -15.672 -5.574 1 98.44 138 LEU B CA 1
ATOM 3064 C C . LEU B 1 138 ? 19.969 -15.961 -6.723 1 98.44 138 LEU B C 1
ATOM 3066 O O . LEU B 1 138 ? 20.969 -15.266 -6.898 1 98.44 138 LEU B O 1
ATOM 3070 N N . PRO B 1 139 ? 19.656 -16.953 -7.543 1 97.94 139 PRO B N 1
ATOM 3071 C CA . PRO B 1 139 ? 20.5 -17.25 -8.703 1 97.94 139 PRO B CA 1
ATOM 3072 C C . PRO B 1 139 ? 20.391 -16.188 -9.805 1 97.94 139 PRO B C 1
ATOM 3074 O O . PRO B 1 139 ? 19.359 -15.508 -9.898 1 97.94 139 PRO B O 1
ATOM 3077 N N . SER B 1 140 ? 21.406 -16.188 -10.625 1 96.75 140 SER B N 1
ATOM 3078 C CA . SER B 1 140 ? 21.344 -15.312 -11.789 1 96.75 140 SER B CA 1
ATOM 3079 C C . SER B 1 140 ? 20.234 -15.734 -12.742 1 96.75 140 SER B C 1
ATOM 3081 O O . SER B 1 140 ? 20.016 -16.938 -12.961 1 96.75 140 SER B O 1
ATOM 3083 N N . ASP B 1 141 ? 19.5 -14.773 -13.273 1 95.44 141 ASP B N 1
ATOM 3084 C CA . ASP B 1 141 ? 18.484 -14.945 -14.305 1 95.44 141 ASP B CA 1
ATOM 3085 C C . ASP B 1 141 ? 17.297 -15.766 -13.773 1 95.44 141 ASP B C 1
ATOM 3087 O O . ASP B 1 141 ? 16.625 -16.438 -14.539 1 95.44 141 ASP B O 1
ATOM 3091 N N . ALA B 1 142 ? 17.125 -15.719 -12.453 1 97.31 142 ALA B N 1
ATOM 3092 C CA . ALA B 1 142 ? 16.016 -16.453 -11.844 1 97.31 142 ALA B CA 1
ATOM 3093 C C . ALA B 1 142 ? 14.664 -15.852 -12.234 1 97.31 142 ALA B C 1
ATOM 3095 O O . ALA B 1 142 ? 14.578 -14.656 -12.523 1 97.31 142 ALA B O 1
ATOM 3096 N N . ILE B 1 143 ? 13.656 -16.656 -12.32 1 97.38 143 ILE B N 1
ATOM 3097 C CA . ILE B 1 143 ? 12.258 -16.234 -12.375 1 97.38 143 ILE B CA 1
ATOM 3098 C C . ILE B 1 143 ? 11.641 -16.328 -10.984 1 97.38 143 ILE B C 1
ATOM 3100 O O . ILE B 1 143 ? 11.602 -17.406 -10.383 1 97.38 143 ILE B O 1
ATOM 3104 N N . VAL B 1 144 ? 11.195 -15.188 -10.492 1 98.81 144 VAL B N 1
ATOM 3105 C CA . VAL B 1 144 ? 10.695 -15.102 -9.125 1 98.81 144 VAL B CA 1
ATOM 3106 C C . VAL B 1 144 ? 9.164 -15.125 -9.125 1 98.81 144 VAL B C 1
ATOM 3108 O O . VAL B 1 144 ? 8.531 -14.367 -9.859 1 98.81 144 VAL B O 1
ATOM 3111 N N . LEU B 1 145 ? 8.578 -16.016 -8.328 1 98.81 145 LEU B N 1
ATOM 3112 C CA . LEU B 1 145 ? 7.133 -16.188 -8.234 1 98.81 145 LEU B CA 1
ATOM 3113 C C . LEU B 1 145 ? 6.621 -15.742 -6.867 1 98.81 145 LEU B C 1
ATOM 3115 O O . LEU B 1 145 ? 7.23 -16.047 -5.844 1 98.81 145 LEU B O 1
ATOM 3119 N N . SER B 1 146 ? 5.594 -14.977 -6.836 1 98.88 146 SER B N 1
ATOM 3120 C CA . SER B 1 146 ? 4.898 -14.562 -5.621 1 98.88 146 SER B CA 1
ATOM 3121 C C . SER B 1 146 ? 3.408 -14.367 -5.875 1 98.88 146 SER B C 1
ATOM 3123 O O . SER B 1 146 ? 2.988 -14.172 -7.016 1 98.88 146 SER B O 1
ATOM 3125 N N . HIS B 1 147 ? 2.654 -14.531 -4.824 1 98.94 147 HIS B N 1
ATOM 3126 C CA . HIS B 1 147 ? 1.233 -14.242 -4.984 1 98.94 147 HIS B CA 1
ATOM 3127 C C . HIS B 1 147 ? 0.995 -12.766 -5.258 1 98.94 147 HIS B C 1
ATOM 3129 O O . HIS B 1 147 ? 0.306 -12.406 -6.219 1 98.94 147 HIS B O 1
ATOM 3135 N N . HIS B 1 148 ? 1.558 -11.922 -4.43 1 98.88 148 HIS B N 1
ATOM 3136 C CA . HIS B 1 148 ? 1.434 -10.477 -4.582 1 98.88 148 HIS B CA 1
ATOM 3137 C C . HIS B 1 148 ? 2.432 -9.938 -5.605 1 98.88 148 HIS B C 1
ATOM 3139 O O . HIS B 1 148 ? 3.584 -10.383 -5.641 1 98.88 148 HIS B O 1
ATOM 3145 N N . PRO B 1 149 ? 2.047 -9.008 -6.41 1 98.75 149 PRO B N 1
ATOM 3146 C CA . PRO B 1 149 ? 2.943 -8.5 -7.449 1 98.75 149 PRO B CA 1
ATOM 3147 C C . PRO B 1 149 ? 4.133 -7.727 -6.879 1 98.75 149 PRO B C 1
ATOM 3149 O O . PRO B 1 149 ? 3.986 -7.008 -5.887 1 98.75 149 PRO B O 1
ATOM 3152 N N . LEU B 1 150 ? 5.254 -7.879 -7.539 1 98.62 150 LEU B N 1
ATOM 3153 C CA . LEU B 1 150 ? 6.469 -7.172 -7.152 1 98.62 150 LEU B CA 1
ATOM 3154 C C . LEU B 1 150 ? 6.754 -6.016 -8.109 1 98.62 150 LEU B C 1
ATOM 3156 O O . LEU B 1 150 ? 7.492 -5.09 -7.77 1 98.62 150 LEU B O 1
ATOM 3160 N N . GLY B 1 151 ? 6.227 -6.113 -9.297 1 97.62 151 GLY B N 1
ATOM 3161 C CA . GLY B 1 151 ? 6.371 -5.027 -10.258 1 97.62 151 GLY B CA 1
ATOM 3162 C C . GLY B 1 151 ? 5.27 -3.99 -10.156 1 97.62 151 GLY B C 1
ATOM 3163 O O . GLY B 1 151 ? 4.195 -4.27 -9.617 1 97.62 151 GLY B O 1
ATOM 3164 N N . PRO B 1 152 ? 5.57 -2.783 -10.602 1 96.62 152 PRO B N 1
ATOM 3165 C CA . PRO B 1 152 ? 4.531 -1.752 -10.609 1 96.62 152 PRO B CA 1
ATOM 3166 C C . PRO B 1 152 ? 3.547 -1.915 -11.758 1 96.62 152 PRO B C 1
ATOM 3168 O O . PRO B 1 152 ? 3.93 -1.788 -12.93 1 96.62 152 PRO B O 1
ATOM 3171 N N . PHE B 1 153 ? 2.34 -2.332 -11.445 1 96.19 153 PHE B N 1
ATOM 3172 C CA . PHE B 1 153 ? 1.263 -2.412 -12.422 1 96.19 153 PHE B CA 1
ATOM 3173 C C . PHE B 1 153 ? 0.269 -1.273 -12.227 1 96.19 153 PHE B C 1
ATOM 3175 O O . PHE B 1 153 ? 0.028 -0.839 -11.102 1 96.19 153 PHE B O 1
ATOM 3182 N N . SER B 1 154 ? -0.226 -0.731 -13.32 1 92.94 154 SER B N 1
ATOM 3183 C CA . SER B 1 154 ? -1.336 0.209 -13.203 1 92.94 154 SER B CA 1
ATOM 3184 C C . SER B 1 154 ? -2.611 -0.496 -12.75 1 92.94 154 SER B C 1
ATOM 3186 O O . SER B 1 154 ? -3.117 -1.379 -13.445 1 92.94 154 SER B O 1
ATOM 3188 N N . ILE B 1 155 ? -3.08 -0.063 -11.562 1 94.75 155 ILE B N 1
ATOM 3189 C CA . ILE B 1 155 ? -4.262 -0.75 -11.047 1 94.75 155 ILE B CA 1
ATOM 3190 C C . ILE B 1 155 ? -5.352 0.268 -10.727 1 94.75 155 ILE B C 1
ATOM 3192 O O . ILE B 1 155 ? -6.23 0.006 -9.906 1 94.75 155 ILE B O 1
ATOM 3196 N N . GLU B 1 156 ? -5.254 1.438 -11.281 1 91.44 156 GLU B N 1
ATOM 3197 C CA . GLU B 1 156 ? -6.207 2.504 -10.984 1 91.44 156 GLU B CA 1
ATOM 3198 C C . GLU B 1 156 ? -7.633 2.08 -11.32 1 91.44 156 GLU B C 1
ATOM 3200 O O . GLU B 1 156 ? -8.578 2.457 -10.625 1 91.44 156 GLU B O 1
ATOM 3205 N N . ASP B 1 157 ? -7.781 1.27 -12.414 1 92.81 157 ASP B N 1
ATOM 3206 C CA . ASP B 1 157 ? -9.109 0.844 -12.852 1 92.81 157 ASP B CA 1
ATOM 3207 C C . ASP B 1 157 ? -9.438 -0.555 -12.336 1 92.81 157 ASP B C 1
ATOM 3209 O O . ASP B 1 157 ? -10.453 -1.139 -12.703 1 92.81 157 ASP B O 1
ATOM 3213 N N . ASN B 1 158 ? -8.539 -1.118 -11.539 1 96.12 158 ASN B N 1
ATOM 3214 C CA . ASN B 1 158 ? -8.773 -2.441 -10.969 1 96.12 158 ASN B CA 1
ATOM 3215 C C . ASN B 1 158 ? -9.961 -2.432 -10.008 1 96.12 158 ASN B C 1
ATOM 3217 O O . ASN B 1 158 ? -10 -1.625 -9.078 1 96.12 158 ASN B O 1
ATOM 3221 N N . VAL B 1 159 ? -10.875 -3.301 -10.141 1 95.06 159 VAL B N 1
ATOM 3222 C CA . VAL B 1 159 ? -12.133 -3.262 -9.398 1 95.06 159 VAL B CA 1
ATOM 3223 C C . VAL B 1 159 ? -11.898 -3.74 -7.965 1 95.06 159 VAL B C 1
ATOM 3225 O O . VAL B 1 159 ? -12.688 -3.436 -7.066 1 95.06 159 VAL B O 1
ATOM 3228 N N . TRP B 1 160 ? -10.82 -4.461 -7.762 1 96.12 160 TRP B N 1
ATOM 3229 C CA . TRP B 1 160 ? -10.602 -5.051 -6.445 1 96.12 160 TRP B CA 1
ATOM 3230 C C . TRP B 1 160 ? -9.68 -4.168 -5.605 1 96.12 160 TRP B C 1
ATOM 3232 O O . TRP B 1 160 ? -9.875 -4.035 -4.395 1 96.12 160 TRP B O 1
ATOM 3242 N N . PHE B 1 161 ? -8.695 -3.541 -6.293 1 97.12 161 PHE B N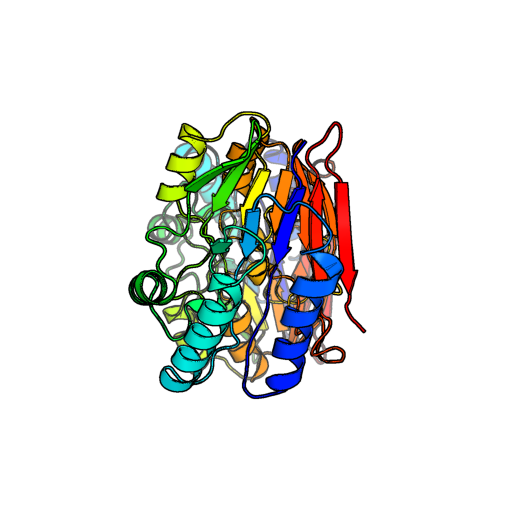 1
ATOM 3243 C CA . PHE B 1 161 ? -7.625 -2.926 -5.512 1 97.12 161 PHE B CA 1
ATOM 3244 C C . PHE B 1 161 ? -7.41 -1.478 -5.938 1 97.12 161 PHE B C 1
ATOM 3246 O O . PHE B 1 161 ? -6.602 -0.765 -5.344 1 97.12 161 PHE B O 1
ATOM 3253 N N . GLY B 1 162 ? -8.141 -1.007 -6.922 1 96.19 162 GLY B N 1
ATOM 3254 C CA . GLY B 1 162 ? -7.926 0.336 -7.438 1 96.19 162 GLY B CA 1
ATOM 3255 C C . GLY B 1 162 ? -8.016 1.407 -6.367 1 96.19 162 GLY B C 1
ATOM 3256 O O . GLY B 1 162 ? -7.23 2.355 -6.363 1 96.19 162 GLY B O 1
ATOM 3257 N N . ASN B 1 163 ? -8.914 1.241 -5.426 1 96.31 163 ASN B N 1
ATOM 3258 C CA . ASN B 1 163 ? -9.125 2.217 -4.363 1 96.31 163 ASN B CA 1
ATOM 3259 C C . ASN B 1 163 ? -8.242 1.921 -3.15 1 96.31 163 ASN B C 1
ATOM 3261 O O . ASN B 1 163 ? -8.156 2.73 -2.225 1 96.31 163 ASN B O 1
ATOM 3265 N N . TYR B 1 164 ? -7.555 0.771 -3.164 1 97.25 164 TYR B N 1
ATOM 3266 C CA . TYR B 1 164 ? -6.746 0.332 -2.033 1 97.25 164 TYR B CA 1
ATOM 3267 C C . TYR B 1 164 ? -5.434 -0.283 -2.508 1 97.25 164 TYR B C 1
ATOM 3269 O O . TYR B 1 164 ? -5.148 -1.448 -2.221 1 97.25 164 TYR B O 1
ATOM 3277 N N . PRO B 1 165 ? -4.605 0.529 -3.162 1 96.62 165 PRO B N 1
ATOM 3278 C CA . PRO B 1 165 ? -3.379 -0.031 -3.732 1 96.62 165 PRO B CA 1
ATOM 3279 C C . PRO B 1 165 ? -2.439 -0.596 -2.668 1 96.62 165 PRO B C 1
ATOM 3281 O O . PRO B 1 165 ? -1.623 -1.472 -2.963 1 96.62 165 PRO B O 1
ATOM 3284 N N . GLU B 1 166 ? -2.574 -0.126 -1.366 1 96.44 166 GLU B N 1
ATOM 3285 C CA . GLU B 1 166 ? -1.729 -0.631 -0.289 1 96.44 166 GLU B CA 1
ATOM 3286 C C . GLU B 1 166 ? -2.021 -2.1 -0 1 96.44 166 GLU B C 1
ATOM 3288 O O . GLU B 1 166 ? -1.229 -2.779 0.657 1 96.44 166 GLU B O 1
ATOM 3293 N N . ARG B 1 167 ? -3.152 -2.623 -0.547 1 97.75 167 ARG B N 1
ATOM 3294 C CA . ARG B 1 167 ? -3.537 -4.016 -0.347 1 97.75 167 ARG B CA 1
ATOM 3295 C C . ARG B 1 167 ? -3.125 -4.875 -1.538 1 97.75 167 ARG B C 1
ATOM 3297 O O . ARG B 1 167 ? -3.246 -6.102 -1.498 1 97.75 167 ARG B O 1
ATOM 3304 N N . ALA B 1 168 ? -2.65 -4.219 -2.605 1 97.88 168 ALA B N 1
ATOM 3305 C CA . ALA B 1 168 ? -2.303 -4.934 -3.83 1 97.88 168 ALA B CA 1
ATOM 3306 C C . ALA B 1 168 ? -0.852 -5.402 -3.799 1 97.88 168 ALA B C 1
ATOM 3308 O O . ALA B 1 168 ? -0.51 -6.426 -4.395 1 97.88 168 ALA B O 1
ATOM 3309 N N . TYR B 1 169 ? 0.026 -4.629 -3.053 1 97.88 169 TYR B N 1
ATOM 3310 C CA . TYR B 1 169 ? 1.467 -4.848 -3.115 1 97.88 169 TYR B CA 1
ATOM 3311 C C . TYR B 1 169 ? 2.029 -5.18 -1.738 1 97.88 169 TYR B C 1
ATOM 3313 O O . TYR B 1 169 ? 1.498 -4.727 -0.72 1 97.88 169 TYR B O 1
ATOM 3321 N N . PRO B 1 170 ? 3.129 -5.949 -1.735 1 98 170 PRO B N 1
ATOM 3322 C CA . PRO B 1 170 ? 3.762 -6.207 -0.44 1 98 170 PRO B CA 1
ATOM 3323 C C . PRO B 1 170 ? 4.289 -4.938 0.223 1 98 170 PRO B C 1
ATOM 3325 O O . PRO B 1 170 ? 4.809 -4.051 -0.46 1 98 170 PRO B O 1
ATOM 3328 N N . TRP B 1 171 ? 4.16 -4.957 1.504 1 95.5 171 TRP B N 1
ATOM 3329 C CA . TRP B 1 171 ? 4.598 -3.855 2.357 1 95.5 171 TRP B CA 1
ATOM 3330 C C . TRP B 1 171 ? 6.078 -3.561 2.152 1 95.5 171 TRP B C 1
ATOM 3332 O O . TRP B 1 171 ? 6.508 -2.406 2.234 1 95.5 171 TRP B O 1
ATOM 3342 N N . ASP B 1 172 ? 6.871 -4.512 1.906 1 97.12 172 ASP B N 1
ATOM 3343 C CA . ASP B 1 172 ? 8.32 -4.391 1.771 1 97.12 172 ASP B CA 1
ATOM 3344 C C . ASP B 1 172 ? 8.758 -4.676 0.337 1 97.12 172 ASP B C 1
ATOM 3346 O O . ASP B 1 172 ? 9.82 -5.266 0.115 1 97.12 172 ASP B O 1
ATOM 3350 N N . ARG B 1 173 ? 7.91 -4.242 -0.595 1 97.81 173 ARG B N 1
ATOM 3351 C CA . ARG B 1 173 ? 8.125 -4.473 -2.02 1 97.81 173 ARG B CA 1
ATOM 3352 C C . ARG B 1 173 ? 9.414 -3.812 -2.494 1 97.81 173 ARG B C 1
ATOM 3354 O O . ARG B 1 173 ? 10.195 -4.426 -3.223 1 97.81 173 ARG B O 1
ATOM 3361 N N . GLN B 1 174 ? 9.68 -2.547 -2.088 1 97.62 174 GLN B N 1
ATOM 3362 C CA . GLN B 1 174 ? 10.883 -1.841 -2.506 1 97.62 174 GLN B CA 1
ATOM 3363 C C . GLN B 1 174 ? 12.141 -2.594 -2.072 1 97.62 174 GLN B C 1
ATOM 3365 O O . GLN B 1 174 ? 13.062 -2.777 -2.865 1 97.62 174 GLN B O 1
ATOM 3370 N N . GLU B 1 175 ? 12.141 -3.01 -0.813 1 97.81 175 GLU B N 1
ATOM 3371 C CA . GLU B 1 175 ? 13.273 -3.762 -0.281 1 97.81 175 GLU B CA 1
ATOM 3372 C C . GLU B 1 175 ? 13.477 -5.07 -1.042 1 97.81 175 GLU B C 1
ATOM 3374 O O . GLU B 1 175 ? 14.609 -5.488 -1.279 1 97.81 175 GLU B O 1
ATOM 3379 N N . THR B 1 176 ? 12.422 -5.727 -1.437 1 98.75 176 THR B N 1
ATOM 3380 C CA . THR B 1 176 ? 12.492 -6.977 -2.189 1 98.75 176 THR B CA 1
ATOM 3381 C C . THR B 1 176 ? 13.031 -6.73 -3.594 1 98.75 176 THR B C 1
ATOM 3383 O O . THR B 1 176 ? 13.883 -7.484 -4.074 1 98.75 176 THR B O 1
ATOM 3386 N N . LEU B 1 177 ? 12.586 -5.633 -4.203 1 98.75 177 LEU B N 1
ATOM 3387 C CA . LEU B 1 177 ? 13.016 -5.289 -5.555 1 98.75 177 LEU B CA 1
ATOM 3388 C C . LEU B 1 177 ? 14.508 -4.961 -5.586 1 98.75 177 LEU B C 1
ATOM 3390 O O . LEU B 1 177 ? 15.188 -5.242 -6.57 1 98.75 177 LEU B O 1
ATOM 3394 N N . GLU B 1 178 ? 14.992 -4.387 -4.5 1 98.38 178 GLU B N 1
ATOM 3395 C CA . GLU B 1 178 ? 16.406 -4.082 -4.398 1 98.38 178 GLU B CA 1
ATOM 3396 C C . GLU B 1 178 ? 17.25 -5.348 -4.484 1 98.38 178 GLU B C 1
ATOM 3398 O O . GLU B 1 178 ? 18.406 -5.309 -4.945 1 98.38 178 GLU B O 1
ATOM 3403 N N . ILE B 1 179 ? 16.703 -6.43 -4.035 1 98.75 179 ILE B N 1
ATOM 3404 C CA . ILE B 1 179 ? 17.391 -7.711 -4.121 1 98.75 179 ILE B CA 1
ATOM 3405 C C . ILE B 1 179 ? 17.25 -8.281 -5.531 1 98.75 179 ILE B C 1
ATOM 3407 O O . ILE B 1 179 ? 18.219 -8.727 -6.129 1 98.75 179 ILE B O 1
ATOM 3411 N N . LEU B 1 180 ? 16.047 -8.203 -6.137 1 98.69 180 LEU B N 1
ATOM 3412 C CA . LEU B 1 180 ? 15.75 -8.82 -7.426 1 98.69 180 LEU B CA 1
ATOM 3413 C C . LEU B 1 180 ? 16.547 -8.164 -8.539 1 98.69 180 LEU B C 1
ATOM 3415 O O . LEU B 1 180 ? 17 -8.844 -9.477 1 98.69 180 LEU B O 1
ATOM 3419 N N . GLN B 1 181 ? 16.703 -6.887 -8.406 1 97.44 181 GLN B N 1
ATOM 3420 C CA . GLN B 1 181 ? 17.312 -6.121 -9.484 1 97.44 181 GLN B CA 1
ATOM 3421 C C . GLN B 1 181 ? 18.75 -6.551 -9.727 1 97.44 181 GLN B C 1
ATOM 3423 O O . GLN B 1 181 ? 19.328 -6.246 -10.773 1 97.44 181 GLN B O 1
ATOM 3428 N N . LYS B 1 182 ? 19.266 -7.223 -8.766 1 96.31 182 LYS B N 1
ATOM 3429 C CA . LYS B 1 182 ? 20.672 -7.641 -8.883 1 96.31 182 LYS B CA 1
ATOM 3430 C C . LYS B 1 182 ? 20.828 -8.695 -9.977 1 96.31 182 LYS B C 1
ATOM 3432 O O . LYS B 1 182 ? 21.781 -8.641 -10.766 1 96.31 182 LYS B O 1
ATOM 3437 N N . THR B 1 183 ? 19.844 -9.68 -10.062 1 96.12 183 THR B N 1
ATOM 3438 C CA . THR B 1 183 ? 20.172 -10.789 -10.961 1 96.12 183 THR B CA 1
ATOM 3439 C C . THR B 1 183 ? 18.906 -11.422 -11.523 1 96.12 183 THR B C 1
ATOM 3441 O O . THR B 1 183 ? 18.969 -12.227 -12.461 1 96.12 183 THR B O 1
ATOM 3444 N N . ALA B 1 184 ? 17.734 -11.156 -11.008 1 97.81 184 ALA B N 1
ATOM 3445 C CA . ALA B 1 184 ? 16.516 -11.82 -11.461 1 97.81 184 ALA B CA 1
ATOM 3446 C C . ALA B 1 184 ? 16.156 -11.391 -12.883 1 97.81 184 ALA B C 1
ATOM 3448 O O . ALA B 1 184 ? 16.312 -10.227 -13.25 1 97.81 184 ALA B O 1
ATOM 3449 N N . LYS B 1 185 ? 15.641 -12.344 -13.578 1 95.31 185 LYS B N 1
ATOM 3450 C CA . LYS B 1 185 ? 15.227 -12.062 -14.953 1 95.31 185 LYS B CA 1
ATOM 3451 C C . LYS B 1 185 ? 13.781 -11.586 -15.008 1 95.31 185 LYS B C 1
ATOM 3453 O O . LYS B 1 185 ? 13.438 -10.703 -15.797 1 95.31 185 LYS B O 1
ATOM 3458 N N . ALA B 1 186 ? 12.93 -12.172 -14.172 1 97.06 186 ALA B N 1
ATOM 3459 C CA . ALA B 1 186 ? 11.508 -11.859 -14.219 1 97.06 186 ALA B CA 1
ATOM 3460 C C . ALA B 1 186 ? 10.828 -12.203 -12.898 1 97.06 186 ALA B C 1
ATOM 3462 O O . ALA B 1 186 ? 11.367 -12.953 -12.086 1 97.06 186 ALA B O 1
ATOM 3463 N N . SER B 1 187 ? 9.734 -11.523 -12.688 1 98.38 187 SER B N 1
ATOM 3464 C CA . SER B 1 187 ? 8.812 -11.93 -11.633 1 98.38 187 SER B CA 1
ATOM 3465 C C . SER B 1 187 ? 7.414 -12.188 -12.188 1 98.38 187 SER B C 1
ATOM 3467 O O . SER B 1 187 ? 6.992 -11.539 -13.148 1 98.38 187 SER B O 1
ATOM 3469 N N . VAL B 1 188 ? 6.727 -13.188 -11.641 1 97.94 188 VAL B N 1
ATOM 3470 C CA . VAL B 1 188 ? 5.371 -13.562 -12.031 1 97.94 188 VAL B CA 1
ATOM 3471 C C . VAL B 1 188 ? 4.473 -13.594 -10.797 1 97.94 188 VAL B C 1
ATOM 3473 O O . VAL B 1 188 ? 4.859 -14.125 -9.75 1 97.94 188 VAL B O 1
ATOM 3476 N N . SER B 1 189 ? 3.291 -12.945 -10.945 1 98.62 189 SER B N 1
ATOM 3477 C CA . SER B 1 189 ? 2.406 -12.852 -9.789 1 98.62 189 SER B CA 1
ATOM 3478 C C . SER B 1 189 ? 0.942 -12.969 -10.203 1 98.62 189 SER B C 1
ATOM 3480 O O . SER B 1 189 ? 0.627 -12.977 -11.398 1 98.62 189 SER B O 1
ATOM 3482 N N . GLY B 1 190 ? 0.06 -13.141 -9.25 1 98.31 190 GLY B N 1
ATOM 3483 C CA . GLY B 1 190 ? -1.385 -13.039 -9.375 1 98.31 190 GLY B CA 1
ATOM 3484 C C . GLY B 1 190 ? -1.989 -11.953 -8.516 1 98.31 190 GLY B C 1
ATOM 3485 O O . GLY B 1 190 ? -1.576 -10.789 -8.586 1 98.31 190 GLY B O 1
ATOM 3486 N N . HIS B 1 191 ? -2.967 -12.203 -7.758 1 98.69 191 HIS B N 1
ATOM 3487 C CA . HIS B 1 191 ? -3.553 -11.43 -6.672 1 98.69 191 HIS B CA 1
ATOM 3488 C C . HIS B 1 191 ? -4.41 -10.289 -7.207 1 98.69 191 HIS B C 1
ATOM 3490 O O . HIS B 1 191 ? -5.547 -10.094 -6.766 1 98.69 191 HIS B O 1
ATOM 3496 N N . ILE B 1 192 ? -4 -9.523 -8.227 1 98.38 192 ILE B N 1
ATOM 3497 C CA . ILE B 1 192 ? -4.715 -8.32 -8.641 1 98.38 192 ILE B CA 1
ATOM 3498 C C . ILE B 1 192 ? -5.738 -8.672 -9.719 1 98.38 192 ILE B C 1
ATOM 3500 O O . ILE B 1 192 ? -6.52 -7.816 -10.141 1 98.38 192 ILE B O 1
ATOM 3504 N N . HIS B 1 193 ? -5.812 -9.883 -10.172 1 97.38 193 HIS B N 1
ATOM 3505 C CA . HIS B 1 193 ? -6.824 -10.438 -11.062 1 97.38 193 HIS B CA 1
ATOM 3506 C C . HIS B 1 193 ? -6.859 -9.688 -12.391 1 97.38 193 HIS B C 1
ATOM 3508 O O . HIS B 1 193 ? -7.938 -9.383 -12.914 1 97.38 193 HIS B O 1
ATOM 3514 N N . GLN B 1 194 ? -5.77 -9.297 -12.922 1 95.06 194 GLN B N 1
ATOM 3515 C CA . GLN B 1 194 ? -5.645 -8.719 -14.25 1 95.06 194 GLN B CA 1
ATOM 3516 C C . GLN B 1 194 ? -4.301 -9.062 -14.883 1 95.06 194 GLN B C 1
ATOM 3518 O O . GLN B 1 194 ? -3.291 -9.18 -14.18 1 95.06 194 GLN B O 1
ATOM 3523 N N . PRO B 1 195 ? -4.32 -9.273 -16.188 1 93.81 195 PRO B N 1
ATOM 3524 C CA . PRO B 1 195 ? -3.045 -9.5 -16.859 1 93.81 195 PRO B CA 1
ATOM 3525 C C . PRO B 1 195 ? -2.201 -8.227 -16.969 1 93.81 195 PRO B C 1
ATOM 3527 O O . PRO B 1 195 ? -2.744 -7.121 -16.969 1 93.81 195 PRO B O 1
ATOM 3530 N N . GLY B 1 196 ? -0.949 -8.398 -16.891 1 93.5 196 GLY B N 1
ATOM 3531 C CA . GLY B 1 196 ? -0.063 -7.254 -17.062 1 93.5 196 GLY B CA 1
ATOM 3532 C C . GLY B 1 196 ? 1.381 -7.652 -17.297 1 93.5 196 GLY B C 1
ATOM 3533 O O . GLY B 1 196 ? 1.795 -8.758 -16.953 1 93.5 196 GLY B O 1
ATOM 3534 N N . ARG B 1 197 ? 2.066 -6.781 -18.031 1 94.69 197 ARG B N 1
ATOM 3535 C CA . ARG B 1 197 ? 3.512 -6.887 -18.219 1 94.69 197 ARG B CA 1
ATOM 3536 C C . ARG B 1 197 ? 4.18 -5.52 -18.109 1 94.69 197 ARG B C 1
ATOM 3538 O O . ARG B 1 197 ? 3.666 -4.531 -18.641 1 94.69 197 ARG B O 1
ATOM 3545 N N . THR B 1 198 ? 5.188 -5.453 -17.344 1 95.38 198 THR B N 1
ATOM 3546 C CA . THR B 1 198 ? 5.961 -4.223 -17.234 1 95.38 198 THR B CA 1
ATOM 3547 C C . THR B 1 198 ? 7.43 -4.531 -16.938 1 95.38 198 THR B C 1
ATOM 3549 O O . THR B 1 198 ? 7.785 -5.68 -16.672 1 95.38 198 THR B O 1
ATOM 3552 N N . ALA B 1 199 ? 8.289 -3.631 -17.25 1 96.94 199 ALA B N 1
ATOM 3553 C CA . ALA B 1 199 ? 9.695 -3.697 -16.875 1 96.94 199 ALA B CA 1
ATOM 3554 C C . ALA B 1 199 ? 10.047 -2.613 -15.859 1 96.94 199 ALA B C 1
ATOM 3556 O O . ALA B 1 199 ? 9.625 -1.463 -16 1 96.94 199 ALA B O 1
ATOM 3557 N N . PHE B 1 200 ? 10.742 -3.016 -14.812 1 98.06 200 PHE B N 1
ATOM 3558 C CA . PHE B 1 200 ? 11.109 -2.09 -13.75 1 98.06 200 PHE B CA 1
ATOM 3559 C C . PHE B 1 200 ? 12.375 -2.562 -13.039 1 98.06 200 PHE B C 1
ATOM 3561 O O . PHE B 1 200 ? 12.484 -3.736 -12.68 1 98.06 200 PHE B O 1
ATOM 3568 N N . ARG B 1 201 ? 13.336 -1.629 -12.938 1 97 201 ARG B N 1
ATOM 3569 C CA . ARG B 1 201 ? 14.602 -1.889 -12.242 1 97 201 ARG B CA 1
ATOM 3570 C C . ARG B 1 201 ? 15.32 -3.088 -12.852 1 97 201 ARG B C 1
ATOM 3572 O O . ARG B 1 201 ? 15.844 -3.936 -12.125 1 97 201 ARG B O 1
ATOM 3579 N N . GLY B 1 202 ? 15.188 -3.238 -14.125 1 96.88 202 GLY B N 1
ATOM 3580 C CA . GLY B 1 202 ? 15.938 -4.254 -14.859 1 96.88 202 GLY B CA 1
ATOM 3581 C C . GLY B 1 202 ? 15.297 -5.625 -14.789 1 96.88 202 GLY B C 1
ATOM 3582 O O . GLY B 1 202 ? 15.898 -6.617 -15.203 1 96.88 202 GLY B O 1
ATOM 3583 N N . VAL B 1 203 ? 14.102 -5.754 -14.25 1 97.5 203 VAL B N 1
ATOM 3584 C CA . VAL B 1 203 ? 13.391 -7.02 -14.109 1 97.5 203 VAL B CA 1
ATOM 3585 C C . VAL B 1 203 ? 12.07 -6.961 -14.883 1 97.5 203 VAL B C 1
ATOM 3587 O O . VAL B 1 203 ? 11.359 -5.953 -14.836 1 97.5 203 VAL B O 1
ATOM 3590 N N . SER B 1 204 ? 11.789 -7.973 -15.672 1 96.62 204 SER B N 1
ATOM 3591 C CA . SER B 1 204 ? 10.469 -8.094 -16.297 1 96.62 204 SER B CA 1
ATOM 3592 C C . SER B 1 204 ? 9.43 -8.602 -15.297 1 96.62 204 SER B C 1
ATOM 3594 O O . SER B 1 204 ? 9.688 -9.562 -14.57 1 96.62 204 SER B O 1
ATOM 3596 N N . HIS B 1 205 ? 8.32 -7.887 -15.211 1 97.94 205 HIS B N 1
ATOM 3597 C CA . HIS B 1 205 ? 7.262 -8.281 -14.289 1 97.94 205 HIS B CA 1
ATOM 3598 C C . HIS B 1 205 ? 5.988 -8.664 -15.039 1 97.94 205 HIS B C 1
ATOM 3600 O O . HIS B 1 205 ? 5.535 -7.922 -15.914 1 97.94 205 HIS B O 1
ATOM 3606 N N . ILE B 1 206 ? 5.414 -9.812 -14.617 1 96.81 206 ILE B N 1
ATOM 3607 C CA . ILE B 1 206 ? 4.223 -10.336 -15.273 1 96.81 206 ILE B CA 1
ATOM 3608 C C . ILE B 1 206 ? 3.137 -10.609 -14.234 1 96.81 206 ILE B C 1
ATOM 3610 O O . ILE B 1 206 ? 3.414 -11.172 -13.172 1 96.81 206 ILE B O 1
ATOM 3614 N N . SER B 1 207 ? 1.975 -10.141 -14.508 1 97.19 207 SER B N 1
ATOM 3615 C CA . SER B 1 207 ? 0.796 -10.516 -13.734 1 97.19 207 SER B CA 1
ATOM 3616 C C . SER B 1 207 ? -0.109 -11.453 -14.531 1 97.19 207 SER B C 1
ATOM 3618 O O . SER B 1 207 ? -0.422 -11.18 -15.688 1 97.19 207 SER B O 1
ATOM 3620 N N . VAL B 1 208 ? -0.457 -12.539 -13.93 1 96.25 208 VAL B N 1
ATOM 3621 C CA . VAL B 1 208 ? -1.346 -13.508 -14.555 1 96.25 208 VAL B CA 1
ATOM 3622 C C . VAL B 1 208 ? -2.762 -13.344 -14.008 1 96.25 208 VAL B C 1
ATOM 3624 O O . VAL B 1 208 ? -2.957 -13.227 -12.797 1 96.25 208 VAL B O 1
ATOM 3627 N N . ASN B 1 209 ? -3.723 -13.32 -14.914 1 95.94 209 ASN B N 1
ATOM 3628 C CA . ASN B 1 209 ? -5.113 -13.125 -14.516 1 95.94 209 ASN B CA 1
ATOM 3629 C C . ASN B 1 209 ? -5.668 -14.344 -13.781 1 95.94 209 ASN B C 1
ATOM 3631 O O . ASN B 1 209 ? -5.082 -15.43 -13.844 1 95.94 209 ASN B O 1
ATOM 3635 N N . ALA B 1 210 ? -6.734 -14.211 -13.133 1 97.19 210 ALA B N 1
ATOM 3636 C CA . ALA B 1 210 ? -7.301 -15.188 -12.203 1 97.19 210 ALA B CA 1
ATOM 3637 C C . ALA B 1 210 ? -8.062 -16.281 -12.953 1 97.19 210 ALA B C 1
ATOM 3639 O O . ALA B 1 210 ? -8.734 -16 -13.945 1 97.19 210 ALA B O 1
ATOM 3640 N N . VAL B 1 211 ? -7.984 -17.516 -12.453 1 96.62 211 VAL B N 1
ATOM 3641 C CA . VAL B 1 211 ? -8.836 -18.578 -12.961 1 96.62 211 VAL B CA 1
ATOM 3642 C C . VAL B 1 211 ? -10.305 -18.203 -12.781 1 96.62 211 VAL B C 1
ATOM 3644 O O . VAL B 1 211 ? -11.125 -18.438 -13.672 1 96.62 211 VAL B O 1
ATOM 3647 N N . SER B 1 212 ? -10.539 -17.688 -11.602 1 95.88 212 SER B N 1
ATOM 3648 C CA . SER B 1 212 ? -11.883 -17.203 -11.328 1 95.88 212 SER B CA 1
ATOM 3649 C C . SER B 1 212 ? -11.859 -15.883 -10.57 1 95.88 212 SER B C 1
ATOM 3651 O O . SER B 1 212 ? -10.844 -15.531 -9.977 1 95.88 212 SER B O 1
ATOM 3653 N N . LYS B 1 213 ? -12.977 -15.078 -10.633 1 93.81 213 LYS B N 1
ATOM 3654 C CA . LYS B 1 213 ? -13.164 -13.797 -9.969 1 93.81 213 LYS B CA 1
ATOM 3655 C C . LYS B 1 213 ? -12.289 -12.711 -10.594 1 93.81 213 LYS B C 1
ATOM 3657 O O . LYS B 1 213 ? -11.625 -11.953 -9.883 1 93.81 213 LYS B O 1
ATOM 3662 N N . GLU B 1 214 ? -12.172 -12.828 -11.93 1 91.12 214 GLU B N 1
ATOM 3663 C CA . GLU B 1 214 ? -11.477 -11.742 -12.617 1 91.12 214 GLU B CA 1
ATOM 3664 C C . GLU B 1 214 ? -12.094 -10.383 -12.273 1 91.12 214 GLU B C 1
ATOM 3666 O O . GLU B 1 214 ? -11.398 -9.492 -11.781 1 91.12 214 GLU B O 1
ATOM 3671 N N . THR B 1 215 ? -13.414 -10.32 -12.469 1 92.81 215 THR B N 1
ATOM 3672 C CA . THR B 1 215 ? -14.258 -9.211 -12.039 1 92.81 215 THR B CA 1
ATOM 3673 C C . THR B 1 215 ? -15.578 -9.727 -11.477 1 92.81 215 THR B C 1
ATOM 3675 O O . THR B 1 215 ? -15.914 -10.898 -11.633 1 92.81 215 THR B O 1
ATOM 3678 N N . PRO B 1 216 ? -16.344 -8.805 -10.766 1 91.69 216 PRO B N 1
ATOM 3679 C CA . PRO B 1 216 ? -17.672 -9.234 -10.32 1 91.69 216 PRO B CA 1
ATOM 3680 C C . PRO B 1 216 ? -18.562 -9.68 -11.484 1 91.69 216 PRO B C 1
ATOM 3682 O O . PRO B 1 216 ? -19.422 -10.555 -11.305 1 91.69 216 PRO B O 1
ATOM 3685 N N . LYS B 1 217 ? -18.359 -9.172 -12.68 1 92.5 217 LYS B N 1
ATOM 3686 C CA . LYS B 1 217 ? -19.172 -9.492 -13.852 1 92.5 217 LYS B CA 1
ATOM 3687 C C . LYS B 1 217 ? -18.672 -10.758 -14.539 1 92.5 217 LYS B C 1
ATOM 3689 O O . LYS B 1 217 ? -19.375 -11.336 -15.375 1 92.5 217 LYS B O 1
ATOM 3694 N N . ASN B 1 218 ? -17.438 -11.172 -14.234 1 91.19 218 ASN B N 1
ATOM 3695 C CA . ASN B 1 218 ? -16.828 -12.391 -14.773 1 91.19 218 ASN B CA 1
ATOM 3696 C C . ASN B 1 218 ? -16.359 -13.32 -13.664 1 91.19 218 ASN B C 1
ATOM 3698 O O . ASN B 1 218 ? -15.156 -13.391 -13.367 1 91.19 218 ASN B O 1
ATOM 3702 N N . PRO B 1 219 ? -17.25 -14.07 -13.117 1 93.31 219 PRO B N 1
ATOM 3703 C CA . PRO B 1 219 ? -16.953 -14.82 -11.898 1 93.31 219 PRO B CA 1
ATOM 3704 C C . PRO B 1 219 ? -16.094 -16.062 -12.156 1 93.31 219 PRO B C 1
ATOM 3706 O O . PRO B 1 219 ? -15.453 -16.578 -11.234 1 93.31 219 PRO B O 1
ATOM 3709 N N . VAL B 1 220 ? -16.109 -16.625 -13.344 1 94.75 220 VAL B N 1
ATOM 3710 C CA . VAL B 1 220 ? -15.281 -17.766 -13.688 1 94.75 220 VAL B CA 1
ATOM 3711 C C . VAL B 1 220 ? -14.664 -17.578 -15.07 1 94.75 220 VAL B C 1
ATOM 3713 O O . VAL B 1 220 ? -15.281 -17.891 -16.078 1 94.75 220 VAL B O 1
ATOM 3716 N N . SER B 1 221 ? -13.438 -17.141 -15.164 1 90.44 221 SER B N 1
ATOM 3717 C CA . SER B 1 221 ? -12.812 -16.672 -16.391 1 90.44 221 SER B CA 1
ATOM 3718 C C . SER B 1 221 ? -11.922 -17.75 -17 1 90.44 221 SER B C 1
ATOM 3720 O O . SER B 1 221 ? -11.75 -17.812 -18.219 1 90.44 221 SER B O 1
ATOM 3722 N N . GLY B 1 222 ? -11.305 -18.625 -16.156 1 93.06 222 GLY B N 1
ATOM 3723 C CA . GLY B 1 222 ? -10.508 -19.75 -16.625 1 93.06 222 GLY B CA 1
ATOM 3724 C C . GLY B 1 222 ? -9.156 -19.344 -17.172 1 93.06 222 GLY B C 1
ATOM 3725 O O . GLY B 1 222 ? -8.664 -19.922 -18.141 1 93.06 222 GLY B O 1
ATOM 3726 N N . ASN B 1 223 ? -8.555 -18.266 -16.625 1 93.56 223 ASN B N 1
ATOM 3727 C CA . ASN B 1 223 ? -7.254 -17.797 -17.094 1 93.56 223 ASN B CA 1
ATOM 3728 C C . ASN B 1 223 ? -6.125 -18.719 -16.625 1 93.56 223 ASN B C 1
ATOM 3730 O O . ASN B 1 223 ? -6.23 -19.344 -15.578 1 93.56 223 ASN B O 1
ATOM 3734 N N . TYR B 1 224 ? -5.094 -18.828 -17.406 1 93.75 224 TYR B N 1
ATOM 3735 C CA . TYR B 1 224 ? -3.867 -19.562 -17.141 1 93.75 224 TYR B CA 1
ATOM 3736 C C . TYR B 1 224 ? -2.695 -18.984 -17.922 1 93.75 224 TYR B C 1
ATOM 3738 O O . TYR B 1 224 ? -2.879 -18.094 -18.766 1 93.75 224 TYR B O 1
ATOM 3746 N N . ALA B 1 225 ? -1.493 -19.438 -17.547 1 93.19 225 ALA B N 1
ATOM 3747 C CA . ALA B 1 225 ? -0.332 -19.016 -18.344 1 93.19 225 ALA B CA 1
ATOM 3748 C C . ALA B 1 225 ? 0.645 -20.172 -18.531 1 93.19 225 ALA B C 1
ATOM 3750 O O . ALA B 1 225 ? 0.683 -21.109 -17.703 1 93.19 225 ALA B O 1
ATOM 3751 N N . ARG B 1 226 ? 1.308 -20.172 -19.625 1 91.31 226 ARG B N 1
ATOM 3752 C CA . ARG B 1 226 ? 2.471 -21 -19.906 1 91.31 226 ARG B CA 1
ATOM 3753 C C . ARG B 1 226 ? 3.713 -20.156 -20.141 1 91.31 226 ARG B C 1
ATOM 3755 O O . ARG B 1 226 ? 3.668 -19.172 -20.891 1 91.31 226 ARG B O 1
ATOM 3762 N N . LEU B 1 227 ? 4.668 -20.484 -19.422 1 90.38 227 LEU B N 1
ATOM 3763 C CA . LEU B 1 227 ? 5.934 -19.781 -19.562 1 90.38 227 LEU B CA 1
ATOM 3764 C C . LEU B 1 227 ? 6.977 -20.656 -20.25 1 90.38 227 LEU B C 1
ATOM 3766 O O . LEU B 1 227 ? 7.25 -21.766 -19.797 1 90.38 227 LEU B O 1
ATOM 3770 N N . ASN B 1 228 ? 7.449 -20.203 -21.328 1 86.38 228 ASN B N 1
ATOM 3771 C CA . ASN B 1 228 ? 8.531 -20.875 -22.047 1 86.38 228 ASN B CA 1
ATOM 3772 C C . ASN B 1 228 ? 9.852 -20.141 -21.891 1 86.38 228 ASN B C 1
ATOM 3774 O O . ASN B 1 228 ? 9.953 -18.953 -22.203 1 86.38 228 ASN B O 1
ATOM 3778 N N . THR B 1 229 ? 10.883 -20.75 -21.25 1 76.12 229 THR B N 1
ATOM 3779 C CA . THR B 1 229 ? 12.156 -20.094 -20.969 1 76.12 229 THR B CA 1
ATOM 3780 C C . THR B 1 229 ? 13.188 -20.453 -22.047 1 76.12 229 THR B C 1
ATOM 3782 O O . THR B 1 229 ? 14.383 -20.531 -21.75 1 76.12 229 THR B O 1
ATOM 3785 N N . GLY B 1 230 ? 12.758 -20.344 -23.328 1 64.69 230 GLY B N 1
ATOM 3786 C CA . GLY B 1 230 ? 13.773 -20.531 -24.359 1 64.69 230 GLY B CA 1
ATOM 3787 C C . GLY B 1 230 ? 14.711 -19.344 -24.5 1 64.69 230 GLY B C 1
ATOM 3788 O O . GLY B 1 230 ? 15.25 -18.859 -23.5 1 64.69 230 GLY B O 1
ATOM 3789 N N . GLU B 1 231 ? 14.93 -18.875 -25.625 1 53.06 231 GLU B N 1
ATOM 3790 C CA . GLU B 1 231 ? 15.758 -17.703 -25.859 1 53.06 231 GLU B CA 1
ATOM 3791 C C . GLU B 1 231 ? 15.109 -16.438 -25.281 1 53.06 231 GLU B C 1
ATOM 3793 O O . GLU B 1 231 ? 15.805 -15.578 -24.75 1 53.06 231 GLU B O 1
ATOM 3798 N N . SER B 1 232 ? 13.719 -16.453 -25.281 1 55.44 232 SER B N 1
ATOM 3799 C CA . SER B 1 232 ? 12.961 -15.359 -24.688 1 55.44 232 SER B CA 1
ATOM 3800 C C . SER B 1 232 ? 11.812 -15.883 -23.828 1 55.44 232 SER B C 1
ATOM 3802 O O . SER B 1 232 ? 11.359 -17.016 -24.016 1 55.44 232 SER B O 1
ATOM 3804 N N . LEU B 1 233 ? 11.57 -15.195 -22.719 1 63.75 233 LEU B N 1
ATOM 3805 C CA . LEU B 1 233 ? 10.414 -15.516 -21.891 1 63.75 233 LEU B CA 1
ATOM 3806 C C . LEU B 1 233 ? 9.117 -15.227 -22.641 1 63.75 233 LEU B C 1
ATOM 3808 O O . LEU B 1 233 ? 8.852 -14.078 -23.016 1 63.75 233 LEU B O 1
ATOM 3812 N N . GLU B 1 234 ? 8.508 -16.328 -23 1 64 234 GLU B N 1
ATOM 3813 C CA . GLU B 1 234 ? 7.207 -16.188 -23.656 1 64 234 GLU B CA 1
ATOM 3814 C C . GLU B 1 234 ? 6.078 -16.594 -22.719 1 64 234 GLU B C 1
ATOM 3816 O O . GLU B 1 234 ? 6.156 -17.625 -22.047 1 64 234 GLU B O 1
ATOM 3821 N N . ILE B 1 235 ? 5.148 -15.648 -22.547 1 61.53 235 ILE B N 1
ATOM 3822 C CA . ILE B 1 235 ? 3.973 -15.93 -21.734 1 61.53 235 ILE B CA 1
ATOM 3823 C C . ILE B 1 235 ? 2.734 -16.016 -22.609 1 61.53 235 ILE B C 1
ATOM 3825 O O . ILE B 1 235 ? 2.492 -15.141 -23.438 1 61.53 235 ILE B O 1
ATOM 3829 N N . LYS B 1 236 ? 2.205 -17.188 -22.625 1 65.62 236 LYS B N 1
ATOM 3830 C CA . LYS B 1 236 ? 0.908 -17.359 -23.266 1 65.62 236 LYS B CA 1
ATOM 3831 C C . LYS B 1 236 ? -0.212 -17.453 -22.234 1 65.62 236 LYS B C 1
ATOM 3833 O O . LYS B 1 236 ? -0.145 -18.266 -21.312 1 65.62 236 LYS B O 1
ATOM 3838 N N . THR B 1 237 ? -1.094 -16.344 -22.281 1 73.06 237 THR B N 1
ATOM 3839 C CA . THR B 1 237 ? -2.256 -16.359 -21.391 1 73.06 237 THR B CA 1
ATOM 3840 C C . THR B 1 237 ? -3.508 -16.781 -22.156 1 73.06 237 THR B C 1
ATOM 3842 O O . THR B 1 237 ? -3.604 -16.578 -23.359 1 73.06 237 THR B O 1
ATOM 3845 N N . GLY B 1 238 ? -4.305 -17.641 -21.547 1 67.44 238 GLY B N 1
ATOM 3846 C CA . GLY B 1 238 ? -5.551 -18.062 -22.172 1 67.44 238 GLY B CA 1
ATOM 3847 C C . GLY B 1 238 ? -6.715 -18.109 -21.203 1 67.44 238 GLY B C 1
ATOM 3848 O O . GLY B 1 238 ? -6.551 -17.844 -20.016 1 67.44 238 GLY B O 1
ATOM 3849 N N . HIS B 1 239 ? -7.977 -17.844 -21.828 1 68.75 239 HIS B N 1
ATOM 3850 C CA . HIS B 1 239 ? -9.211 -18.047 -21.078 1 68.75 239 HIS B CA 1
ATOM 3851 C C . HIS B 1 239 ? -10.047 -19.172 -21.688 1 68.75 239 HIS B C 1
ATOM 3853 O O . HIS B 1 239 ? -10.086 -19.328 -22.906 1 68.75 239 HIS B O 1
ATOM 3859 N N . VAL B 1 240 ? -10.461 -20.125 -20.797 1 60.72 240 VAL B N 1
ATOM 3860 C CA . VAL B 1 240 ? -11.258 -21.266 -21.281 1 60.72 240 VAL B CA 1
ATOM 3861 C C . VAL B 1 240 ? -12.734 -20.891 -21.266 1 60.72 240 VAL B C 1
ATOM 3863 O O . VAL B 1 240 ? -13.227 -20.281 -20.328 1 60.72 240 VAL B O 1
ATOM 3866 N N . GLU B 1 241 ? -13.453 -20.719 -22.656 1 51.88 241 GLU B N 1
ATOM 3867 C CA . GLU B 1 241 ? -14.898 -20.547 -22.766 1 51.88 241 GLU B CA 1
ATOM 3868 C C . GLU B 1 241 ? -15.625 -21.859 -22.484 1 51.88 241 GLU B C 1
ATOM 3870 O O . GLU B 1 241 ? -15.102 -22.938 -22.766 1 51.88 241 GLU B O 1
#

Solvent-accessible surface area (backbone atoms only — not comparable to full-atom values): 24771 Å² total; per-residue (Å²): 121,56,31,31,36,39,40,24,27,45,40,48,34,81,77,61,37,68,60,51,52,49,37,54,49,47,45,45,60,69,65,38,51,80,41,81,37,66,32,31,40,33,31,15,17,60,32,46,72,76,48,57,67,60,43,49,55,49,50,53,50,51,42,55,55,51,73,70,40,83,34,56,70,47,64,36,47,20,44,39,47,33,68,68,36,54,71,70,55,47,22,62,72,64,70,42,92,60,45,52,52,77,47,72,58,87,94,40,43,35,35,37,40,42,26,51,47,71,87,53,51,69,28,26,37,56,53,71,68,52,47,51,51,44,62,74,61,66,49,75,58,15,38,35,35,26,13,41,36,76,54,68,70,93,40,73,84,36,90,87,32,30,76,40,46,32,42,49,25,26,72,51,33,68,66,49,45,65,49,40,44,72,37,29,45,30,37,43,16,24,78,72,29,45,70,46,76,42,76,57,72,80,22,38,23,35,32,43,31,16,22,21,56,42,39,94,92,39,57,68,39,28,24,36,35,36,40,32,59,52,97,55,84,40,76,48,73,49,63,58,131,119,55,31,31,37,40,40,24,26,46,40,48,34,81,78,63,38,69,59,50,52,49,38,53,51,46,45,44,62,68,64,38,53,79,42,80,37,67,32,32,40,33,32,14,18,59,32,45,71,77,49,58,67,61,42,48,54,50,50,52,50,52,42,56,55,51,74,68,41,83,33,58,71,47,64,35,47,19,44,38,48,32,68,69,36,53,70,71,55,46,23,63,72,65,71,42,93,59,46,52,51,77,47,72,58,87,94,41,44,35,36,36,40,41,25,51,47,72,87,53,50,68,29,24,37,54,53,72,70,53,47,51,50,44,64,73,60,66,51,76,58,15,37,34,34,25,14,42,37,76,55,70,68,92,39,75,85,36,91,88,34,30,78,40,46,35,41,48,25,26,71,50,34,69,67,49,44,65,49,38,46,73,37,29,44,30,38,42,17,23,80,72,28,43,69,47,76,42,76,57,72,81,22,39,24,38,30,42,30,14,21,21,51,42,39,94,91,38,56,69,38,29,24,36,34,36,40,32,60,52,99,54,85,41,75,49,73,48,64,60,131

Organism: Haloquadratum walsbyi (strain DSM 16790 / HBSQ001) (NCBI:txid362976)

Radius of gyration: 25.04 Å; Cα contacts (8 Å, |Δi|>4): 1164; chains: 2; bounding box: 44×75×50 Å